Protein AF-0000000080482485 (afdb_homodimer)

Secondary structure (DSSP, 8-state):
----GGGS-S-HHHHHHHHHHHTB--HHHHHHHHHTT-PPPPEEEEEEEESS--TT-HHHHHHHHHH-TT--HHHHHHHHH-EEEEEE-SSSEEEEEEEEGGGTEEEEEEEEE-SSEEEEEE-S-HHHHTTTHHHHHHH-TTEEE----HHHHHHHHHHSTTEEEEEEEEEEEBTT-S-EEEEEEES--HHHHHHHHHHH--EEEEEEEEEEETTEEEEEEEEETTTEEEEEEE-TT-HHHHHHHHHHHHHHHHHHHHHHH---S--EEEEETTEEEEEEEEEEEEE--------SS-HHHHHIIIIITTSS-EEEEEEETTEEEEEETTTTEEEEEEEETTEEEEEE-TT--HHHHHHHHHHIIIIIBTT-EEEEEEEEEE-/----GGGS-S-HHHHHHHHHHHTB--HHHHHHHHHTT-PPPPEEEEEEEESS--TT-HHHHHHHHHH-TT--HHHHHHHHH-EEEEEE-SSSEEEEEEEEGGGTEEEEEEEEE-SSEEEEEE-S-HHHHTTTHHHHHHH-TTEEE----HHHHHHHHHHSTTEEEEEEEEEEEBTT-S-EEEEEEES--HHHHHHHHHHH--EEEEEEEEEEETTEEEEEEEEETTTEEEEEEE-TT-HHHHHHHHHHHHHHHHHHHHHHH---S--EEEEETTEEEEEEEEEEEEE--------SS-HHHHHIIIIITTSS-EEEEEEETTEEEEEETTTTEEEEEEEETTEEEEEE-TT--HHHHHHHHHHIIIIIBTT-EEEEEEEEEE-

Nearest PDB structures (foldseek):
  7aex-assembly1_A-2  TM=5.423E-01  e=4.456E-01  Escherichia coli K-12
  6y2s-assembly1_A  TM=4.660E-01  e=6.988E-01  Escherichia coli K-12
  6y2p-assembly1_A  TM=3.890E-01  e=5.581E-01  Escherichia coli K-12
  6y2q-assembly1_B  TM=2.919E-01  e=3.006E-01  Escherichia coli K-12
  6y2r-assembly1_B  TM=3.008E-01  e=3.982E-01  Escherichia coli K-12

Organism: Haloferax mediterranei (strain ATCC 33500 / DSM 1411 / JCM 8866 / NBRC 14739 / NCIMB 2177 / R-4) (NCBI:txid523841)

pLDDT: mean 90.69, std 8.67, range [56.22, 98.44]

Foldseek 3Di:
DDDDLVPDALDPLVNLLVLQVQQADDPVVQVVCVVVVNAFFWKKKFKKFFQPDDAPCLVVLLVVLCPDPPDDPVSNCLSVQWDKDWARRHRFKIKIWIAGVVVRDIFIWMWGHPDRMIMIIGRDHPVVCVSHVVVVQPRRLRIGTFFFALVLQVVLQVPDAQKWWQWFWWWWDALLDPDIDIDTDGRDTPVNQVCCCVPVVTGTQKTWMFHDDDPDGAWTKMDGRRRMIITNHGYPPCSVVSSVSVVSSNVSRVVRLCQFQAAPFAWDWADDPVGIKTWKKKKKKWDDPDPDDPGPDFLLVSCCVFPQVPVVQWDWDDPDRQWIWIAGNVNRAIWIWGDDGNMIMIIHHRRDGSRVVRVSVVCCCVTHTVNIDMDMDIDRDID/DDDDLVPDALDPLVNLLVLQVQQADDPVVQVVCVVVVNAFFWKKKFKKFFQPDDAPCLVVLLVVLCPDPPRDPVSNCLSVQWDKDWARRHRFKIKIWIDGVVVRDIFIWMWGDPDRMIMIIGRDHPVVCVSHVVVVQPRRLRIGTFFFALVLQVVLQVPDAQKWWQWFWWWWDALLDPDIDIDTDGRDTPVNQVCCCVVVVTGTQKTWMFHDDDPDTAWTKMDGRRRMIITNHGYPPCSVVSSVSVVSSNVSRVVRLCQFQAAPWAWDWADDPVGIKTWKKKKKKWADPDPDGPHPDFLQVSCCVFPQVPVVQWDWDDPDRQWIWIAGNVNRAIWIWGDDGNMIMIIHHRRDGSRVVRVSVVCCCVTHTVNIDMDMDIDRDID

Radius of gyration: 30.08 Å; Cα contacts (8 Å, |Δi|>4): 1581; chains: 2; bounding box: 62×112×62 Å

Structure (mmCIF, N/CA/C/O backbone):
data_AF-0000000080482485-model_v1
#
loop_
_entity.id
_entity.type
_entity.pdbx_description
1 polymer 'CYTH domain-containing protein'
#
loop_
_atom_site.group_PDB
_atom_site.id
_atom_site.type_symbol
_atom_site.label_atom_id
_atom_site.label_alt_id
_atom_site.label_comp_id
_atom_site.label_asym_id
_atom_site.label_entity_id
_atom_site.label_seq_id
_atom_site.pdbx_PDB_ins_code
_atom_site.Cartn_x
_atom_site.Cartn_y
_atom_site.Cartn_z
_atom_site.occupancy
_atom_site.B_iso_or_equiv
_atom_site.auth_seq_id
_atom_site.auth_comp_id
_atom_site.auth_asym_id
_atom_site.auth_atom_id
_atom_site.pdbx_PDB_model_num
ATOM 1 N N . MET A 1 1 ? -21.828 11.445 -3.625 1 77.31 1 MET A N 1
ATOM 2 C CA . MET A 1 1 ? -22.891 12.359 -3.236 1 77.31 1 MET A CA 1
ATOM 3 C C . MET A 1 1 ? -22.922 13.578 -4.16 1 77.31 1 MET A C 1
ATOM 5 O O . MET A 1 1 ? -21.875 14.133 -4.496 1 77.31 1 MET A O 1
ATOM 9 N N . LYS A 1 2 ? -24.047 13.805 -4.695 1 81.12 2 LYS A N 1
ATOM 10 C CA . LYS A 1 2 ? -24.203 15.008 -5.508 1 81.12 2 LYS A CA 1
ATOM 11 C C . LYS A 1 2 ? -25.297 15.922 -4.934 1 81.12 2 LYS A C 1
ATOM 13 O O . LYS A 1 2 ? -26.328 15.438 -4.461 1 81.12 2 LYS A O 1
ATOM 18 N N . PHE A 1 3 ? -24.906 17.156 -4.766 1 82.5 3 PHE A N 1
ATOM 19 C CA . PHE A 1 3 ? -25.891 18.109 -4.262 1 82.5 3 PHE A CA 1
ATOM 20 C C . PHE A 1 3 ? -25.828 19.422 -5.047 1 82.5 3 PHE A C 1
ATOM 22 O O . PHE A 1 3 ? -24.797 19.75 -5.641 1 82.5 3 PHE A O 1
ATOM 29 N N . GLU A 1 4 ? -26.984 20 -5.07 1 85.25 4 GLU A N 1
ATOM 30 C CA . GLU A 1 4 ? -27.109 21.328 -5.676 1 85.25 4 GLU A CA 1
ATOM 31 C C . GLU A 1 4 ? -26.906 22.438 -4.645 1 85.25 4 GLU A C 1
ATOM 33 O O . GLU A 1 4 ? -27.375 22.312 -3.506 1 85.25 4 GLU A O 1
ATOM 38 N N . PRO A 1 5 ? -26.188 23.438 -5.125 1 85 5 PRO A N 1
ATOM 39 C CA . PRO A 1 5 ? -25.953 24.547 -4.195 1 85 5 PRO A CA 1
ATOM 40 C C . PRO A 1 5 ? -27.25 25.062 -3.566 1 85 5 PRO A C 1
ATOM 42 O O . PRO A 1 5 ? -27.266 25.469 -2.398 1 85 5 PRO A O 1
ATOM 45 N N . SER A 1 6 ? -28.281 24.984 -4.324 1 83.44 6 SER A N 1
ATOM 46 C CA . SER A 1 6 ? -29.562 25.5 -3.844 1 83.44 6 SER A CA 1
ATOM 47 C C . SER A 1 6 ? -30.094 24.672 -2.684 1 83.44 6 SER A C 1
ATOM 49 O O . SER A 1 6 ? -30.922 25.141 -1.905 1 83.44 6 SER A O 1
ATOM 51 N N . GLN A 1 7 ? -29.562 23.516 -2.58 1 84.38 7 GLN A N 1
ATOM 52 C CA . GLN A 1 7 ? -30 22.594 -1.529 1 84.38 7 GLN A CA 1
ATOM 53 C C . GLN A 1 7 ? -29.188 22.797 -0.254 1 84.38 7 GLN A C 1
ATOM 55 O O . GLN A 1 7 ? -29.547 22.266 0.803 1 84.38 7 GLN A O 1
ATOM 60 N N . LEU A 1 8 ? -28.156 23.531 -0.432 1 88.56 8 LEU A N 1
ATOM 61 C CA . LEU A 1 8 ? -27.25 23.688 0.703 1 88.56 8 LEU A CA 1
ATOM 62 C C . LEU A 1 8 ? -27.609 24.938 1.516 1 88.56 8 LEU A C 1
ATOM 64 O O . LEU A 1 8 ? -27.984 25.969 0.951 1 88.56 8 LEU A O 1
ATOM 68 N N . SER A 1 9 ? -27.672 24.688 2.76 1 82.44 9 SER A N 1
ATOM 69 C CA . SER A 1 9 ? -27.906 25.812 3.648 1 82.44 9 SER A CA 1
ATOM 70 C C . SER A 1 9 ? -26.641 26.656 3.818 1 82.44 9 SER A C 1
ATOM 72 O O . SER A 1 9 ? -25.547 26.219 3.496 1 82.44 9 SER A O 1
ATOM 74 N N . GLY A 1 10 ? -26.844 27.969 4.172 1 84.94 10 GLY A N 1
ATOM 75 C CA . GLY A 1 10 ? -25.703 28.797 4.523 1 84.94 10 GLY A CA 1
ATOM 76 C C . GLY A 1 10 ? -25.266 28.625 5.969 1 84.94 10 GLY A C 1
ATOM 77 O O . GLY A 1 10 ? -24.422 29.391 6.461 1 84.94 10 GLY A O 1
ATOM 78 N N . ASN A 1 11 ? -25.812 27.594 6.562 1 91.75 11 ASN A N 1
ATOM 79 C CA . ASN A 1 11 ? -25.516 27.328 7.965 1 91.75 11 ASN A CA 1
ATOM 80 C C . ASN A 1 11 ? -24.609 26.109 8.133 1 91.75 11 ASN A C 1
ATOM 82 O O . ASN A 1 11 ? -24.922 25.031 7.625 1 91.75 11 ASN A O 1
ATOM 86 N N . THR A 1 12 ? -23.562 26.359 8.891 1 93.25 12 THR A N 1
ATOM 87 C CA . THR A 1 12 ? -22.547 25.328 9.055 1 93.25 12 THR A CA 1
ATOM 88 C C . THR A 1 12 ? -23.141 24.078 9.695 1 93.25 12 THR A C 1
ATOM 90 O O . THR A 1 12 ? -22.859 22.953 9.25 1 93.25 12 THR A O 1
ATOM 93 N N . GLU A 1 13 ? -23.969 24.234 10.68 1 92.94 13 GLU A N 1
ATOM 94 C CA . GLU A 1 13 ? -24.547 23.109 11.391 1 92.94 13 GLU A CA 1
ATOM 95 C C . GLU A 1 13 ? -25.406 22.266 10.469 1 92.94 13 GLU A C 1
ATOM 97 O O . GLU A 1 13 ? -25.391 21.031 10.539 1 92.94 13 GLU A O 1
ATOM 102 N N . GLU A 1 14 ? -26.125 22.922 9.688 1 93.75 14 GLU A N 1
ATOM 103 C CA . GLU A 1 14 ? -27 22.219 8.758 1 93.75 14 GLU A CA 1
ATOM 104 C C . GLU A 1 14 ? -26.203 21.469 7.699 1 93.75 14 GLU A C 1
ATOM 106 O O . GLU A 1 14 ? -26.578 20.375 7.285 1 93.75 14 GLU A O 1
ATOM 111 N N . ILE A 1 15 ? -25.172 22.109 7.262 1 94.12 15 ILE A N 1
ATOM 112 C CA . ILE A 1 15 ? -24.297 21.469 6.277 1 94.12 15 ILE A CA 1
ATOM 113 C C . ILE A 1 15 ? -23.688 20.203 6.867 1 94.12 15 ILE A C 1
ATOM 115 O O . ILE A 1 15 ? -23.703 19.141 6.234 1 94.12 15 ILE A O 1
ATOM 119 N N . VAL A 1 16 ? -23.125 20.328 8.047 1 95.44 16 VAL A N 1
ATOM 120 C CA . VAL A 1 16 ? -22.5 19.188 8.727 1 95.44 16 VAL A CA 1
ATOM 121 C C . VAL A 1 16 ? -23.547 18.078 8.914 1 95.44 16 VAL A C 1
ATOM 123 O O . VAL A 1 16 ? -23.25 16.906 8.688 1 95.44 16 VAL A O 1
ATOM 126 N N . SER A 1 17 ? -24.734 18.484 9.258 1 95.12 17 SER A N 1
ATOM 127 C CA . SER A 1 17 ? -25.812 17.516 9.453 1 95.12 17 SER A CA 1
ATOM 128 C C . SER A 1 17 ? -26.109 16.766 8.164 1 95.12 17 SER A C 1
ATOM 130 O O . SER A 1 17 ? -26.359 15.555 8.188 1 95.12 17 SER A O 1
ATOM 132 N N . MET A 1 18 ? -26.125 17.484 7.125 1 94.81 18 MET A N 1
ATOM 133 C CA . MET A 1 18 ? -26.391 16.875 5.828 1 94.81 18 MET A CA 1
ATOM 134 C C . MET A 1 18 ? -25.359 15.797 5.504 1 94.81 18 MET A C 1
ATOM 136 O O . MET A 1 18 ? -25.719 14.703 5.055 1 94.81 18 MET A O 1
ATOM 140 N N . PHE A 1 19 ? -24.141 16.094 5.719 1 96.06 19 PHE A N 1
ATOM 141 C CA . PHE A 1 19 ? -23.078 15.148 5.398 1 96.06 19 PHE A CA 1
ATOM 142 C C . PHE A 1 19 ? -23.094 13.953 6.348 1 96.06 19 PHE A C 1
ATOM 144 O O . PHE A 1 19 ? -22.844 12.82 5.938 1 96.06 19 PHE A O 1
ATOM 151 N N . ILE A 1 20 ? -23.359 14.195 7.605 1 96.44 20 ILE A N 1
ATOM 152 C CA . ILE A 1 20 ? -23.453 13.109 8.57 1 96.44 20 ILE A CA 1
ATOM 153 C C . ILE A 1 20 ? -24.625 12.203 8.211 1 96.44 20 ILE A C 1
ATOM 155 O O . ILE A 1 20 ? -24.516 10.977 8.281 1 96.44 20 ILE A O 1
ATOM 159 N N . GLU A 1 21 ? -25.719 12.82 7.801 1 94.12 21 GLU A N 1
ATOM 160 C CA . GLU A 1 21 ? -26.875 12.031 7.371 1 94.12 21 GLU A CA 1
ATOM 161 C C . GLU A 1 21 ? -26.531 11.156 6.168 1 94.12 21 GLU A C 1
ATOM 163 O O . GLU A 1 21 ? -27.016 10.023 6.062 1 94.12 21 GLU A O 1
ATOM 168 N N . TYR A 1 22 ? -25.766 11.695 5.375 1 94.31 22 TYR A N 1
ATOM 169 C CA . TYR A 1 22 ? -25.375 10.977 4.168 1 94.31 22 TYR A CA 1
ATOM 170 C C . TYR A 1 22 ? -24.672 9.672 4.516 1 94.31 22 TYR A C 1
ATOM 172 O O . TYR A 1 22 ? -24.875 8.656 3.842 1 94.31 22 TYR A O 1
ATOM 180 N N . VAL A 1 23 ? -23.891 9.562 5.594 1 95.25 23 VAL A N 1
ATOM 181 C CA . VAL A 1 23 ? -23.125 8.359 5.922 1 95.25 23 VAL A CA 1
ATOM 182 C C . VAL A 1 23 ? -23.812 7.594 7.043 1 95.25 23 VAL A C 1
ATOM 184 O O . VAL A 1 23 ? -23.219 6.703 7.656 1 95.25 23 VAL A O 1
ATOM 187 N N . THR A 1 24 ? -25 7.996 7.332 1 94.06 24 THR A N 1
ATOM 188 C CA . THR A 1 24 ? -25.781 7.27 8.328 1 94.06 24 THR A CA 1
ATOM 189 C C . THR A 1 24 ? -26.391 6.012 7.719 1 94.06 24 THR A C 1
ATOM 191 O O . THR A 1 24 ? -27.203 6.098 6.789 1 94.06 24 THR A O 1
ATOM 194 N N . ARG A 1 25 ? -25.953 4.887 8.258 1 91.06 25 ARG A N 1
ATOM 195 C CA . ARG A 1 25 ? -26.406 3.6 7.75 1 91.06 25 ARG A CA 1
ATOM 196 C C . ARG A 1 25 ? -26.375 2.533 8.836 1 91.06 25 ARG A C 1
ATOM 198 O O . ARG A 1 25 ? -25.578 2.627 9.773 1 91.06 25 ARG A O 1
ATOM 205 N N . THR A 1 26 ? -27.234 1.555 8.578 1 87.25 26 THR A N 1
ATOM 206 C CA . THR A 1 26 ? -27.203 0.406 9.477 1 87.25 26 THR A CA 1
ATOM 207 C C . THR A 1 26 ? -26.125 -0.586 9.055 1 87.25 26 THR A C 1
ATOM 209 O O . THR A 1 26 ? -25.625 -0.517 7.93 1 87.25 26 THR A O 1
ATOM 212 N N . ASP A 1 27 ? -25.812 -1.469 10.031 1 81.56 27 ASP A N 1
ATOM 213 C CA . ASP A 1 27 ? -24.828 -2.504 9.719 1 81.56 27 ASP A CA 1
ATOM 214 C C . ASP A 1 27 ? -25.297 -3.379 8.555 1 81.56 27 ASP A C 1
ATOM 216 O O . ASP A 1 27 ? -24.5 -3.814 7.73 1 81.56 27 ASP A O 1
ATOM 220 N N . GLU A 1 28 ? -26.547 -3.596 8.523 1 83.81 28 GLU A N 1
ATOM 221 C CA . GLU A 1 28 ? -27.125 -4.406 7.461 1 83.81 28 GLU A CA 1
ATOM 222 C C . GLU A 1 28 ? -26.984 -3.719 6.105 1 83.81 28 GLU A C 1
ATOM 224 O O . GLU A 1 28 ? -26.672 -4.363 5.105 1 83.81 28 GLU A O 1
ATOM 229 N N . GLU A 1 29 ? -27.203 -2.479 6.137 1 84.06 29 GLU A N 1
ATOM 230 C CA . GLU A 1 29 ? -27.078 -1.715 4.898 1 84.06 29 GLU A CA 1
ATOM 231 C C . GLU A 1 29 ? -25.641 -1.726 4.395 1 84.06 29 GLU A C 1
ATOM 233 O O . GLU A 1 29 ? -25.391 -1.853 3.193 1 84.06 29 GLU A O 1
ATOM 238 N N . ILE A 1 30 ? -24.781 -1.679 5.359 1 82.19 30 ILE A N 1
ATOM 239 C CA . ILE A 1 30 ? -23.375 -1.668 5.004 1 82.19 30 ILE A CA 1
ATOM 240 C C . ILE A 1 30 ? -22.984 -3 4.363 1 82.19 30 ILE A C 1
ATOM 242 O O . ILE A 1 30 ? -22.328 -3.029 3.324 1 82.19 30 ILE A O 1
ATOM 246 N N . LYS A 1 31 ? -23.391 -4.066 4.969 1 79.38 31 LYS A N 1
ATOM 247 C CA . LYS A 1 31 ? -23.094 -5.402 4.457 1 79.38 31 LYS A CA 1
ATOM 248 C C . LYS A 1 31 ? -23.688 -5.598 3.064 1 79.38 31 LYS A C 1
ATOM 250 O O . LYS A 1 31 ? -23.047 -6.168 2.182 1 79.38 31 LYS A O 1
ATOM 255 N N . HIS A 1 32 ? -24.844 -5.07 2.871 1 77.56 32 HIS A N 1
ATOM 256 C CA . HIS A 1 32 ? -25.531 -5.199 1.59 1 77.56 32 HIS A CA 1
ATOM 257 C C . HIS A 1 32 ? -24.797 -4.414 0.498 1 77.56 32 HIS A C 1
ATOM 259 O O . HIS A 1 32 ? -24.688 -4.887 -0.635 1 77.56 32 HIS A O 1
ATOM 265 N N . GLU A 1 33 ? -24.406 -3.289 0.924 1 76.75 33 GLU A N 1
ATOM 266 C CA . GLU A 1 33 ? -23.688 -2.459 -0.027 1 76.75 33 GLU A CA 1
ATOM 267 C C . GLU A 1 33 ? -22.359 -3.115 -0.437 1 76.75 33 GLU A C 1
ATOM 269 O O . GLU A 1 33 ? -21.984 -3.078 -1.608 1 76.75 33 GLU A O 1
ATOM 274 N N . GLU A 1 34 ? -21.719 -3.68 0.5 1 72.75 34 GLU A N 1
ATOM 275 C CA . GLU A 1 34 ? -20.469 -4.371 0.23 1 72.75 34 GLU A CA 1
ATOM 276 C C . GLU A 1 34 ? -20.672 -5.555 -0.711 1 72.75 34 GLU A C 1
ATOM 278 O O . GLU A 1 34 ? -19.891 -5.762 -1.639 1 72.75 34 GLU A O 1
ATOM 283 N N . GLU A 1 35 ? -21.688 -6.305 -0.472 1 66.56 35 GLU A N 1
ATOM 284 C CA . GLU A 1 35 ? -21.984 -7.484 -1.274 1 66.56 35 GLU A CA 1
ATOM 285 C C . GLU A 1 35 ? -22.328 -7.105 -2.713 1 66.56 35 GLU A C 1
ATOM 287 O O . GLU A 1 35 ? -22.016 -7.852 -3.646 1 66.56 35 GLU A O 1
ATOM 292 N N . ARG A 1 36 ? -22.938 -5.891 -2.814 1 64.75 36 ARG A N 1
ATOM 293 C CA . ARG A 1 36 ? -23.359 -5.461 -4.145 1 64.75 36 ARG A CA 1
ATOM 294 C C . ARG A 1 36 ? -22.266 -4.648 -4.828 1 64.75 36 ARG A C 1
ATOM 296 O O . ARG A 1 36 ? -22.438 -4.199 -5.965 1 64.75 36 ARG A O 1
ATOM 303 N N . GLY A 1 37 ? -21.188 -4.43 -4.133 1 68.5 37 GLY A N 1
ATOM 304 C CA . GLY A 1 37 ? -20.125 -3.633 -4.707 1 68.5 37 GLY A CA 1
ATOM 305 C C . GLY A 1 37 ? -20.484 -2.164 -4.844 1 68.5 37 GLY A C 1
ATOM 306 O O . GLY A 1 37 ? -19.984 -1.478 -5.734 1 68.5 37 GLY A O 1
ATOM 307 N N . GLN A 1 38 ? -21.484 -1.783 -4.191 1 71.88 38 GLN A N 1
ATOM 308 C CA . GLN A 1 38 ? -21.953 -0.401 -4.258 1 71.88 38 GLN A CA 1
ATOM 309 C C . GLN A 1 38 ? -21.656 0.34 -2.957 1 71.88 38 GLN A C 1
ATOM 311 O O . GLN A 1 38 ? -22.547 0.965 -2.377 1 71.88 38 GLN A O 1
ATOM 316 N N . ARG A 1 39 ? -20.469 0.386 -2.609 1 76.38 39 ARG A N 1
ATOM 317 C CA . ARG A 1 39 ? -20.109 1.045 -1.358 1 76.38 39 ARG A CA 1
ATOM 318 C C . ARG A 1 39 ? -20.234 2.561 -1.482 1 76.38 39 ARG A C 1
ATOM 320 O O . ARG A 1 39 ? -19.75 3.146 -2.455 1 76.38 39 ARG A O 1
ATOM 327 N N . LYS A 1 40 ? -21 3.184 -0.53 1 80.25 40 LYS A N 1
ATOM 328 C CA . LYS A 1 40 ? -21.062 4.641 -0.465 1 80.25 40 LYS A CA 1
ATOM 329 C C . LYS A 1 40 ? -19.703 5.242 -0.156 1 80.25 40 LYS A C 1
ATOM 331 O O . LYS A 1 40 ? -18.875 4.605 0.493 1 80.25 40 LYS A O 1
ATOM 336 N N . THR A 1 41 ? -19.578 6.445 -0.674 1 88.44 41 THR A N 1
ATOM 337 C CA . THR A 1 41 ? -18.344 7.172 -0.401 1 88.44 41 THR A CA 1
ATOM 338 C C . THR A 1 41 ? -18.328 7.688 1.035 1 88.44 41 THR A C 1
ATOM 340 O O . THR A 1 41 ? -19.375 7.871 1.647 1 88.44 41 THR A O 1
ATOM 343 N N . GLN A 1 42 ? -17.25 7.895 1.537 1 94.56 42 GLN A N 1
ATOM 344 C CA . GLN A 1 42 ? -17.047 8.445 2.875 1 94.56 42 GLN A CA 1
ATOM 345 C C . GLN A 1 42 ? -17.094 9.969 2.855 1 94.56 42 GLN A C 1
ATOM 347 O O . GLN A 1 42 ? -16.922 10.586 1.802 1 94.56 42 GLN A O 1
ATOM 352 N N . VAL A 1 43 ? -17.438 10.516 3.963 1 97.19 43 VAL A N 1
ATOM 353 C CA . VAL A 1 43 ? -17.312 11.961 4.129 1 97.19 43 VAL A CA 1
ATOM 354 C C . VAL A 1 43 ? -15.906 12.32 4.59 1 97.19 43 VAL A C 1
ATOM 356 O O . VAL A 1 43 ? -15.398 11.734 5.551 1 97.19 43 VAL A O 1
ATOM 359 N N . LYS A 1 44 ? -15.312 13.234 3.922 1 97.81 44 LYS A N 1
ATOM 360 C CA . LYS A 1 44 ? -13.945 13.648 4.203 1 97.81 44 LYS A CA 1
ATOM 361 C C . LYS A 1 44 ? -13.883 15.125 4.594 1 97.81 44 LYS A C 1
ATOM 363 O O . LYS A 1 44 ? -14.602 15.953 4.023 1 97.81 44 LYS A O 1
ATOM 368 N N . ILE A 1 45 ? -13.07 15.406 5.508 1 98.12 45 ILE A N 1
ATOM 369 C CA . ILE A 1 45 ? -12.82 16.781 5.938 1 98.12 45 ILE A CA 1
ATOM 370 C C . ILE A 1 45 ? -11.328 17.094 5.84 1 98.12 45 ILE A C 1
ATOM 372 O O . ILE A 1 45 ? -10.5 16.312 6.316 1 98.12 45 ILE A O 1
ATOM 376 N N . PHE A 1 46 ? -11.023 18.125 5.211 1 98.12 46 PHE A N 1
ATOM 377 C CA . PHE A 1 46 ? -9.656 18.609 5.102 1 98.12 46 PHE A CA 1
ATOM 378 C C . PHE A 1 46 ? -9.484 19.938 5.852 1 98.12 46 PHE A C 1
ATOM 380 O O . PHE A 1 46 ? -10.344 20.812 5.766 1 98.12 46 PHE A O 1
ATOM 387 N N . LEU A 1 47 ? -8.43 20 6.57 1 97.81 47 LEU A N 1
ATOM 388 C CA . LEU A 1 47 ? -8.164 21.219 7.332 1 97.81 47 LEU A CA 1
ATOM 389 C C . LEU A 1 47 ? -6.941 21.953 6.789 1 97.81 47 LEU A C 1
ATOM 391 O O . LEU A 1 47 ? -5.934 21.328 6.461 1 97.81 47 LEU A O 1
ATOM 395 N N . ALA A 1 48 ? -7.105 23.219 6.688 1 97.31 48 ALA A N 1
ATOM 396 C CA . ALA A 1 48 ? -6.004 24.062 6.258 1 97.31 48 ALA A CA 1
ATOM 397 C C . ALA A 1 48 ? -5.902 25.312 7.137 1 97.31 48 ALA A C 1
ATOM 399 O O . ALA A 1 48 ? -6.922 25.891 7.531 1 97.31 48 ALA A O 1
ATOM 400 N N . ASN A 1 49 ? -4.719 25.594 7.52 1 95.94 49 ASN A N 1
ATOM 401 C CA . ASN A 1 49 ? -4.461 26.891 8.148 1 95.94 49 ASN A CA 1
ATOM 402 C C . ASN A 1 49 ? -4.672 28.047 7.164 1 95.94 49 ASN A C 1
ATOM 404 O O . ASN A 1 49 ? -4.191 27.984 6.031 1 95.94 49 ASN A O 1
ATOM 408 N N . ASN A 1 50 ? -5.473 29 7.594 1 94.62 50 ASN A N 1
ATOM 409 C CA . ASN A 1 50 ? -5.887 30.094 6.73 1 94.62 50 ASN A CA 1
ATOM 410 C C . ASN A 1 50 ? -5.004 31.328 6.922 1 94.62 50 ASN A C 1
ATOM 412 O O . ASN A 1 50 ? -5.02 31.953 7.984 1 94.62 50 ASN A O 1
ATOM 416 N N . HIS A 1 51 ? -4.262 31.703 5.898 1 90 51 HIS A N 1
ATOM 417 C CA . HIS A 1 51 ? -3.369 32.844 5.914 1 90 51 HIS A CA 1
ATOM 418 C C . HIS A 1 51 ? -3.932 34 5.078 1 90 51 HIS A C 1
ATOM 420 O O . HIS A 1 51 ? -3.227 34.562 4.246 1 90 51 HIS A O 1
ATOM 426 N N . GLY A 1 52 ? -5.266 34.188 5.25 1 91.25 52 GLY A N 1
ATOM 427 C CA . GLY A 1 52 ? -5.863 35.344 4.59 1 91.25 52 GLY A CA 1
ATOM 428 C C . GLY A 1 52 ? -6.828 34.969 3.484 1 91.25 52 GLY A C 1
ATOM 429 O O . GLY A 1 52 ? -7.281 35.812 2.725 1 91.25 52 GLY A O 1
ATOM 430 N N . PHE A 1 53 ? -7.086 33.688 3.33 1 95.25 53 PHE A N 1
ATOM 431 C CA . PHE A 1 53 ? -8.078 33.281 2.35 1 95.25 53 PHE A CA 1
ATOM 432 C C . PHE A 1 53 ? -9.477 33.688 2.777 1 95.25 53 PHE A C 1
ATOM 434 O O . PHE A 1 53 ? -9.875 33.5 3.926 1 95.25 53 PHE A O 1
ATOM 441 N N . LYS A 1 54 ? -10.156 34.281 1.896 1 95.81 54 LYS A N 1
ATOM 442 C CA . LYS A 1 54 ? -11.539 34.688 2.148 1 95.81 54 LYS A CA 1
ATOM 443 C C . LYS A 1 54 ? -12.508 33.938 1.238 1 95.81 54 LYS A C 1
ATOM 445 O O . LYS A 1 54 ? -12.25 33.781 0.042 1 95.81 54 LYS A O 1
ATOM 450 N N . LEU A 1 55 ? -13.531 33.531 1.844 1 96.88 55 LEU A N 1
ATOM 451 C CA . LEU A 1 55 ? -14.555 32.906 1.014 1 96.88 55 LEU A CA 1
ATOM 452 C C . LEU A 1 55 ? -15.055 33.844 -0.056 1 96.88 55 LEU A C 1
ATOM 454 O O . LEU A 1 55 ? -15.234 35.062 0.212 1 96.88 55 LEU A O 1
ATOM 458 N N . GLY A 1 56 ? -15.25 33.375 -1.196 1 96.06 56 GLY A N 1
ATOM 459 C CA . GLY A 1 56 ? -15.68 34.188 -2.316 1 96.06 56 GLY A CA 1
ATOM 460 C C . GLY A 1 56 ? -14.531 34.688 -3.17 1 96.06 56 GLY A C 1
ATOM 461 O O . GLY A 1 56 ? -14.742 35.219 -4.254 1 96.06 56 GLY A O 1
ATOM 462 N N . SER A 1 57 ? -13.336 34.406 -2.736 1 96.38 57 SER A N 1
ATOM 463 C CA . SER A 1 57 ? -12.172 34.938 -3.434 1 96.38 57 SER A CA 1
ATOM 464 C C . SER A 1 57 ? -11.453 33.875 -4.242 1 96.38 57 SER A C 1
ATOM 466 O O . SER A 1 57 ? -10.375 34.125 -4.785 1 96.38 57 SER A O 1
ATOM 468 N N . LEU A 1 58 ? -12 32.688 -4.301 1 97 58 LEU A N 1
ATOM 469 C CA . LEU A 1 58 ? -11.289 31.562 -4.891 1 97 58 LEU A CA 1
ATOM 470 C C . LEU A 1 58 ? -10.852 31.891 -6.316 1 97 58 LEU A C 1
ATOM 472 O O . LEU A 1 58 ? -9.688 31.656 -6.676 1 97 58 LEU A O 1
ATOM 476 N N . ASN A 1 59 ? -11.703 32.438 -7.113 1 94.31 59 ASN A N 1
ATOM 477 C CA . ASN A 1 59 ? -11.375 32.75 -8.5 1 94.31 59 ASN A CA 1
ATOM 478 C C . ASN A 1 59 ? -10.234 33.75 -8.602 1 94.31 59 ASN A C 1
ATOM 480 O O . ASN A 1 59 ? -9.328 33.594 -9.422 1 94.31 59 ASN A O 1
ATOM 484 N N . THR A 1 60 ? -10.344 34.719 -7.754 1 95.38 60 THR A N 1
ATOM 485 C CA . THR A 1 60 ? -9.297 35.75 -7.73 1 95.38 60 THR A CA 1
ATOM 486 C C . THR A 1 60 ? -7.965 35.156 -7.305 1 95.38 60 THR A C 1
ATOM 488 O O . THR A 1 60 ? -6.914 35.5 -7.855 1 95.38 60 THR A O 1
ATOM 491 N N . GLU A 1 61 ? -8.023 34.281 -6.34 1 95.12 61 GLU A N 1
ATOM 492 C CA . GLU A 1 61 ? -6.816 33.625 -5.855 1 95.12 61 GLU A CA 1
ATOM 493 C C . GLU A 1 61 ? -6.18 32.781 -6.949 1 95.12 61 GLU A C 1
ATOM 495 O O . GLU A 1 61 ? -4.957 32.719 -7.078 1 95.12 61 GLU A O 1
ATOM 500 N N . ILE A 1 62 ? -7 32.094 -7.66 1 95.06 62 ILE A N 1
ATOM 501 C CA . ILE A 1 62 ? -6.508 31.234 -8.734 1 95.06 62 ILE A CA 1
ATOM 502 C C . ILE A 1 62 ? -5.887 32.094 -9.836 1 95.06 62 ILE A C 1
ATOM 504 O O . ILE A 1 62 ? -4.848 31.734 -10.398 1 95.06 62 ILE A O 1
ATOM 508 N N . GLU A 1 63 ? -6.484 33.188 -10.172 1 93.69 63 GLU A N 1
ATOM 509 C CA . GLU A 1 63 ? -5.953 34.094 -11.172 1 93.69 63 GLU A CA 1
ATOM 510 C C . GLU A 1 63 ? -4.59 34.656 -10.75 1 93.69 63 GLU A C 1
ATOM 512 O O . GLU A 1 63 ? -3.662 34.719 -11.562 1 93.69 63 GLU A O 1
ATOM 517 N N . ARG A 1 64 ? -4.551 34.969 -9.531 1 92.44 64 ARG A N 1
ATOM 518 C CA . ARG A 1 64 ? -3.287 35.469 -9 1 92.44 64 ARG A CA 1
ATOM 519 C C . ARG A 1 64 ? -2.199 34.406 -9.078 1 92.44 64 ARG A C 1
ATOM 521 O O . ARG A 1 64 ? -1.054 34.719 -9.422 1 92.44 64 ARG A O 1
ATOM 528 N N . LEU A 1 65 ? -2.607 33.25 -8.695 1 90.56 65 LEU A N 1
ATOM 529 C CA . LEU A 1 65 ? -1.666 32.156 -8.75 1 90.56 65 LEU A CA 1
ATOM 530 C C . LEU A 1 65 ? -1.181 31.906 -10.18 1 90.56 65 LEU A C 1
ATOM 532 O O . LEU A 1 65 ? 0.01 31.688 -10.406 1 90.56 65 LEU A O 1
ATOM 536 N N . ALA A 1 66 ? -2.039 32.031 -11.078 1 90.56 66 ALA A N 1
ATOM 537 C CA . ALA A 1 66 ? -1.724 31.797 -12.492 1 90.56 66 ALA A CA 1
ATOM 538 C C . ALA A 1 66 ? -0.769 32.875 -13.016 1 90.56 66 ALA A C 1
ATOM 540 O O . ALA A 1 66 ? 0.011 32.625 -13.938 1 90.56 66 ALA A O 1
ATOM 541 N N . GLU A 1 67 ? -0.798 34 -12.406 1 90.06 67 GLU A N 1
ATOM 542 C CA . GLU A 1 67 ? -0.008 35.125 -12.875 1 90.06 67 GLU A CA 1
ATOM 543 C C . GLU A 1 67 ? 1.351 35.188 -12.188 1 90.06 67 GLU A C 1
ATOM 545 O O . GLU A 1 67 ? 2.207 35.969 -12.547 1 90.06 67 GLU A O 1
ATOM 550 N N . THR A 1 68 ? 1.46 34.344 -11.25 1 85.75 68 THR A N 1
ATOM 551 C CA . THR A 1 68 ? 2.721 34.344 -10.516 1 85.75 68 THR A CA 1
ATOM 552 C C . THR A 1 68 ? 3.877 33.938 -11.422 1 85.75 68 THR A C 1
ATOM 554 O O . THR A 1 68 ? 3.766 32.969 -12.188 1 85.75 68 THR A O 1
ATOM 557 N N . GLU A 1 69 ? 5.008 34.625 -11.391 1 81.81 69 GLU A N 1
ATOM 558 C CA . GLU A 1 69 ? 6.191 34.312 -12.18 1 81.81 69 GLU A CA 1
ATOM 559 C C . GLU A 1 69 ? 6.934 33.125 -11.625 1 81.81 69 GLU A C 1
ATOM 561 O O . GLU A 1 69 ? 7.043 32.969 -10.406 1 81.81 69 GLU A O 1
ATOM 566 N N . GLY A 1 70 ? 7.371 32.281 -12.453 1 76.94 70 GLY A N 1
ATOM 567 C CA . GLY A 1 70 ? 8.195 31.156 -12.055 1 76.94 70 GLY A CA 1
ATOM 568 C C . GLY A 1 70 ? 7.391 30.016 -11.453 1 76.94 70 GLY A C 1
ATOM 569 O O . GLY A 1 70 ? 7.895 29.266 -10.602 1 76.94 70 GLY A O 1
ATOM 570 N N . LEU A 1 71 ? 6.145 29.969 -11.766 1 80.25 71 LEU A N 1
ATOM 571 C CA . LEU A 1 71 ? 5.281 28.906 -11.258 1 80.25 71 LEU A CA 1
ATOM 572 C C . LEU A 1 71 ? 5.738 27.547 -11.758 1 80.25 71 LEU A C 1
ATOM 574 O O . LEU A 1 71 ? 6.137 27.406 -12.914 1 80.25 71 LEU A O 1
ATOM 578 N N . SER A 1 72 ? 5.762 26.609 -10.891 1 79.5 72 SER A N 1
ATOM 579 C CA . SER A 1 72 ? 6.152 25.266 -11.289 1 79.5 72 SER A CA 1
ATOM 580 C C . SER A 1 72 ? 5.23 24.719 -12.375 1 79.5 72 SER A C 1
ATOM 582 O O . SER A 1 72 ? 4.082 25.156 -12.5 1 79.5 72 SER A O 1
ATOM 584 N N . ASP A 1 73 ? 5.758 23.781 -13.141 1 81.56 73 ASP A N 1
ATOM 585 C CA . ASP A 1 73 ? 4.984 23.141 -14.195 1 81.56 73 ASP A CA 1
ATOM 586 C C . ASP A 1 73 ? 3.785 22.391 -13.625 1 81.56 73 ASP A C 1
ATOM 588 O O . ASP A 1 73 ? 2.725 22.328 -14.258 1 81.56 73 ASP A O 1
ATOM 592 N N . TYR A 1 74 ? 3.947 21.922 -12.469 1 82.31 74 TYR A N 1
ATOM 593 C CA . TYR A 1 74 ? 2.877 21.141 -11.859 1 82.31 74 TYR A CA 1
ATOM 594 C C . TYR A 1 74 ? 1.689 22.016 -11.508 1 82.31 74 TYR A C 1
ATOM 596 O O . TYR A 1 74 ? 0.537 21.641 -11.727 1 82.31 74 TYR A O 1
ATOM 604 N N . ILE A 1 75 ? 2.012 23.156 -11.008 1 88.69 75 ILE A N 1
ATOM 605 C CA . ILE A 1 75 ? 0.949 24.062 -10.602 1 88.69 75 ILE A CA 1
ATOM 606 C C . ILE A 1 75 ? 0.257 24.625 -11.844 1 88.69 75 ILE A C 1
ATOM 608 O O . ILE A 1 75 ? -0.973 24.719 -11.891 1 88.69 75 ILE A O 1
ATOM 612 N N . GLN A 1 76 ? 1.019 24.938 -12.852 1 89.31 76 GLN A N 1
ATOM 613 C CA . GLN A 1 76 ? 0.454 25.453 -14.094 1 89.31 76 GLN A CA 1
ATOM 614 C C . GLN A 1 76 ? -0.479 24.438 -14.742 1 89.31 76 GLN A C 1
ATOM 616 O O . GLN A 1 76 ? -1.573 24.781 -15.188 1 89.31 76 GLN A O 1
ATOM 621 N N . ARG A 1 77 ? -0.042 23.234 -14.781 1 90.19 77 ARG A N 1
ATOM 622 C CA . ARG A 1 77 ? -0.869 22.172 -15.352 1 90.19 77 ARG A CA 1
ATOM 623 C C . ARG A 1 77 ? -2.164 22.016 -14.562 1 90.19 77 ARG A C 1
ATOM 625 O O . ARG A 1 77 ? -3.234 21.828 -15.148 1 90.19 77 ARG A O 1
ATOM 632 N N . TYR A 1 78 ? -1.993 22.062 -13.258 1 94.81 78 TYR A N 1
ATOM 633 C CA . TYR A 1 78 ? -3.17 21.922 -12.406 1 94.81 78 TYR A CA 1
ATOM 634 C C . TYR A 1 78 ? -4.191 23.016 -12.703 1 94.81 78 TYR A C 1
ATOM 636 O O . TYR A 1 78 ? -5.383 22.734 -12.852 1 94.81 78 TYR A O 1
ATOM 644 N N . ILE A 1 79 ? -3.783 24.172 -12.891 1 94.12 79 ILE A N 1
ATOM 645 C CA . ILE A 1 79 ? -4.656 25.328 -13.133 1 94.12 79 ILE A CA 1
ATOM 646 C C . ILE A 1 79 ? -5.277 25.219 -14.523 1 94.12 79 ILE A C 1
ATOM 648 O O . ILE A 1 79 ? -6.449 25.547 -14.711 1 94.12 79 ILE A O 1
ATOM 652 N N . THR A 1 80 ? -4.484 24.703 -15.453 1 93.44 80 THR A N 1
ATOM 653 C CA . THR A 1 80 ? -4.953 24.641 -16.828 1 93.44 80 THR A CA 1
ATOM 654 C C . THR A 1 80 ? -5.914 23.469 -17.016 1 93.44 80 THR A C 1
ATOM 656 O O . THR A 1 80 ? -6.832 23.531 -17.844 1 93.44 80 THR A O 1
ATOM 659 N N . GLU A 1 81 ? -5.73 22.5 -16.203 1 95.19 81 GLU A N 1
ATOM 660 C CA . GLU A 1 81 ? -6.5 21.281 -16.391 1 95.19 81 GLU A CA 1
ATOM 661 C C . GLU A 1 81 ? -7.812 21.312 -15.617 1 95.19 81 GLU A C 1
ATOM 663 O O . GLU A 1 81 ? -8.664 20.438 -15.773 1 95.19 81 GLU A O 1
ATOM 668 N N . HIS A 1 82 ? -7.961 22.359 -14.781 1 97 82 HIS A N 1
ATOM 669 C CA . HIS A 1 82 ? -9.164 22.391 -13.953 1 97 82 HIS A CA 1
ATOM 670 C C . HIS A 1 82 ? -9.859 23.75 -14.062 1 97 82 HIS A C 1
ATOM 672 O O . HIS A 1 82 ? -9.219 24.75 -14.367 1 97 82 HIS A O 1
ATOM 678 N N . ASN A 1 83 ? -11.18 23.703 -13.891 1 97.06 83 ASN A N 1
ATOM 679 C CA . ASN A 1 83 ? -11.984 24.906 -13.719 1 97.06 83 ASN A CA 1
ATOM 680 C C . ASN A 1 83 ? -12.547 25 -12.305 1 97.06 83 ASN A C 1
ATOM 682 O O . ASN A 1 83 ? -12.891 23.984 -11.695 1 97.06 83 ASN A O 1
ATOM 686 N N . PHE A 1 84 ? -12.633 26.219 -11.852 1 97.44 84 PHE A N 1
ATOM 687 C CA . PHE A 1 84 ? -13.031 26.438 -10.469 1 97.44 84 PHE A CA 1
ATOM 688 C C . PHE A 1 84 ? -14.258 27.344 -10.398 1 97.44 84 PHE A C 1
ATOM 690 O O . PHE A 1 84 ? -14.367 28.312 -11.164 1 97.44 84 PHE A O 1
ATOM 697 N N . HIS A 1 85 ? -15.164 26.984 -9.508 1 95.88 85 HIS A N 1
ATOM 698 C CA . HIS A 1 85 ? -16.359 27.781 -9.25 1 95.88 85 HIS A CA 1
ATOM 699 C C . HIS A 1 85 ? -16.672 27.844 -7.762 1 95.88 85 HIS A C 1
ATOM 701 O O . HIS A 1 85 ? -16.594 26.828 -7.066 1 95.88 85 HIS A O 1
ATOM 707 N N . GLU A 1 86 ? -16.906 29 -7.285 1 97.31 86 GLU A N 1
ATOM 708 C CA . GLU A 1 86 ? -17.281 29.219 -5.891 1 97.31 86 GLU A CA 1
ATOM 709 C C . GLU A 1 86 ? -18.594 29.984 -5.785 1 97.31 86 GLU A C 1
ATOM 711 O O . GLU A 1 86 ? -18.797 30.969 -6.5 1 97.31 86 GLU A O 1
ATOM 716 N N . GLU A 1 87 ? -19.453 29.484 -4.926 1 95.88 87 GLU A N 1
ATOM 717 C CA . GLU A 1 87 ? -20.703 30.172 -4.609 1 95.88 87 GLU A CA 1
ATOM 718 C C . GLU A 1 87 ? -20.844 30.375 -3.104 1 95.88 87 GLU A C 1
ATOM 720 O O . GLU A 1 87 ? -20.828 29.422 -2.334 1 95.88 87 GLU A O 1
ATOM 725 N N . ARG A 1 88 ? -21.031 31.641 -2.729 1 95.56 88 ARG A N 1
ATOM 726 C CA . ARG A 1 88 ? -21.234 31.938 -1.315 1 95.56 88 ARG A CA 1
ATOM 727 C C . ARG A 1 88 ? -22.625 31.516 -0.858 1 95.56 88 ARG A C 1
ATOM 729 O O . ARG A 1 88 ? -23.625 31.859 -1.492 1 95.56 88 ARG A O 1
ATOM 736 N N . LEU A 1 89 ? -22.656 30.781 0.139 1 94.62 89 LEU A N 1
ATOM 737 C CA . LEU A 1 89 ? -23.938 30.328 0.661 1 94.62 89 LEU A CA 1
ATOM 738 C C . LEU A 1 89 ? -24.312 31.062 1.943 1 94.62 89 LEU A C 1
ATOM 740 O O . LEU A 1 89 ? -25.484 31.141 2.307 1 94.62 89 LEU A O 1
ATOM 744 N N . GLY A 1 90 ? -23.344 31.516 2.686 1 91.94 90 GLY A N 1
ATOM 745 C CA . GLY A 1 90 ? -23.5 32.25 3.938 1 91.94 90 GLY A CA 1
ATOM 746 C C . GLY A 1 90 ? -22.25 33 4.344 1 91.94 90 GLY A C 1
ATOM 747 O O . GLY A 1 90 ? -21.344 33.188 3.531 1 91.94 90 GLY A O 1
ATOM 748 N N . GLU A 1 91 ? -22.281 33.438 5.5 1 92.06 91 GLU A N 1
ATOM 749 C CA . GLU A 1 91 ? -21.156 34.25 5.992 1 92.06 91 GLU A CA 1
ATOM 750 C C . GLU A 1 91 ? -19.891 33.375 6.086 1 92.06 91 GLU A C 1
ATOM 752 O O . GLU A 1 91 ? -18.797 33.844 5.738 1 92.06 91 GLU A O 1
ATOM 757 N N . ASP A 1 92 ? -20.125 32.156 6.465 1 94.81 92 ASP A N 1
ATOM 758 C CA . ASP A 1 92 ? -18.938 31.328 6.719 1 94.81 92 ASP A CA 1
ATOM 759 C C . ASP A 1 92 ? -18.953 30.062 5.863 1 94.81 92 ASP A C 1
ATOM 761 O O . ASP A 1 92 ? -18.234 29.109 6.148 1 94.81 92 ASP A O 1
ATOM 765 N N . VAL A 1 93 ? -19.781 30.047 4.828 1 96.38 93 VAL A N 1
ATOM 766 C CA . VAL A 1 93 ? -19.906 28.828 4.047 1 96.38 93 VAL A CA 1
ATOM 767 C C . VAL A 1 93 ? -19.906 29.156 2.557 1 96.38 93 VAL A C 1
ATOM 769 O O . VAL A 1 93 ? -20.609 30.078 2.121 1 96.38 93 VAL A O 1
ATOM 772 N N . SER A 1 94 ? -19.141 28.438 1.823 1 97 94 SER A N 1
ATOM 773 C CA . SER A 1 94 ? -19.172 28.531 0.367 1 97 94 SER A CA 1
ATOM 774 C C . SER A 1 94 ? -19.266 27.141 -0.269 1 97 94 SER A C 1
ATOM 776 O O . SER A 1 94 ? -18.734 26.172 0.275 1 97 94 SER A O 1
ATOM 778 N N . TYR A 1 95 ? -19.953 27.078 -1.332 1 96.69 95 TYR A N 1
ATOM 779 C CA . TYR A 1 95 ? -19.953 25.922 -2.221 1 96.69 95 TYR A CA 1
ATOM 780 C C . TYR A 1 95 ? -18.875 26.047 -3.285 1 96.69 95 TYR A C 1
ATOM 782 O O . TYR A 1 95 ? -18.719 27.109 -3.902 1 96.69 95 TYR A O 1
ATOM 790 N N . VAL A 1 96 ? -18.078 24.984 -3.473 1 97.38 96 VAL A N 1
ATOM 791 C CA . VAL A 1 96 ? -16.984 25.031 -4.441 1 97.38 96 VAL A CA 1
ATOM 792 C C . VAL A 1 96 ? -17.062 23.797 -5.352 1 97.38 96 VAL A C 1
ATOM 794 O O . VAL A 1 96 ? -17.344 22.688 -4.891 1 97.38 96 VAL A O 1
ATOM 797 N N . GLU A 1 97 ? -16.844 24.031 -6.633 1 96.75 97 GLU A N 1
ATOM 798 C CA . GLU A 1 97 ? -16.75 22.969 -7.629 1 96.75 97 GLU A CA 1
ATOM 799 C C . GLU A 1 97 ? -15.422 23.016 -8.367 1 96.75 97 GLU A C 1
ATOM 801 O O . GLU A 1 97 ? -14.922 24.094 -8.688 1 96.75 97 GLU A O 1
ATOM 806 N N . ILE A 1 98 ? -14.844 21.891 -8.5 1 97.62 98 ILE A N 1
ATOM 807 C CA . ILE A 1 98 ? -13.672 21.734 -9.367 1 97.62 98 ILE A CA 1
ATOM 808 C C . ILE A 1 98 ? -14 20.797 -10.523 1 97.62 98 ILE A C 1
ATOM 810 O O . ILE A 1 98 ? -14.25 19.609 -10.312 1 97.62 98 ILE A O 1
ATOM 814 N N . ASP A 1 99 ? -13.945 21.375 -11.68 1 96.88 99 ASP A N 1
ATOM 815 C CA . ASP A 1 99 ? -14.273 20.641 -12.898 1 96.88 99 ASP A CA 1
ATOM 816 C C . ASP A 1 99 ? -13.016 20.125 -13.602 1 96.88 99 ASP A C 1
ATOM 818 O O . ASP A 1 99 ? -12.062 20.891 -13.789 1 96.88 99 ASP A O 1
ATOM 822 N N . THR A 1 100 ? -13.016 18.875 -13.883 1 96.12 100 THR A N 1
ATOM 823 C CA . THR A 1 100 ? -11.969 18.25 -14.688 1 96.12 100 THR A CA 1
ATOM 824 C C . THR A 1 100 ? -12.5 17.891 -16.078 1 96.12 100 THR A C 1
ATOM 826 O O . THR A 1 100 ? -12.945 16.766 -16.297 1 96.12 100 THR A O 1
ATOM 829 N N . PRO A 1 101 ? -12.312 18.75 -17.031 1 94.81 101 PRO A N 1
ATOM 830 C CA . PRO A 1 101 ? -12.953 18.594 -18.344 1 94.81 101 PRO A CA 1
ATOM 831 C C . PRO A 1 101 ? -12.5 17.328 -19.062 1 94.81 101 PRO A C 1
ATOM 833 O O . PRO A 1 101 ? -13.328 16.625 -19.656 1 94.81 101 PRO A O 1
ATOM 836 N N . LYS A 1 102 ? -11.266 17.016 -19.062 1 90.69 102 LYS A N 1
ATOM 837 C CA . LYS A 1 102 ? -10.719 15.859 -19.75 1 90.69 102 LYS A CA 1
ATOM 838 C C . LYS A 1 102 ? -11.43 14.578 -19.344 1 90.69 102 LYS A C 1
ATOM 840 O O . LYS A 1 102 ? -11.477 13.609 -20.094 1 90.69 102 LYS A O 1
ATOM 845 N N . ARG A 1 103 ? -12.008 14.586 -18.141 1 89.44 103 ARG A N 1
ATOM 846 C CA . ARG A 1 103 ? -12.672 13.398 -17.625 1 89.44 103 ARG A CA 1
ATOM 847 C C . ARG A 1 103 ? -14.18 13.617 -17.516 1 89.44 103 ARG A C 1
ATOM 849 O O . ARG A 1 103 ? -14.891 12.789 -16.953 1 89.44 103 ARG A O 1
ATOM 856 N N . ALA A 1 104 ? -14.648 14.711 -17.953 1 92.12 104 ALA A N 1
ATOM 857 C CA . ALA A 1 104 ? -16.047 15.086 -17.828 1 92.12 104 ALA A CA 1
ATOM 858 C C . ALA A 1 104 ? -16.562 14.875 -16.406 1 92.12 104 ALA A C 1
ATOM 860 O O . ALA A 1 104 ? -17.609 14.242 -16.203 1 92.12 104 ALA A O 1
ATOM 861 N N . ARG A 1 105 ? -15.781 15.344 -15.469 1 95.12 105 ARG A N 1
ATOM 862 C CA . ARG A 1 105 ? -16.109 15.117 -14.062 1 95.12 105 ARG A CA 1
ATOM 863 C C . ARG A 1 105 ? -16.094 16.438 -13.281 1 95.12 105 ARG A C 1
ATOM 865 O O . ARG A 1 105 ? -15.227 17.281 -13.5 1 95.12 105 ARG A O 1
ATOM 872 N N . THR A 1 106 ? -17.062 16.562 -12.391 1 95.56 106 THR A N 1
ATOM 873 C CA . THR A 1 106 ? -17.141 17.719 -11.492 1 95.56 106 THR A CA 1
ATOM 874 C C . THR A 1 106 ? -17.172 17.25 -10.039 1 95.56 106 THR A C 1
ATOM 876 O O . THR A 1 106 ? -18.062 16.5 -9.633 1 95.56 106 THR A O 1
ATOM 879 N N . ASP A 1 107 ? -16.219 17.703 -9.32 1 97 107 ASP A N 1
ATOM 880 C CA . ASP A 1 107 ? -16.156 17.391 -7.891 1 97 107 ASP A CA 1
ATOM 881 C C . ASP A 1 107 ? -16.719 18.547 -7.059 1 97 107 ASP A C 1
ATOM 883 O O . ASP A 1 107 ? -16.5 19.719 -7.383 1 97 107 ASP A O 1
ATOM 887 N N . GLN A 1 108 ? -17.453 18.172 -5.992 1 97.5 108 GLN A N 1
ATOM 888 C CA . GLN A 1 108 ? -18.141 19.172 -5.184 1 97.5 108 GLN A CA 1
ATOM 889 C C . GLN A 1 108 ? -17.578 19.219 -3.768 1 97.5 108 GLN A C 1
ATOM 891 O O . GLN A 1 108 ? -17.281 18.188 -3.176 1 97.5 108 GLN A O 1
ATOM 896 N N . PHE A 1 109 ? -17.453 20.469 -3.26 1 97.69 109 PHE A N 1
ATOM 897 C CA . PHE A 1 109 ? -16.906 20.703 -1.931 1 97.69 109 PHE A CA 1
ATOM 898 C C . PHE A 1 109 ? -17.656 21.828 -1.217 1 97.69 109 PHE A C 1
ATOM 900 O O . PHE A 1 109 ? -18.266 22.672 -1.862 1 97.69 109 PHE A O 1
ATOM 907 N N . VAL A 1 110 ? -17.688 21.766 0.07 1 97.38 110 VAL A N 1
ATOM 908 C CA . VAL A 1 110 ? -18.156 22.875 0.889 1 97.38 110 VAL A CA 1
ATOM 909 C C . VAL A 1 110 ? -17 23.422 1.731 1 97.38 110 VAL A C 1
ATOM 911 O O . VAL A 1 110 ? -16.328 22.672 2.445 1 97.38 110 VAL A O 1
ATOM 914 N N . PHE A 1 111 ? -16.75 24.656 1.571 1 97.88 111 PHE A N 1
ATOM 915 C CA . PHE A 1 111 ? -15.742 25.359 2.35 1 97.88 111 PHE A CA 1
ATOM 916 C C . PHE A 1 111 ? -16.375 26.062 3.555 1 97.88 111 PHE A C 1
ATOM 918 O O . PHE A 1 111 ? -17.359 26.766 3.42 1 97.88 111 PHE A O 1
ATOM 925 N N . ILE A 1 112 ? -15.836 25.828 4.656 1 97.25 112 ILE A N 1
ATOM 926 C CA . ILE A 1 112 ? -16.312 26.453 5.883 1 97.25 112 ILE A CA 1
ATOM 927 C C . ILE A 1 112 ? -15.188 27.266 6.523 1 97.25 112 ILE A C 1
ATOM 929 O O . ILE A 1 112 ? -14.148 26.719 6.879 1 97.25 112 ILE A O 1
ATOM 933 N N . ASP A 1 113 ? -15.398 28.5 6.672 1 95.69 113 ASP A N 1
ATOM 934 C CA . ASP A 1 113 ? -14.445 29.391 7.309 1 95.69 113 ASP A CA 1
ATOM 935 C C . ASP A 1 113 ? -14.586 29.359 8.828 1 95.69 113 ASP A C 1
ATOM 937 O O . ASP A 1 113 ? -15.617 29.781 9.367 1 95.69 113 ASP A O 1
ATOM 941 N N . ASP A 1 114 ? -13.586 28.891 9.445 1 91.44 114 ASP A N 1
ATOM 942 C CA . ASP A 1 114 ? -13.578 28.828 10.906 1 91.44 114 ASP A CA 1
ATOM 943 C C . ASP A 1 114 ? -12.531 29.781 11.484 1 91.44 114 ASP A C 1
ATOM 945 O O . ASP A 1 114 ? -11.836 29.438 12.438 1 91.44 114 ASP A O 1
ATOM 949 N N . GLY A 1 115 ? -12.328 30.922 10.773 1 90.94 115 GLY A N 1
ATOM 950 C CA . GLY A 1 115 ? -11.352 31.906 11.211 1 90.94 115 GLY A CA 1
ATOM 951 C C . GLY A 1 115 ? -9.938 31.578 10.781 1 90.94 115 GLY A C 1
ATOM 952 O O . GLY A 1 115 ? -9.594 31.703 9.609 1 90.94 115 GLY A O 1
ATOM 953 N N . ASP A 1 116 ? -9.188 31.016 11.781 1 93.25 116 ASP A N 1
ATOM 954 C CA . ASP A 1 116 ? -7.777 30.75 11.516 1 93.25 116 ASP A CA 1
ATOM 955 C C . ASP A 1 116 ? -7.609 29.5 10.656 1 93.25 116 ASP A C 1
ATOM 957 O O . ASP A 1 116 ? -6.52 29.219 10.148 1 93.25 116 ASP A O 1
ATOM 961 N N . TYR A 1 117 ? -8.742 28.844 10.445 1 97.12 117 TYR A N 1
ATOM 962 C CA . TYR A 1 117 ? -8.672 27.609 9.656 1 97.12 117 TYR A CA 1
ATOM 963 C C . TYR A 1 117 ? -9.812 27.531 8.656 1 97.12 117 TYR A C 1
ATOM 965 O O . TYR A 1 117 ? -10.852 28.172 8.844 1 97.12 117 TYR A O 1
ATOM 973 N N . LEU A 1 118 ? -9.594 26.906 7.617 1 97.81 118 LEU A N 1
ATOM 974 C CA . LEU A 1 118 ? -10.602 26.516 6.637 1 97.81 118 LEU A CA 1
ATOM 975 C C . LEU A 1 118 ? -10.883 25.031 6.699 1 97.81 118 LEU A C 1
ATOM 977 O O . LEU A 1 118 ? -9.953 24.219 6.742 1 97.81 118 LEU A O 1
ATOM 981 N N . ARG A 1 119 ? -12.102 24.672 6.781 1 97.31 119 ARG A N 1
ATOM 982 C CA . ARG A 1 119 ? -12.531 23.281 6.691 1 97.31 119 ARG A CA 1
ATOM 983 C C . ARG A 1 119 ? -13.203 23 5.348 1 97.31 119 ARG A C 1
ATOM 985 O O . ARG A 1 119 ? -14.07 23.75 4.914 1 97.31 119 ARG A O 1
ATOM 992 N N . VAL A 1 120 ? -12.727 21.984 4.73 1 98.19 120 VAL A N 1
ATOM 993 C CA . VAL A 1 120 ? -13.336 21.562 3.475 1 98.19 120 VAL A CA 1
ATOM 994 C C . VAL A 1 120 ? -14.023 20.203 3.666 1 98.19 120 VAL A C 1
ATOM 996 O O . VAL A 1 120 ? -13.383 19.234 4.098 1 98.19 120 VAL A O 1
ATOM 999 N N . ILE A 1 121 ? -15.273 20.109 3.365 1 97.38 121 ILE A N 1
ATOM 1000 C CA . ILE A 1 121 ? -16.031 18.875 3.521 1 97.38 121 ILE A CA 1
ATOM 1001 C C . ILE A 1 121 ? -16.484 18.375 2.152 1 97.38 121 ILE A C 1
ATOM 1003 O O . ILE A 1 121 ? -16.891 19.156 1.293 1 97.38 121 ILE A O 1
ATOM 1007 N N . THR A 1 122 ? -16.375 17.094 1.929 1 97.62 122 THR A N 1
ATOM 1008 C CA . THR A 1 122 ? -16.797 16.516 0.658 1 97.62 122 THR A CA 1
ATOM 1009 C C . THR A 1 122 ? -17.125 15.031 0.816 1 97.62 122 THR A C 1
ATOM 1011 O O . THR A 1 122 ? -16.734 14.406 1.808 1 97.62 122 THR A O 1
ATOM 1014 N N . ALA A 1 123 ? -17.875 14.516 -0.055 1 96.19 123 ALA A N 1
ATOM 1015 C CA . ALA A 1 123 ? -18.125 13.086 -0.14 1 96.19 123 ALA A CA 1
ATOM 1016 C C . ALA A 1 123 ? -17.562 12.5 -1.43 1 96.19 123 ALA A C 1
ATOM 1018 O O . ALA A 1 123 ? -17.953 11.406 -1.852 1 96.19 123 ALA A O 1
ATOM 1019 N N . GLU A 1 124 ? -16.641 13.281 -2.045 1 95.56 124 GLU A N 1
ATOM 1020 C CA . GLU A 1 124 ? -16.031 12.805 -3.277 1 95.56 124 GLU A CA 1
ATOM 1021 C C . GLU A 1 124 ? -15.07 11.641 -3.004 1 95.56 124 GLU A C 1
ATOM 1023 O O . GLU A 1 124 ? -14.625 11.453 -1.869 1 95.56 124 GLU A O 1
ATOM 1028 N N . ARG A 1 125 ? -14.82 10.93 -3.996 1 93.44 125 ARG A N 1
ATOM 1029 C CA . ARG A 1 125 ? -13.883 9.82 -3.879 1 93.44 125 ARG A CA 1
ATOM 1030 C C . ARG A 1 125 ? -12.477 10.32 -3.574 1 93.44 125 ARG A C 1
ATOM 1032 O O . ARG A 1 125 ? -12.055 11.359 -4.09 1 93.44 125 ARG A O 1
ATOM 1039 N N . ARG A 1 126 ? -11.797 9.531 -2.826 1 92.06 126 ARG A N 1
ATOM 1040 C CA . ARG A 1 126 ? -10.461 9.891 -2.369 1 92.06 126 ARG A CA 1
ATOM 1041 C C . ARG A 1 126 ? -9.523 10.125 -3.551 1 92.06 126 ARG A C 1
ATOM 1043 O O . ARG A 1 126 ? -8.727 11.07 -3.543 1 92.06 126 ARG A O 1
ATOM 1050 N N . LYS A 1 127 ? -9.602 9.258 -4.52 1 89.88 127 LYS A N 1
ATOM 1051 C CA . LYS A 1 127 ? -8.719 9.359 -5.684 1 89.88 127 LYS A CA 1
ATOM 1052 C C . LYS A 1 127 ? -8.898 10.695 -6.395 1 89.88 127 LYS A C 1
ATOM 1054 O O . LYS A 1 127 ? -7.957 11.219 -6.98 1 89.88 127 LYS A O 1
ATOM 1059 N N . TRP A 1 128 ? -10.055 11.258 -6.266 1 92.31 128 TRP A N 1
ATOM 1060 C CA . TRP A 1 128 ? -10.344 12.516 -6.945 1 92.31 128 TRP A CA 1
ATOM 1061 C C . TRP A 1 128 ? -9.922 13.711 -6.09 1 92.31 128 TRP A C 1
ATOM 1063 O O . TRP A 1 128 ? -9.383 14.688 -6.602 1 92.31 128 TRP A O 1
ATOM 1073 N N . THR A 1 129 ? -10.172 13.586 -4.816 1 96.25 129 THR A N 1
ATOM 1074 C CA . THR A 1 129 ? -9.812 14.695 -3.947 1 96.25 129 THR A CA 1
ATOM 1075 C C . THR A 1 129 ? -8.312 14.961 -3.992 1 96.25 129 THR A C 1
ATOM 1077 O O . THR A 1 129 ? -7.875 16.109 -3.883 1 96.25 129 THR A O 1
ATOM 1080 N N . LYS A 1 130 ? -7.578 13.883 -4.191 1 94.31 130 LYS A N 1
ATOM 1081 C CA . LYS A 1 130 ? -6.125 14.008 -4.258 1 94.31 130 LYS A CA 1
ATOM 1082 C C . LYS A 1 130 ? -5.699 14.859 -5.449 1 94.31 130 LYS A C 1
ATOM 1084 O O . LYS A 1 130 ? -4.688 15.562 -5.387 1 94.31 130 LYS A O 1
ATOM 1089 N N . LYS A 1 131 ? -6.5 14.859 -6.453 1 92.88 131 LYS A N 1
ATOM 1090 C CA . LYS A 1 131 ? -6.141 15.531 -7.699 1 92.88 131 LYS A CA 1
ATOM 1091 C C . LYS A 1 131 ? -6.812 16.906 -7.801 1 92.88 131 LYS A C 1
ATOM 1093 O O . LYS A 1 131 ? -6.496 17.688 -8.695 1 92.88 131 LYS A O 1
ATOM 1098 N N . THR A 1 132 ? -7.73 17.141 -6.91 1 96.75 132 THR A N 1
ATOM 1099 C CA . THR A 1 132 ? -8.492 18.375 -7.031 1 96.75 132 THR A CA 1
ATOM 1100 C C . THR A 1 132 ? -8.281 19.266 -5.812 1 96.75 132 THR A C 1
ATOM 1102 O O . THR A 1 132 ? -7.316 20.031 -5.758 1 96.75 132 THR A O 1
ATOM 1105 N N . VAL A 1 133 ? -9.008 18.984 -4.773 1 97.44 133 VAL A N 1
ATOM 1106 C CA . VAL A 1 133 ? -9.07 19.953 -3.674 1 97.44 133 VAL A CA 1
ATOM 1107 C C . VAL A 1 133 ? -7.777 19.875 -2.861 1 97.44 133 VAL A C 1
ATOM 1109 O O . VAL A 1 133 ? -7.309 20.891 -2.348 1 97.44 133 VAL A O 1
ATOM 1112 N N . GLU A 1 134 ? -7.215 18.703 -2.711 1 95.81 134 GLU A N 1
ATOM 1113 C CA . GLU A 1 134 ? -5.98 18.594 -1.938 1 95.81 134 GLU A CA 1
ATOM 1114 C C . GLU A 1 134 ? -4.844 19.359 -2.609 1 95.81 134 GLU A C 1
ATOM 1116 O O . GLU A 1 134 ? -4.031 20 -1.935 1 95.81 134 GLU A O 1
ATOM 1121 N N . LYS A 1 135 ? -4.758 19.297 -3.893 1 93.94 135 LYS A N 1
ATOM 1122 C CA . LYS A 1 135 ? -3.781 20.094 -4.625 1 93.94 135 LYS A CA 1
ATOM 1123 C C . LYS A 1 135 ? -4.094 21.594 -4.516 1 93.94 135 LYS A C 1
ATOM 1125 O O . LYS A 1 135 ? -3.188 22.406 -4.383 1 93.94 135 LYS A O 1
ATOM 1130 N N . LEU A 1 136 ? -5.371 21.906 -4.609 1 96.06 136 LEU A N 1
ATOM 1131 C CA . LEU A 1 136 ? -5.77 23.297 -4.449 1 96.06 136 LEU A CA 1
ATOM 1132 C C . LEU A 1 136 ? -5.254 23.859 -3.129 1 96.06 136 LEU A C 1
ATOM 1134 O O . LEU A 1 136 ? -4.648 24.938 -3.102 1 96.06 136 LEU A O 1
ATOM 1138 N N . LEU A 1 137 ? -5.477 23.094 -2.084 1 94.81 137 LEU A N 1
ATOM 1139 C CA . LEU A 1 137 ? -5.082 23.531 -0.75 1 94.81 137 LEU A CA 1
ATOM 1140 C C . LEU A 1 137 ? -3.562 23.625 -0.637 1 94.81 137 LEU A C 1
ATOM 1142 O O . LEU A 1 137 ? -3.039 24.453 0.11 1 94.81 137 LEU A O 1
ATOM 1146 N N . GLN A 1 138 ? -2.92 22.781 -1.358 1 88 138 GLN A N 1
ATOM 1147 C CA . GLN A 1 138 ? -1.46 22.766 -1.344 1 88 138 GLN A CA 1
ATOM 1148 C C . GLN A 1 138 ? -0.882 23.938 -2.135 1 88 138 GLN A C 1
ATOM 1150 O O . GLN A 1 138 ? 0.167 24.469 -1.777 1 88 138 GLN A O 1
ATOM 1155 N N . TYR A 1 139 ? -1.54 24.344 -3.164 1 89.94 139 TYR A N 1
ATOM 1156 C CA . TYR A 1 139 ? -0.944 25.266 -4.125 1 89.94 139 TYR A CA 1
ATOM 1157 C C . TYR A 1 139 ? -1.306 26.703 -3.789 1 89.94 139 TYR A C 1
ATOM 1159 O O . TYR A 1 139 ? -0.568 27.641 -4.133 1 89.94 139 TYR A O 1
ATOM 1167 N N . LEU A 1 140 ? -2.475 26.953 -3.16 1 92.69 140 LEU A N 1
ATOM 1168 C CA . LEU A 1 140 ? -2.857 28.312 -2.816 1 92.69 140 LEU A CA 1
ATOM 1169 C C . LEU A 1 140 ? -1.983 28.859 -1.691 1 92.69 140 LEU A C 1
ATOM 1171 O O . LEU A 1 140 ? -1.952 28.297 -0.596 1 92.69 140 LEU A O 1
ATOM 1175 N N . PRO A 1 141 ? -1.37 29.969 -1.92 1 87.56 141 PRO A N 1
ATOM 1176 C CA . PRO A 1 141 ? -0.476 30.516 -0.901 1 87.56 141 PRO A CA 1
ATOM 1177 C C . PRO A 1 141 ? -1.216 30.938 0.365 1 87.56 141 PRO A C 1
ATOM 1179 O O . PRO A 1 141 ? -0.627 30.969 1.448 1 87.56 141 PRO A O 1
ATOM 1182 N N . SER A 1 142 ? -2.475 31.266 0.224 1 92.88 142 SER A N 1
ATOM 1183 C CA . SER A 1 142 ? -3.254 31.766 1.35 1 92.88 142 SER A CA 1
ATOM 1184 C C . SER A 1 142 ? -3.738 30.625 2.242 1 92.88 142 SER A C 1
ATOM 1186 O O . SER A 1 142 ? -4.367 30.859 3.275 1 92.88 142 SER A O 1
ATOM 1188 N N . LEU A 1 143 ? -3.41 29.391 1.805 1 93.69 143 LEU A N 1
ATOM 1189 C CA . LEU A 1 143 ? -3.824 28.219 2.564 1 93.69 143 LEU A CA 1
ATOM 1190 C C . LEU A 1 143 ? -2.648 27.266 2.789 1 93.69 143 LEU A C 1
ATOM 1192 O O . LEU A 1 143 ? -1.743 27.188 1.957 1 93.69 143 LEU A O 1
ATOM 1196 N N . GLU A 1 144 ? -2.725 26.609 3.936 1 92.75 144 GLU A N 1
ATOM 1197 C CA . GLU A 1 144 ? -1.721 25.594 4.234 1 92.75 144 GLU A CA 1
ATOM 1198 C C . GLU A 1 144 ? -2.35 24.375 4.895 1 92.75 144 GLU A C 1
ATOM 1200 O O . GLU A 1 144 ? -2.955 24.484 5.965 1 92.75 144 GLU A O 1
ATOM 1205 N N . ARG A 1 145 ? -2.092 23.25 4.293 1 93.94 145 ARG A N 1
ATOM 1206 C CA . ARG A 1 145 ? -2.652 22.031 4.867 1 93.94 145 ARG A CA 1
ATOM 1207 C C . ARG A 1 145 ? -2.055 21.75 6.242 1 93.94 145 ARG A C 1
ATOM 1209 O O . ARG A 1 145 ? -0.849 21.906 6.445 1 93.94 145 ARG A O 1
ATOM 1216 N N . VAL A 1 146 ? -2.898 21.406 7.145 1 96.56 146 VAL A N 1
ATOM 1217 C CA . VAL A 1 146 ? -2.467 21.047 8.492 1 96.56 146 VAL A CA 1
ATOM 1218 C C . VAL A 1 146 ? -1.657 19.75 8.438 1 96.56 146 VAL A C 1
ATOM 1220 O O . VAL A 1 146 ? -1.899 18.891 7.59 1 96.56 146 VAL A O 1
ATOM 1223 N N . PHE A 1 147 ? -0.685 19.656 9.273 1 97.38 147 PHE A N 1
ATOM 1224 C CA . PHE A 1 147 ? 0.102 18.438 9.438 1 97.38 147 PHE A CA 1
ATOM 1225 C C . PHE A 1 147 ? 0.327 18.125 10.914 1 97.38 147 PHE A C 1
ATOM 1227 O O . PHE A 1 147 ? 0.853 18.969 11.656 1 97.38 147 PHE A O 1
ATOM 1234 N N . LEU A 1 148 ? -0.048 16.984 11.305 1 97.81 148 LEU A N 1
ATOM 1235 C CA . LEU A 1 148 ? 0.11 16.594 12.703 1 97.81 148 LEU A CA 1
ATOM 1236 C C . LEU A 1 148 ? 1.111 15.453 12.836 1 97.81 148 LEU A C 1
ATOM 1238 O O . LEU A 1 148 ? 1.358 14.727 11.875 1 97.81 148 LEU A O 1
ATOM 1242 N N . THR A 1 149 ? 1.733 15.32 13.969 1 97 149 THR A N 1
ATOM 1243 C CA . THR A 1 149 ? 2.654 14.227 14.25 1 97 149 THR A CA 1
ATOM 1244 C C . THR A 1 149 ? 1.887 12.953 14.602 1 97 149 THR A C 1
ATOM 1246 O O . THR A 1 149 ? 0.691 13 14.891 1 97 149 THR A O 1
ATOM 1249 N N . PRO A 1 150 ? 2.578 11.812 14.531 1 96.12 150 PRO A N 1
ATOM 1250 C CA . PRO A 1 150 ? 1.9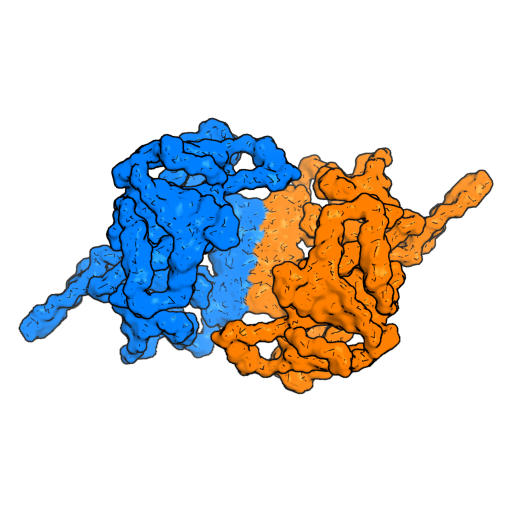23 10.57 14.945 1 96.12 150 PRO A CA 1
ATOM 1251 C C . PRO A 1 150 ? 1.381 10.641 16.375 1 96.12 150 PRO A C 1
ATOM 1253 O O . PRO A 1 150 ? 0.273 10.172 16.641 1 96.12 150 PRO A O 1
ATOM 1256 N N . SER A 1 151 ? 2.135 11.242 17.25 1 95.56 151 SER A N 1
ATOM 1257 C CA . SER A 1 151 ? 1.694 11.367 18.625 1 95.56 151 SER A CA 1
ATOM 1258 C C . SER A 1 151 ? 0.434 12.219 18.734 1 95.56 151 SER A C 1
ATOM 1260 O O . SER A 1 151 ? -0.43 11.953 19.578 1 95.56 151 SER A O 1
ATOM 1262 N N . ASP A 1 152 ? 0.362 13.266 17.953 1 97.56 152 ASP A N 1
ATOM 1263 C CA . ASP A 1 152 ? -0.842 14.094 17.922 1 97.56 152 ASP A CA 1
ATOM 1264 C C . ASP A 1 152 ? -2.074 13.258 17.594 1 97.56 152 ASP A C 1
ATOM 1266 O O . ASP A 1 152 ? -3.123 13.398 18.219 1 97.56 152 ASP A O 1
ATOM 1270 N N . LEU A 1 153 ? -1.936 12.414 16.547 1 97.56 153 LEU A N 1
ATOM 1271 C CA . LEU A 1 153 ? -3.059 11.586 16.109 1 97.56 153 LEU A CA 1
ATOM 1272 C C . LEU A 1 153 ? -3.545 10.688 17.234 1 97.56 153 LEU A C 1
ATOM 1274 O O . LEU A 1 153 ? -4.75 10.57 17.469 1 97.56 153 LEU A O 1
ATOM 1278 N N . GLU A 1 154 ? -2.623 10.062 17.906 1 96.88 154 GLU A N 1
ATOM 1279 C CA . GLU A 1 154 ? -2.969 9.164 19 1 96.88 154 GLU A CA 1
ATOM 1280 C C . GLU A 1 154 ? -3.674 9.914 20.125 1 96.88 154 GLU A C 1
ATOM 1282 O O . GLU A 1 154 ? -4.664 9.43 20.672 1 96.88 154 GLU A O 1
ATOM 1287 N N . GLU A 1 155 ? -3.188 11.07 20.422 1 96.75 155 GLU A N 1
ATOM 1288 C CA . GLU A 1 155 ? -3.785 11.875 21.484 1 96.75 155 GLU A CA 1
ATOM 1289 C C . GLU A 1 155 ? -5.195 12.32 21.125 1 96.75 155 GLU A C 1
ATOM 1291 O O . GLU A 1 155 ? -6.105 12.273 21.953 1 96.75 155 GLU A O 1
ATOM 1296 N N . ILE A 1 156 ? -5.352 12.75 19.875 1 96.94 156 ILE A N 1
ATOM 1297 C CA . ILE A 1 156 ? -6.656 13.211 19.422 1 96.94 156 ILE A CA 1
ATOM 1298 C C . ILE A 1 156 ? -7.68 12.086 19.547 1 96.94 156 ILE A C 1
ATOM 1300 O O . ILE A 1 156 ? -8.789 12.297 20.047 1 96.94 156 ILE A O 1
ATOM 1304 N N . VAL A 1 157 ? -7.332 10.875 19.094 1 95.81 157 VAL A N 1
ATOM 1305 C CA . VAL A 1 157 ? -8.242 9.742 19.125 1 95.81 157 VAL A CA 1
ATOM 1306 C C . VAL A 1 157 ? -8.508 9.328 20.578 1 95.81 157 VAL A C 1
ATOM 1308 O O . VAL A 1 157 ? -9.648 9.031 20.938 1 95.81 157 VAL A O 1
ATOM 1311 N N . GLU A 1 158 ? -7.488 9.344 21.406 1 93.5 158 GLU A N 1
ATOM 1312 C CA . GLU A 1 158 ? -7.609 8.945 22.797 1 93.5 158 GLU A CA 1
ATOM 1313 C C . GLU A 1 158 ? -8.531 9.891 23.562 1 93.5 158 GLU A C 1
ATOM 1315 O O . GLU A 1 158 ? -9.203 9.484 24.516 1 93.5 158 GLU A O 1
ATOM 1320 N N . GLU A 1 159 ? -8.555 11.109 23.203 1 92.56 159 GLU A N 1
ATOM 1321 C CA . GLU A 1 159 ? -9.336 12.133 23.906 1 92.56 159 GLU A CA 1
ATOM 1322 C C . GLU A 1 159 ? -10.812 12.031 23.562 1 92.56 159 GLU A C 1
ATOM 1324 O O . GLU A 1 159 ? -11.664 12.57 24.281 1 92.56 159 GLU A O 1
ATOM 1329 N N . LEU A 1 160 ? -11.094 11.367 22.422 1 91.44 160 LEU A N 1
ATOM 1330 C CA . LEU A 1 160 ? -12.492 11.211 22.047 1 91.44 160 LEU A CA 1
ATOM 1331 C C . LEU A 1 160 ? -13.188 10.195 22.938 1 91.44 160 LEU A C 1
ATOM 1333 O O . LEU A 1 160 ? -12.594 9.18 23.312 1 91.44 160 LEU A O 1
ATOM 1337 N N . TYR A 1 161 ? -14.352 10.453 23.281 1 81.88 161 TYR A N 1
ATOM 1338 C CA . TYR A 1 161 ? -15.102 9.586 24.188 1 81.88 161 TYR A CA 1
ATOM 1339 C C . TYR A 1 161 ? -15.406 8.242 23.516 1 81.88 161 TYR A C 1
ATOM 1341 O O . TYR A 1 161 ? -15.883 8.203 22.391 1 81.88 161 TYR A O 1
ATOM 1349 N N . GLY A 1 162 ? -15.109 7.199 24.234 1 87.12 162 GLY A N 1
ATOM 1350 C CA . GLY A 1 162 ? -15.539 5.863 23.859 1 87.12 162 GLY A CA 1
ATOM 1351 C C . GLY A 1 162 ? -14.891 5.371 22.578 1 87.12 162 GLY A C 1
ATOM 1352 O O . GLY A 1 162 ? -15.547 4.73 21.75 1 87.12 162 GLY A O 1
ATOM 1353 N N . THR A 1 163 ? -13.727 5.785 22.391 1 91.25 163 THR A N 1
ATOM 1354 C CA . THR A 1 163 ? -13.094 5.426 21.125 1 91.25 163 THR A CA 1
ATOM 1355 C C . THR A 1 163 ? -12.125 4.266 21.328 1 91.25 163 THR A C 1
ATOM 1357 O O . THR A 1 163 ? -11.547 4.105 22.406 1 91.25 163 THR A O 1
ATOM 1360 N N . SER A 1 164 ? -12.016 3.439 20.344 1 92.31 164 SER A N 1
ATOM 1361 C CA . SER A 1 164 ? -11.008 2.393 20.234 1 92.31 164 SER A CA 1
ATOM 1362 C C . SER A 1 164 ? -10.453 2.299 18.812 1 92.31 164 SER A C 1
ATOM 1364 O O . SER A 1 164 ? -11.195 2.455 17.844 1 92.31 164 SER A O 1
ATOM 1366 N N . VAL A 1 165 ? -9.242 2.055 18.812 1 95 165 VAL A N 1
ATOM 1367 C CA . VAL A 1 165 ? -8.609 1.881 17.516 1 95 165 VAL A CA 1
ATOM 1368 C C . VAL A 1 165 ? -9.172 0.636 16.828 1 95 165 VAL A C 1
ATOM 1370 O O . VAL A 1 165 ? -9.328 -0.409 17.469 1 95 165 VAL A O 1
ATOM 1373 N N . SER A 1 166 ? -9.477 0.77 15.57 1 95.12 166 SER A N 1
ATOM 1374 C CA . SER A 1 166 ? -10.016 -0.349 14.805 1 95.12 166 SER A CA 1
ATOM 1375 C C . SER A 1 166 ? -9.195 -0.602 13.547 1 95.12 166 SER A C 1
ATOM 1377 O O . SER A 1 166 ? -9.578 -1.407 12.695 1 95.12 166 SER A O 1
ATOM 1379 N N . GLY A 1 167 ? -8.102 0.048 13.344 1 97.44 167 GLY A N 1
ATOM 1380 C CA . GLY A 1 167 ? -7.172 -0.08 12.234 1 97.44 167 GLY A CA 1
ATOM 1381 C C . GLY A 1 167 ? -6.16 1.047 12.18 1 97.44 167 GLY A C 1
ATOM 1382 O O . GLY A 1 167 ? -6.293 2.049 12.883 1 97.44 167 GLY A O 1
ATOM 1383 N N . PHE A 1 168 ? -5.145 0.88 11.375 1 98.44 168 PHE A N 1
ATOM 1384 C CA . PHE A 1 168 ? -4.137 1.93 11.266 1 98.44 168 PHE A CA 1
ATOM 1385 C C . PHE A 1 168 ? -3.197 1.656 10.102 1 98.44 168 PHE A C 1
ATOM 1387 O O . PHE A 1 168 ? -3.143 0.535 9.586 1 98.44 168 PHE A O 1
ATOM 1394 N N . THR A 1 169 ? -2.574 2.615 9.688 1 98.44 169 THR A N 1
ATOM 1395 C CA . THR A 1 169 ? -1.362 2.57 8.875 1 98.44 169 THR A CA 1
ATOM 1396 C C . THR A 1 169 ? -0.179 3.162 9.641 1 98.44 169 THR A C 1
ATOM 1398 O O . THR A 1 169 ? -0.265 4.273 10.164 1 98.44 169 THR A O 1
ATOM 1401 N N . ALA A 1 170 ? 0.823 2.43 9.773 1 98.12 170 ALA A N 1
ATOM 1402 C CA . ALA A 1 170 ? 2.039 2.871 10.453 1 98.12 170 ALA A CA 1
ATOM 1403 C C . ALA A 1 170 ? 3.254 2.75 9.539 1 98.12 170 ALA A C 1
ATOM 1405 O O . ALA A 1 170 ? 3.354 1.805 8.75 1 98.12 170 ALA A O 1
ATOM 1406 N N . LYS A 1 171 ? 4.098 3.666 9.641 1 97.75 171 LYS A N 1
ATOM 1407 C CA . LYS A 1 171 ? 5.277 3.68 8.773 1 97.75 171 LYS A CA 1
ATOM 1408 C C . LYS A 1 171 ? 6.551 3.859 9.594 1 97.75 171 LYS A C 1
ATOM 1410 O O . LYS A 1 171 ? 6.527 4.465 10.664 1 97.75 171 LYS A O 1
ATOM 1415 N N . TYR A 1 172 ? 7.621 3.301 9.055 1 96.25 172 TYR A N 1
ATOM 1416 C CA . TYR A 1 172 ? 8.961 3.486 9.602 1 96.25 172 TYR A CA 1
ATOM 1417 C C . TYR A 1 172 ? 9.961 3.812 8.5 1 96.25 172 TYR A C 1
ATOM 1419 O O . TYR A 1 172 ? 10.031 3.111 7.488 1 96.25 172 TYR A O 1
ATOM 1427 N N . HIS A 1 173 ? 10.719 4.793 8.734 1 94.06 173 HIS A N 1
ATOM 1428 C CA . HIS A 1 173 ? 11.93 5.098 7.988 1 94.06 173 HIS A CA 1
ATOM 1429 C C . HIS A 1 173 ? 12.867 5.984 8.797 1 94.06 173 HIS A C 1
ATOM 1431 O O . HIS A 1 173 ? 12.414 6.758 9.648 1 94.06 173 HIS A O 1
ATOM 1437 N N . SER A 1 174 ? 14.062 5.879 8.594 1 91.38 174 SER A N 1
ATOM 1438 C CA . SER A 1 174 ? 15.094 6.664 9.273 1 91.38 174 SER A CA 1
ATOM 1439 C C . SER A 1 174 ? 16.297 6.902 8.367 1 91.38 174 SER A C 1
ATOM 1441 O O . SER A 1 174 ? 16.641 6.047 7.551 1 91.38 174 SER A O 1
ATOM 1443 N N . TYR A 1 175 ? 16.875 8.078 8.562 1 89.62 175 TYR A N 1
ATOM 1444 C CA . TYR A 1 175 ? 18.078 8.375 7.801 1 89.62 175 TYR A CA 1
ATOM 1445 C C . TYR A 1 175 ? 19.234 7.457 8.203 1 89.62 175 TYR A C 1
ATOM 1447 O O . TYR A 1 175 ? 20.234 7.355 7.492 1 89.62 175 TYR A O 1
ATOM 1455 N N . LYS A 1 176 ? 19.078 6.766 9.273 1 87.38 176 LYS A N 1
ATOM 1456 C CA . LYS A 1 176 ? 20.141 5.93 9.828 1 87.38 176 LYS A CA 1
ATOM 1457 C C . LYS A 1 176 ? 20.188 4.57 9.141 1 87.38 176 LYS A C 1
ATOM 1459 O O . LYS A 1 176 ? 21.172 3.836 9.281 1 87.38 176 LYS A O 1
ATOM 1464 N N . THR A 1 177 ? 19.172 4.25 8.445 1 86.62 177 THR A N 1
ATOM 1465 C CA . THR A 1 177 ? 19.094 2.93 7.828 1 86.62 177 THR A CA 1
ATOM 1466 C C . THR A 1 177 ? 18.359 3.008 6.488 1 86.62 177 THR A C 1
ATOM 1468 O O . THR A 1 177 ? 17.703 4.008 6.188 1 86.62 177 THR A O 1
ATOM 1471 N N . ASP A 1 178 ? 18.562 2.004 5.723 1 84.44 178 ASP A N 1
ATOM 1472 C CA . ASP A 1 178 ? 17.844 1.91 4.453 1 84.44 178 ASP A CA 1
ATOM 1473 C C . ASP A 1 178 ? 16.531 1.148 4.617 1 84.44 178 ASP A C 1
ATOM 1475 O O . ASP A 1 178 ? 15.766 1.005 3.662 1 84.44 178 ASP A O 1
ATOM 1479 N N . LYS A 1 179 ? 16.281 0.823 5.812 1 91.31 179 LYS A N 1
ATOM 1480 C CA . LYS A 1 179 ? 15.055 0.08 6.098 1 91.31 179 LYS A CA 1
ATOM 1481 C C . LYS A 1 179 ? 13.836 0.998 6.07 1 91.31 179 LYS A C 1
ATOM 1483 O O . LYS A 1 179 ? 13.875 2.102 6.617 1 91.31 179 LYS A O 1
ATOM 1488 N N . ARG A 1 180 ? 12.805 0.591 5.367 1 95.75 180 ARG A N 1
ATOM 1489 C CA . ARG A 1 180 ? 11.492 1.238 5.355 1 95.75 180 ARG A CA 1
ATOM 1490 C C . ARG A 1 180 ? 10.375 0.219 5.562 1 95.75 180 ARG A C 1
ATOM 1492 O O . ARG A 1 180 ? 10.445 -0.894 5.035 1 95.75 180 ARG A O 1
ATOM 1499 N N . ALA A 1 181 ? 9.438 0.589 6.344 1 97.25 181 ALA A N 1
ATOM 1500 C CA . ALA A 1 181 ? 8.32 -0.314 6.605 1 97.25 181 ALA A CA 1
ATOM 1501 C C . ALA A 1 181 ? 6.988 0.411 6.473 1 97.25 181 ALA A C 1
ATOM 1503 O O . ALA A 1 181 ? 6.867 1.579 6.848 1 97.25 181 ALA A O 1
ATOM 1504 N N . SER A 1 182 ? 6.062 -0.167 5.914 1 98.12 182 SER A N 1
ATOM 1505 C CA . SER A 1 182 ? 4.66 0.235 5.887 1 98.12 182 SER A CA 1
ATOM 1506 C C . SER A 1 182 ? 3.756 -0.883 6.387 1 98.12 182 SER A C 1
ATOM 1508 O O . SER A 1 182 ? 3.73 -1.974 5.812 1 98.12 182 SER A O 1
ATOM 1510 N N . ILE A 1 183 ? 3.074 -0.615 7.387 1 98.25 183 ILE A N 1
ATOM 1511 C CA . ILE A 1 183 ? 2.252 -1.618 8.055 1 98.25 183 ILE A CA 1
ATOM 1512 C C . ILE A 1 183 ? 0.803 -1.142 8.117 1 98.25 183 ILE A C 1
ATOM 1514 O O . ILE A 1 183 ? 0.506 -0.112 8.727 1 98.25 183 ILE A O 1
ATOM 1518 N N . ARG A 1 184 ? -0.07 -1.863 7.559 1 98.25 184 ARG A N 1
ATOM 1519 C CA . ARG A 1 184 ? -1.488 -1.521 7.523 1 98.25 184 ARG A CA 1
ATOM 1520 C C . ARG A 1 184 ? -2.33 -2.607 8.188 1 98.25 184 ARG A C 1
ATOM 1522 O O . ARG A 1 184 ? -2.225 -3.783 7.828 1 98.25 184 ARG A O 1
ATOM 1529 N N . PHE A 1 185 ? -3.066 -2.264 9.109 1 97.5 185 PHE A N 1
ATOM 1530 C CA . PHE A 1 185 ? -4.012 -3.15 9.773 1 97.5 185 PHE A CA 1
ATOM 1531 C C . PHE A 1 185 ? -5.441 -2.662 9.57 1 97.5 185 PHE A C 1
ATOM 1533 O O . PHE A 1 185 ? -5.75 -1.5 9.844 1 97.5 185 PHE A O 1
ATOM 1540 N N . HIS A 1 186 ? -6.246 -3.49 9.094 1 94.81 186 HIS A N 1
ATOM 1541 C CA . HIS A 1 186 ? -7.691 -3.334 9.195 1 94.81 186 HIS A CA 1
ATOM 1542 C C . HIS A 1 186 ? -8.266 -4.207 10.305 1 94.81 186 HIS A C 1
ATOM 1544 O O . HIS A 1 186 ? -7.887 -5.375 10.445 1 94.81 186 HIS A O 1
ATOM 1550 N N . GLY A 1 187 ? -9.055 -3.668 11.102 1 92.94 187 GLY A N 1
ATOM 1551 C CA . GLY A 1 187 ? -9.531 -4.406 12.258 1 92.94 187 GLY A CA 1
ATOM 1552 C C . GLY A 1 187 ? -8.5 -4.523 13.367 1 92.94 187 GLY A C 1
ATOM 1553 O O . GLY A 1 187 ? -8.609 -5.395 14.227 1 92.94 187 GLY A O 1
ATOM 1554 N N . GLY A 1 188 ? -7.48 -3.748 13.289 1 92.81 188 GLY A N 1
ATOM 1555 C CA . GLY A 1 188 ? -6.445 -3.744 14.305 1 92.81 188 GLY A CA 1
ATOM 1556 C C . GLY A 1 188 ? -6.879 -3.066 15.594 1 92.81 188 GLY A C 1
ATOM 1557 O O . GLY A 1 188 ? -7.793 -2.24 15.586 1 92.81 188 GLY A O 1
ATOM 1558 N N . THR A 1 189 ? -6.188 -3.398 16.688 1 94.31 189 THR A N 1
ATOM 1559 C CA . THR A 1 189 ? -6.5 -2.877 18.016 1 94.31 189 THR A CA 1
ATOM 1560 C C . THR A 1 189 ? -5.391 -1.954 18.516 1 94.31 189 THR A C 1
ATOM 1562 O O . THR A 1 189 ? -4.363 -1.803 17.844 1 94.31 189 THR A O 1
ATOM 1565 N N . ASP A 1 190 ? -5.684 -1.333 19.656 1 95.12 190 ASP A N 1
ATOM 1566 C CA . ASP A 1 190 ? -4.668 -0.532 20.328 1 95.12 190 ASP A CA 1
ATOM 1567 C C . ASP A 1 190 ? -3.426 -1.367 20.641 1 95.12 190 ASP A C 1
ATOM 1569 O O . ASP A 1 190 ? -2.299 -0.878 20.531 1 95.12 190 ASP A O 1
ATOM 1573 N N . GLU A 1 191 ? -3.664 -2.561 20.984 1 95.31 191 GLU A N 1
ATOM 1574 C CA . GLU A 1 191 ? -2.559 -3.459 21.297 1 95.31 191 GLU A CA 1
ATOM 1575 C C . GLU A 1 191 ? -1.699 -3.732 20.062 1 95.31 191 GLU A C 1
ATOM 1577 O O . GLU A 1 191 ? -0.471 -3.787 20.156 1 95.31 191 GLU A O 1
ATOM 1582 N N . ASP A 1 192 ? -2.35 -3.965 18.938 1 95.69 192 ASP A N 1
ATOM 1583 C CA . ASP A 1 192 ? -1.611 -4.176 1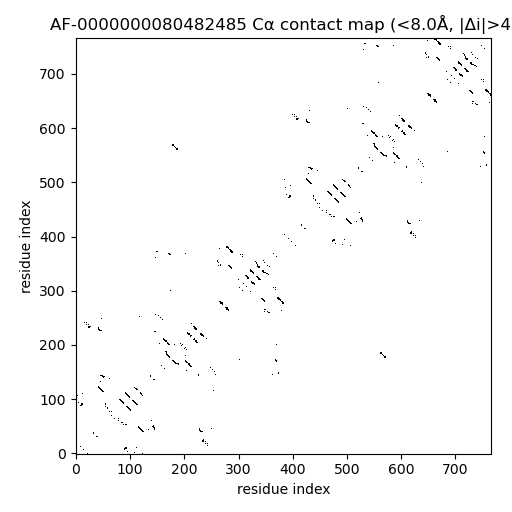7.703 1 95.69 192 ASP A CA 1
ATOM 1584 C C . ASP A 1 192 ? -0.727 -2.971 17.375 1 95.69 192 ASP A C 1
ATOM 1586 O O . ASP A 1 192 ? 0.421 -3.133 16.953 1 95.69 192 ASP A O 1
ATOM 1590 N N . LEU A 1 193 ? -1.336 -1.807 17.5 1 97.19 193 LEU A N 1
ATOM 1591 C CA . LEU A 1 193 ? -0.583 -0.584 17.234 1 97.19 193 LEU A CA 1
ATOM 1592 C C . LEU A 1 193 ? 0.63 -0.489 18.156 1 97.19 193 LEU A C 1
ATOM 1594 O O . LEU A 1 193 ? 1.732 -0.166 17.703 1 97.19 193 LEU A O 1
ATOM 1598 N N . GLN A 1 194 ? 0.44 -0.784 19.438 1 96.75 194 GLN A N 1
ATOM 1599 C CA . GLN A 1 194 ? 1.538 -0.761 20.391 1 96.75 194 GLN A CA 1
ATOM 1600 C C . GLN A 1 194 ? 2.633 -1.748 20 1 96.75 194 GLN A C 1
ATOM 1602 O O . GLN A 1 194 ? 3.822 -1.444 20.125 1 96.75 194 GLN A O 1
ATOM 1607 N N . LYS A 1 195 ? 2.24 -2.922 19.547 1 96.25 195 LYS A N 1
ATOM 1608 C CA . LYS A 1 195 ? 3.211 -3.92 19.109 1 96.25 195 LYS A CA 1
ATOM 1609 C C . LYS A 1 195 ? 4.031 -3.408 17.922 1 96.25 195 LYS A C 1
ATOM 1611 O O . LYS A 1 195 ? 5.25 -3.584 17.891 1 96.25 195 LYS A O 1
ATOM 1616 N N . VAL A 1 196 ? 3.334 -2.793 16.984 1 96.44 196 VAL A N 1
ATOM 1617 C CA . VAL A 1 196 ? 3.998 -2.268 15.797 1 96.44 196 VAL A CA 1
ATOM 1618 C C . VAL A 1 196 ? 5.004 -1.191 16.203 1 96.44 196 VAL A C 1
ATOM 1620 O O . VAL A 1 196 ? 6.113 -1.139 15.672 1 96.44 196 VAL A O 1
ATOM 1623 N N . GLU A 1 197 ? 4.617 -0.351 17.125 1 95.75 197 GLU A N 1
ATOM 1624 C CA . GLU A 1 197 ? 5.496 0.717 17.594 1 95.75 197 GLU A CA 1
ATOM 1625 C C . GLU A 1 197 ? 6.688 0.154 18.359 1 95.75 197 GLU A C 1
ATOM 1627 O O . GLU A 1 197 ? 7.824 0.597 18.172 1 95.75 197 GLU A O 1
ATOM 1632 N N . ASN A 1 198 ? 6.469 -0.899 19.172 1 93.88 198 ASN A N 1
ATOM 1633 C CA . ASN A 1 198 ? 7.504 -1.446 20.047 1 93.88 198 ASN A CA 1
ATOM 1634 C C . ASN A 1 198 ? 8.477 -2.332 19.266 1 93.88 198 ASN A C 1
ATOM 1636 O O . ASN A 1 198 ? 9.68 -2.311 19.516 1 93.88 198 ASN A O 1
ATOM 1640 N N . VAL A 1 199 ? 7.938 -3.055 18.312 1 94.12 199 VAL A N 1
ATOM 1641 C CA . VAL A 1 199 ? 8.75 -4.074 17.641 1 94.12 199 VAL A CA 1
ATOM 1642 C C . VAL A 1 199 ? 9.43 -3.471 16.422 1 94.12 199 VAL A C 1
ATOM 1644 O O . VAL A 1 199 ? 10.578 -3.811 16.109 1 94.12 199 VAL A O 1
ATOM 1647 N N . PHE A 1 200 ? 8.773 -2.527 15.719 1 93.94 200 PHE A N 1
ATOM 1648 C CA . PHE A 1 200 ? 9.312 -2.072 14.445 1 93.94 200 PHE A CA 1
ATOM 1649 C C . PHE A 1 200 ? 9.57 -0.57 14.469 1 93.94 200 PHE A C 1
ATOM 1651 O O . PHE A 1 200 ? 10.008 0.006 13.469 1 93.94 200 PHE A O 1
ATOM 1658 N N . ASP A 1 201 ? 9.211 0.102 15.562 1 92.44 201 ASP A N 1
ATOM 1659 C CA . ASP A 1 201 ? 9.352 1.549 15.703 1 92.44 201 ASP A CA 1
ATOM 1660 C C . ASP A 1 201 ? 8.523 2.285 14.648 1 92.44 201 ASP A C 1
ATOM 1662 O O . ASP A 1 201 ? 8.883 3.391 14.242 1 92.44 201 ASP A O 1
ATOM 1666 N N . ALA A 1 202 ? 7.527 1.598 14.086 1 96.06 202 ALA A N 1
ATOM 1667 C CA . ALA A 1 202 ? 6.645 2.229 13.109 1 96.06 202 ALA A CA 1
ATOM 1668 C C . ALA A 1 202 ? 5.598 3.1 13.797 1 96.06 202 ALA A C 1
ATOM 1670 O O . ALA A 1 202 ? 5.004 2.691 14.805 1 96.06 202 ALA A O 1
ATOM 1671 N N . LYS A 1 203 ? 5.406 4.301 13.312 1 96.69 203 LYS A N 1
ATOM 1672 C CA . LYS A 1 203 ? 4.48 5.258 13.906 1 96.69 203 LYS A CA 1
ATOM 1673 C C . LYS A 1 203 ? 3.248 5.457 13.031 1 96.69 203 LYS A C 1
ATOM 1675 O O . LYS A 1 203 ? 3.346 5.453 11.805 1 96.69 203 LYS A O 1
ATOM 1680 N N . PRO A 1 204 ? 2.129 5.672 13.672 1 97.81 204 PRO A N 1
ATOM 1681 C CA . PRO A 1 204 ? 0.895 5.77 12.891 1 97.81 204 PRO A CA 1
ATOM 1682 C C . PRO A 1 204 ? 0.829 7.043 12.047 1 97.81 204 PRO A C 1
ATOM 1684 O O . PRO A 1 204 ? 1.049 8.141 12.57 1 97.81 204 PRO A O 1
ATOM 1687 N N . THR A 1 205 ? 0.595 6.852 10.797 1 97.94 205 THR A N 1
ATOM 1688 C CA . THR A 1 205 ? 0.335 7.977 9.914 1 97.94 205 THR A CA 1
ATOM 1689 C C . THR A 1 205 ? -1.164 8.156 9.688 1 97.94 205 THR A C 1
ATOM 1691 O O . THR A 1 205 ? -1.606 9.211 9.227 1 97.94 205 THR A O 1
ATOM 1694 N N . ARG A 1 206 ? -1.883 7.121 9.945 1 98.25 206 ARG A N 1
ATOM 1695 C CA . ARG A 1 206 ? -3.34 7.109 9.875 1 98.25 2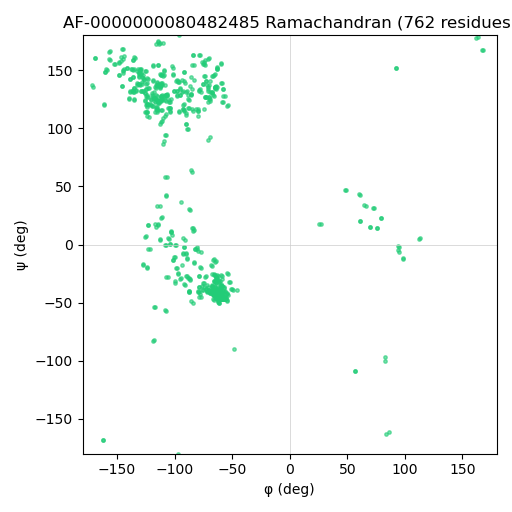06 ARG A CA 1
ATOM 1696 C C . ARG A 1 206 ? -3.936 6.191 10.938 1 98.25 206 ARG A C 1
ATOM 1698 O O . ARG A 1 206 ? -3.424 5.094 11.172 1 98.25 206 ARG A O 1
ATOM 1705 N N . LEU A 1 207 ? -4.977 6.613 11.617 1 98.19 207 LEU A N 1
ATOM 1706 C CA . LEU A 1 207 ? -5.672 5.816 12.617 1 98.19 207 LEU A CA 1
ATOM 1707 C C . LEU A 1 207 ? -7.152 5.684 12.281 1 98.19 207 LEU A C 1
ATOM 1709 O O . LEU A 1 207 ? -7.805 6.672 11.938 1 98.19 207 LEU A O 1
ATOM 1713 N N . GLU A 1 208 ? -7.609 4.492 12.242 1 97.31 208 GLU A N 1
ATOM 1714 C CA . GLU A 1 208 ? -9.039 4.199 12.188 1 97.31 208 GLU A CA 1
ATOM 1715 C C . GLU A 1 208 ? -9.594 3.9 13.578 1 97.31 208 GLU A C 1
ATOM 1717 O O . GLU A 1 208 ? -8.938 3.229 14.383 1 97.31 208 GLU A O 1
ATOM 1722 N N . PHE A 1 209 ? -10.797 4.398 13.875 1 95.69 209 PHE A N 1
ATOM 1723 C CA . PHE A 1 209 ? -11.344 4.152 15.203 1 95.69 209 PHE A CA 1
ATOM 1724 C C . PHE A 1 209 ? -12.859 4.059 15.156 1 95.69 209 PHE A C 1
ATOM 1726 O O . PHE A 1 209 ? -13.484 4.5 14.188 1 95.69 209 PHE A O 1
ATOM 1733 N N . LYS A 1 210 ? -13.344 3.389 16.141 1 93.56 210 LYS A N 1
ATOM 1734 C CA . LYS A 1 210 ? -14.781 3.279 16.391 1 93.56 210 LYS A CA 1
ATOM 1735 C C . LYS A 1 210 ? -15.172 3.986 17.688 1 93.56 210 LYS A C 1
ATOM 1737 O O . LYS A 1 210 ? -14.422 3.953 18.656 1 93.56 210 LYS A O 1
ATOM 1742 N N . GLN A 1 211 ? -16.266 4.652 17.516 1 91.19 211 GLN A N 1
ATOM 1743 C CA . GLN A 1 211 ? -16.812 5.289 18.719 1 91.19 211 GLN A CA 1
ATOM 1744 C C . GLN A 1 211 ? -18.125 4.629 19.141 1 91.19 211 GLN A C 1
ATOM 1746 O O . GLN A 1 211 ? -19.031 4.445 18.312 1 91.19 211 GLN A O 1
ATOM 1751 N N . ARG A 1 212 ? -18.188 4.246 20.344 1 82.69 212 ARG A N 1
ATOM 1752 C CA . ARG A 1 212 ? -19.375 3.566 20.859 1 82.69 212 ARG A CA 1
ATOM 1753 C C . ARG A 1 212 ? -20.359 4.562 21.453 1 82.69 212 ARG A C 1
ATOM 1755 O O . ARG A 1 212 ? -19.953 5.57 22.047 1 82.69 212 ARG A O 1
ATOM 1762 N N . ASN A 1 213 ? -21.516 4.445 20.781 1 67.94 213 ASN A N 1
ATOM 1763 C CA . ASN A 1 213 ? -22.656 5.105 21.391 1 67.94 213 ASN A CA 1
ATOM 1764 C C . ASN A 1 213 ? -23.672 4.09 21.938 1 67.94 213 ASN A C 1
ATOM 1766 O O . ASN A 1 213 ? -24.422 3.482 21.172 1 67.94 213 ASN A O 1
ATOM 1770 N N . SER A 1 214 ? -23.578 3.592 23.109 1 65.94 214 SER A N 1
ATOM 1771 C CA . SER A 1 214 ? -24.281 2.447 23.688 1 65.94 214 SER A CA 1
ATOM 1772 C C . SER A 1 214 ? -23.547 1.144 23.375 1 65.94 214 SER A C 1
ATOM 1774 O O . SER A 1 214 ? -22.453 1.158 22.797 1 65.94 214 SER A O 1
ATOM 1776 N N . PRO A 1 215 ? -24 -0.102 23.422 1 61.5 215 PRO A N 1
ATOM 1777 C CA . PRO A 1 215 ? -23.266 -1.363 23.328 1 61.5 215 PRO A CA 1
ATOM 1778 C C . PRO A 1 215 ? -22.609 -1.559 21.969 1 61.5 215 PRO A C 1
ATOM 1780 O O . PRO A 1 215 ? -21.609 -2.277 21.859 1 61.5 215 PRO A O 1
ATOM 1783 N N . ASP A 1 216 ? -23.062 -0.695 20.891 1 69.12 216 ASP A N 1
ATOM 1784 C CA . ASP A 1 216 ? -22.547 -0.96 19.562 1 69.12 216 ASP A CA 1
ATOM 1785 C C . ASP A 1 216 ? -21.766 0.237 19.031 1 69.12 216 ASP A C 1
ATOM 1787 O O . ASP A 1 216 ? -21.938 1.36 19.5 1 69.12 216 ASP A O 1
ATOM 1791 N N . ALA A 1 217 ? -20.859 -0.058 18.156 1 74.88 217 ALA A N 1
ATOM 1792 C CA . ALA A 1 217 ? -20.125 1.019 17.484 1 74.88 217 ALA A CA 1
ATOM 1793 C C . ALA A 1 217 ? -21.078 1.949 16.75 1 74.88 217 ALA A C 1
ATOM 1795 O O . ALA A 1 217 ? -21.859 1.506 15.891 1 74.88 217 ALA A O 1
ATOM 1796 N N . ALA A 1 218 ? -21.031 3.275 17.094 1 85.88 218 ALA A N 1
ATOM 1797 C CA . ALA A 1 218 ? -21.953 4.266 16.547 1 85.88 218 ALA A CA 1
ATOM 1798 C C . ALA A 1 218 ? -21.312 5.051 15.406 1 85.88 218 ALA A C 1
ATOM 1800 O O . ALA A 1 218 ? -22 5.469 14.469 1 85.88 218 ALA A O 1
ATOM 1801 N N . ILE A 1 219 ? -20.031 5.23 15.5 1 93.31 219 ILE A N 1
ATOM 1802 C CA . ILE A 1 219 ? -19.344 6.051 14.516 1 93.31 219 ILE A CA 1
ATOM 1803 C C . ILE A 1 219 ? -18.047 5.355 14.094 1 93.31 219 ILE A C 1
ATOM 1805 O O . ILE A 1 219 ? -17.312 4.836 14.938 1 93.31 219 ILE A O 1
ATOM 1809 N N . ARG A 1 220 ? -17.797 5.234 12.891 1 94.19 220 ARG A N 1
ATOM 1810 C CA . ARG A 1 220 ? -16.531 4.766 12.328 1 94.19 220 ARG A CA 1
ATOM 1811 C C . ARG A 1 220 ? -15.82 5.879 11.562 1 94.19 220 ARG A C 1
ATOM 1813 O O . ARG A 1 220 ? -16.375 6.457 10.633 1 94.19 220 ARG A O 1
ATOM 1820 N N . SER A 1 221 ? -14.602 6.199 11.977 1 96.12 221 SER A N 1
ATOM 1821 C CA . SER A 1 221 ? -13.867 7.336 11.43 1 96.12 221 SER A CA 1
ATOM 1822 C C . SER A 1 221 ? -12.375 7.051 11.352 1 96.12 221 SER A C 1
ATOM 1824 O O . SER A 1 221 ? -11.914 6.012 11.836 1 96.12 221 SER A O 1
ATOM 1826 N N . SER A 1 222 ? -11.695 7.891 10.672 1 97.62 222 SER A N 1
ATOM 1827 C CA . SER A 1 222 ? -10.242 7.805 10.617 1 97.62 222 SER A CA 1
ATOM 1828 C C . SER A 1 222 ? -9.602 9.188 10.562 1 97.62 222 SER A C 1
ATOM 1830 O O . SER A 1 222 ? -10.258 10.164 10.18 1 97.62 222 SER A O 1
ATOM 1832 N N . VAL A 1 223 ? -8.414 9.281 11.094 1 98.12 223 VAL A N 1
ATOM 1833 C CA . VAL A 1 223 ? -7.637 10.516 11.07 1 98.12 223 VAL A CA 1
ATOM 1834 C C . VAL A 1 223 ? -6.27 10.258 10.438 1 98.12 223 VAL A C 1
ATOM 1836 O O . VAL A 1 223 ? -5.715 9.164 10.57 1 98.12 223 VAL A O 1
ATOM 1839 N N . ALA A 1 224 ? -5.719 11.25 9.789 1 98 224 ALA A N 1
ATOM 1840 C CA . ALA A 1 224 ? -4.414 11.148 9.133 1 98 224 ALA A CA 1
ATOM 1841 C C . ALA A 1 224 ? -3.561 12.383 9.414 1 98 224 ALA A C 1
ATOM 1843 O O . ALA A 1 224 ? -4.09 13.453 9.734 1 98 224 ALA A O 1
ATOM 1844 N N . GLN A 1 225 ? -2.25 12.227 9.258 1 97.31 225 GLN A N 1
ATOM 1845 C CA . GLN A 1 225 ? -1.284 13.266 9.602 1 97.31 225 GLN A CA 1
ATOM 1846 C C . GLN A 1 225 ? -1.473 14.5 8.727 1 97.31 225 GLN A C 1
ATOM 1848 O O . GLN A 1 225 ? -1.185 15.617 9.164 1 97.31 225 GLN A O 1
ATOM 1853 N N . GLU A 1 226 ? -1.98 14.297 7.496 1 94.69 226 GLU A N 1
ATOM 1854 C CA . GLU A 1 226 ? -2.014 15.375 6.516 1 94.69 226 GLU A CA 1
ATOM 1855 C C . GLU A 1 226 ? -3.283 16.203 6.656 1 94.69 226 GLU A C 1
ATOM 1857 O O . GLU A 1 226 ? -3.832 16.688 5.66 1 94.69 226 GLU A O 1
ATOM 1862 N N . GLY A 1 227 ? -3.787 16.297 7.832 1 94.56 227 GLY A N 1
ATOM 1863 C CA . GLY A 1 227 ? -4.867 17.203 8.148 1 94.56 227 GLY A CA 1
ATOM 1864 C C . GLY A 1 227 ? -6.207 16.781 7.578 1 94.56 227 GLY A C 1
ATOM 1865 O O . GLY A 1 227 ? -6.992 17.609 7.125 1 94.56 227 GLY A O 1
ATOM 1866 N N . HIS A 1 228 ? -6.426 15.562 7.465 1 95.44 228 HIS A N 1
ATOM 1867 C CA . HIS A 1 228 ? -7.742 15.148 6.996 1 95.44 228 HIS A CA 1
ATOM 1868 C C . HIS A 1 228 ? -8.281 13.984 7.82 1 95.44 228 HIS A C 1
ATOM 1870 O O . HIS A 1 228 ? -7.504 13.188 8.359 1 95.44 228 HIS A O 1
ATOM 1876 N N . PHE A 1 229 ? -9.492 13.953 8.047 1 97.12 229 PHE A N 1
ATOM 1877 C CA . PHE A 1 229 ? -10.156 12.82 8.68 1 97.12 229 PHE A CA 1
ATOM 1878 C C . PHE A 1 229 ? -11.445 12.469 7.945 1 97.12 229 PHE A C 1
ATOM 1880 O O . PHE A 1 229 ? -11.922 13.242 7.113 1 97.12 229 PHE A O 1
ATOM 1887 N N . THR A 1 230 ? -11.945 11.281 8.141 1 97.69 230 THR A N 1
ATOM 1888 C CA . THR A 1 230 ? -13.055 10.75 7.363 1 97.69 230 THR A CA 1
ATOM 1889 C C . THR A 1 230 ? -14.109 10.133 8.281 1 97.69 230 THR A C 1
ATOM 1891 O O . THR A 1 230 ? -13.805 9.719 9.406 1 97.69 230 THR A O 1
ATOM 1894 N N . PHE A 1 231 ? -15.312 10.195 7.844 1 96.75 231 PHE A N 1
ATOM 1895 C CA . PHE A 1 231 ? -16.422 9.445 8.422 1 96.75 231 PHE A CA 1
ATOM 1896 C C . PHE A 1 231 ? -16.906 8.367 7.457 1 96.75 231 PHE A C 1
ATOM 1898 O O . PHE A 1 231 ? -17.438 8.672 6.395 1 96.75 231 PHE A O 1
ATOM 1905 N N . SER A 1 232 ? -16.734 7.145 7.91 1 94.44 232 SER A N 1
ATOM 1906 C CA . SER A 1 232 ? -17.156 6.027 7.07 1 94.44 232 SER A CA 1
ATOM 1907 C C . SER A 1 232 ? -18.625 5.688 7.305 1 94.44 232 SER A C 1
ATOM 1909 O O . SER A 1 232 ? -19.359 5.406 6.359 1 94.44 232 SER A O 1
ATOM 1911 N N . SER A 1 233 ? -19 5.734 8.586 1 93.88 233 SER A N 1
ATOM 1912 C CA . SER A 1 233 ? -20.391 5.418 8.867 1 93.88 233 SER A CA 1
ATOM 1913 C C . SER A 1 233 ? -20.812 5.953 10.234 1 93.88 233 SER A C 1
ATOM 1915 O O . SER A 1 233 ? -19.984 6.098 11.133 1 93.88 233 SER A O 1
ATOM 1917 N N . VAL A 1 234 ? -22.047 6.27 10.242 1 94.56 234 VAL A N 1
ATOM 1918 C CA . VAL A 1 234 ? -22.734 6.641 11.469 1 94.56 234 VAL A CA 1
ATOM 1919 C C . VAL A 1 234 ? -24 5.801 11.625 1 94.56 234 VAL A C 1
ATOM 1921 O O . VAL A 1 234 ? -24.781 5.672 10.68 1 94.56 234 VAL A O 1
ATOM 1924 N N . ARG A 1 235 ? -24.203 5.262 12.734 1 92.94 235 ARG A N 1
ATOM 1925 C CA . ARG A 1 235 ? -25.406 4.469 12.969 1 92.94 235 ARG A CA 1
ATOM 1926 C C . ARG A 1 235 ? -26.625 5.363 13.125 1 92.94 235 ARG A C 1
ATOM 1928 O O . ARG A 1 235 ? -26.547 6.426 13.742 1 92.94 235 ARG A O 1
ATOM 1935 N N . PRO A 1 236 ? -27.734 4.793 12.594 1 92.62 236 PRO A N 1
ATOM 1936 C CA . PRO A 1 236 ? -28.953 5.578 12.797 1 92.62 236 PRO A CA 1
ATOM 1937 C C . PRO A 1 236 ? -29.25 5.852 14.273 1 92.62 236 PRO A C 1
ATOM 1939 O O . PRO A 1 236 ? -29.141 4.953 15.102 1 92.62 236 PRO A O 1
ATOM 1942 N N . GLY A 1 237 ? -29.562 7.082 14.508 1 90.56 237 GLY A N 1
ATOM 1943 C CA . GLY A 1 237 ? -29.812 7.477 15.883 1 90.56 237 GLY A CA 1
ATOM 1944 C C . GLY A 1 237 ? -28.625 8.133 16.547 1 90.56 237 GLY A C 1
ATOM 1945 O O . GLY A 1 237 ? -28.734 8.727 17.625 1 90.56 237 GLY A O 1
ATOM 1946 N N . SER A 1 238 ? -27.469 8.055 15.898 1 92.69 238 SER A N 1
ATOM 1947 C CA . SER A 1 238 ? -26.25 8.609 16.469 1 92.69 238 SER A CA 1
ATOM 1948 C C . SER A 1 238 ? -25.766 9.82 15.688 1 92.69 238 SER A C 1
ATOM 1950 O O . SER A 1 238 ? -24.578 10.133 15.68 1 92.69 238 SER A O 1
ATOM 1952 N N . GLU A 1 239 ? -26.672 10.453 14.969 1 94 239 GLU A N 1
ATOM 1953 C CA . GLU A 1 239 ? -26.297 11.586 14.125 1 94 239 GLU A CA 1
ATOM 1954 C C . GLU A 1 239 ? -25.766 12.742 14.961 1 94 239 GLU A C 1
ATOM 1956 O O . GLU A 1 239 ? -24.812 13.414 14.562 1 94 239 GLU A O 1
ATOM 1961 N N . GLU A 1 240 ? -26.375 12.945 16.094 1 92.75 240 GLU A N 1
ATOM 1962 C CA . GLU A 1 240 ? -25.906 14.023 16.969 1 92.75 240 GLU A CA 1
ATOM 1963 C C . GLU A 1 240 ? -24.469 13.773 17.422 1 92.75 240 GLU A C 1
ATOM 1965 O O . GLU A 1 240 ? -23.656 14.695 17.453 1 92.75 240 GLU A O 1
ATOM 1970 N N . ARG A 1 241 ? -24.219 12.586 17.781 1 92.31 241 ARG A N 1
ATOM 1971 C CA . ARG A 1 241 ? -22.859 12.242 18.188 1 92.31 241 ARG A CA 1
ATOM 1972 C C . ARG A 1 241 ? -21.875 12.406 17.031 1 92.31 241 ARG A C 1
ATOM 1974 O O . ARG A 1 241 ? -20.734 12.805 17.234 1 92.31 241 ARG A O 1
ATOM 1981 N N . GLY A 1 242 ? -22.359 11.969 15.859 1 94.69 242 GLY A N 1
ATOM 1982 C CA . GLY A 1 242 ? -21.547 12.18 14.672 1 94.69 242 GLY A CA 1
ATOM 1983 C C . GLY A 1 242 ? -21.141 13.625 14.477 1 94.69 242 GLY A C 1
ATOM 1984 O O . GLY A 1 242 ? -19.969 13.922 14.211 1 94.69 242 GLY A O 1
ATOM 1985 N N . ARG A 1 243 ? -22.062 14.531 14.672 1 95.69 243 ARG A N 1
ATOM 1986 C CA . ARG A 1 243 ? -21.797 15.961 14.531 1 95.69 243 ARG A CA 1
ATOM 1987 C C . ARG A 1 243 ? -20.812 16.438 15.602 1 95.69 243 ARG A C 1
ATOM 1989 O O . ARG A 1 243 ? -19.906 17.219 15.305 1 95.69 243 ARG A O 1
ATOM 1996 N N . GLN A 1 244 ? -21.016 15.953 16.734 1 94.12 244 GLN A N 1
ATOM 1997 C CA . GLN A 1 244 ? -20.125 16.312 17.844 1 94.12 244 GLN A CA 1
ATOM 1998 C C . GLN A 1 244 ? -18.703 15.836 17.578 1 94.12 244 GLN A C 1
ATOM 2000 O O . GLN A 1 244 ? -17.734 16.562 17.812 1 94.12 244 GLN A O 1
ATOM 2005 N N . THR A 1 245 ? -18.625 14.602 17.125 1 95.31 245 THR A N 1
ATOM 2006 C CA . THR A 1 245 ? -17.312 14.039 16.828 1 95.31 245 THR A CA 1
ATOM 2007 C C . THR A 1 245 ? -16.609 14.852 15.758 1 95.31 245 THR A C 1
ATOM 2009 O O . THR A 1 245 ? -15.398 15.102 15.852 1 95.31 245 THR A O 1
ATOM 2012 N N . LEU A 1 246 ? -17.344 15.227 14.742 1 96.44 246 LEU A N 1
ATOM 2013 C CA . LEU A 1 246 ? -16.766 16.031 13.68 1 96.44 246 LEU A CA 1
ATOM 2014 C C . LEU A 1 246 ? -16.188 17.328 14.242 1 96.44 246 LEU A C 1
ATOM 2016 O O . LEU A 1 246 ? -15.062 17.719 13.898 1 96.44 246 LEU A O 1
ATOM 2020 N N . GLU A 1 247 ? -16.891 17.938 15.07 1 95.5 247 GLU A N 1
ATOM 2021 C CA . GLU A 1 247 ? -16.438 19.188 15.68 1 95.5 247 GLU A CA 1
ATOM 2022 C C . GLU A 1 247 ? -15.234 18.938 16.578 1 95.5 247 GLU A C 1
ATOM 2024 O O . GLU A 1 247 ? -14.281 19.734 16.578 1 95.5 247 GLU A O 1
ATOM 2029 N N . GLU A 1 248 ? -15.281 17.906 17.344 1 96.06 248 GLU A N 1
ATOM 2030 C CA . GLU A 1 248 ? -14.188 17.578 18.25 1 96.06 248 GLU A CA 1
ATOM 2031 C C . GLU A 1 248 ? -12.906 17.281 17.484 1 96.06 248 GLU A C 1
ATOM 2033 O O . GLU A 1 248 ? -11.82 17.703 17.875 1 96.06 248 GLU A O 1
ATOM 2038 N N . LEU A 1 249 ? -13.031 16.531 16.438 1 97.19 249 LEU A N 1
ATOM 2039 C CA . LEU A 1 249 ? -11.867 16.234 15.609 1 97.19 249 LEU A CA 1
ATOM 2040 C C . LEU A 1 249 ? -11.305 17.5 14.992 1 97.19 249 LEU A C 1
ATOM 2042 O O . LEU A 1 249 ? -10.086 17.719 14.992 1 97.19 249 LEU A O 1
ATOM 2046 N N . SER A 1 250 ? -12.18 18.344 14.445 1 96.69 250 SER A N 1
ATOM 2047 C CA . SER A 1 250 ? -11.742 19.594 13.852 1 96.69 250 SER A CA 1
ATOM 2048 C C . SER A 1 250 ? -10.969 20.438 14.859 1 96.69 250 SER A C 1
ATOM 2050 O O . SER A 1 250 ? -9.867 20.922 14.57 1 96.69 250 SER A O 1
ATOM 2052 N N . LYS A 1 251 ? -11.531 20.531 15.992 1 95.88 251 LYS A N 1
ATOM 2053 C CA . LYS A 1 251 ? -10.898 21.328 17.031 1 95.88 251 LYS A CA 1
ATOM 2054 C C . LYS A 1 251 ? -9.586 20.688 17.5 1 95.88 251 LYS A C 1
ATOM 2056 O O . LYS A 1 251 ? -8.625 21.391 17.812 1 95.88 251 LYS A O 1
ATOM 2061 N N . GLY A 1 252 ? -9.594 19.375 17.609 1 97.12 252 GLY A N 1
ATOM 2062 C CA . GLY A 1 252 ? -8.367 18.672 17.969 1 97.12 252 GLY A CA 1
ATOM 2063 C C . GLY A 1 252 ? -7.23 18.953 17 1 97.12 252 GLY A C 1
ATOM 2064 O O . GLY A 1 252 ? -6.105 19.234 17.406 1 97.12 252 GLY A O 1
ATOM 2065 N N . PHE A 1 253 ? -7.527 18.906 15.727 1 97.75 253 PHE A N 1
ATOM 2066 C CA . PHE A 1 253 ? -6.531 19.172 14.703 1 97.75 253 PHE A CA 1
ATOM 2067 C C . PHE A 1 253 ? -6.031 20.609 14.797 1 97.75 253 PHE A C 1
ATOM 2069 O O . PHE A 1 253 ? -4.824 20.859 14.742 1 97.75 253 PHE A O 1
ATOM 2076 N N . GLU A 1 254 ? -6.98 21.516 14.945 1 96.94 254 GLU A N 1
ATOM 2077 C CA . GLU A 1 254 ? -6.625 22.938 15.031 1 96.94 254 GLU A CA 1
ATOM 2078 C C . GLU A 1 254 ? -5.762 23.203 16.266 1 96.94 254 GLU A C 1
ATOM 2080 O O . GLU A 1 254 ? -4.742 23.891 16.172 1 96.94 254 GLU A O 1
ATOM 2085 N N . SER A 1 255 ? -6.164 22.656 17.328 1 97 255 SER A N 1
ATOM 2086 C CA . SER A 1 255 ? -5.461 22.891 18.578 1 97 255 SER A CA 1
ATOM 2087 C C . SER A 1 255 ? -4.039 22.344 18.531 1 97 255 SER A C 1
ATOM 2089 O O . SER A 1 255 ? -3.094 23.031 18.938 1 97 255 SER A O 1
ATOM 2091 N N . HIS A 1 256 ? -3.871 21.156 18.062 1 97.5 256 HIS A N 1
ATOM 2092 C CA . HIS A 1 256 ? -2.541 20.562 17.984 1 97.5 256 HIS A CA 1
ATOM 2093 C C . HIS A 1 256 ? -1.671 21.281 16.953 1 97.5 256 HIS A C 1
ATOM 2095 O O . HIS A 1 256 ? -0.461 21.422 17.156 1 97.5 256 HIS A O 1
ATOM 2101 N N . ASP A 1 257 ? -2.285 21.719 15.883 1 97.06 257 ASP A N 1
ATOM 2102 C CA . ASP A 1 257 ? -1.546 22.516 14.906 1 97.06 257 ASP A CA 1
ATOM 2103 C C . ASP A 1 257 ? -1.001 23.781 15.531 1 97.06 257 ASP A C 1
ATOM 2105 O O . ASP A 1 257 ? 0.164 24.141 15.336 1 97.06 257 ASP A O 1
ATOM 2109 N N . GLN A 1 258 ? -1.839 24.453 16.266 1 95.06 258 GLN A N 1
ATOM 2110 C CA . GLN A 1 258 ? -1.43 25.688 16.938 1 95.06 258 GLN A CA 1
ATOM 2111 C C . GLN A 1 258 ? -0.338 25.406 17.969 1 95.06 258 GLN A C 1
ATOM 2113 O O . GLN A 1 258 ? 0.655 26.141 18.047 1 95.06 258 GLN A O 1
ATOM 2118 N N . GLN A 1 259 ? -0.581 24.391 18.672 1 95.31 259 GLN A N 1
ATOM 2119 C CA . GLN A 1 259 ? 0.372 24.031 19.719 1 95.31 259 GLN A CA 1
ATOM 2120 C C . GLN A 1 259 ? 1.741 23.719 19.125 1 95.31 259 GLN A C 1
ATOM 2122 O O . GLN A 1 259 ? 2.771 24.047 19.719 1 95.31 259 GLN A O 1
ATOM 2127 N N . ASN A 1 260 ? 1.742 23.078 18.031 1 96.56 260 ASN A N 1
ATOM 2128 C CA . ASN A 1 260 ? 2.988 22.625 17.438 1 96.56 260 ASN A CA 1
ATOM 2129 C C . ASN A 1 260 ? 3.715 23.75 16.703 1 96.56 260 ASN A C 1
ATOM 2131 O O . ASN A 1 260 ? 4.938 23.859 16.797 1 96.56 260 ASN A O 1
ATOM 2135 N N . TYR A 1 261 ? 2.941 24.609 15.969 1 96.19 261 TYR A N 1
ATOM 2136 C CA . TYR A 1 261 ? 3.666 25.344 14.945 1 96.19 261 TYR A CA 1
ATOM 2137 C C . TYR A 1 261 ? 3.479 26.859 15.125 1 96.19 261 TYR A C 1
ATOM 2139 O O . TYR A 1 261 ? 4.219 27.656 14.547 1 96.19 261 TYR A O 1
ATOM 2147 N N . LYS A 1 262 ? 2.438 27.25 15.852 1 92.81 262 LYS A N 1
ATOM 2148 C CA . LYS A 1 262 ? 2.213 28.688 16.016 1 92.81 262 LYS A CA 1
ATOM 2149 C C . LYS A 1 262 ? 3.43 29.359 16.641 1 92.81 262 LYS A C 1
ATOM 2151 O O . LYS A 1 262 ? 3.996 28.859 17.609 1 92.81 262 LYS A O 1
ATOM 2156 N N . ILE A 1 263 ? 3.871 30.406 15.969 1 92.44 263 ILE A N 1
ATOM 2157 C CA . ILE A 1 263 ? 4.973 31.203 16.516 1 92.44 263 ILE A CA 1
ATOM 2158 C C . ILE A 1 263 ? 4.422 32.312 17.422 1 92.44 263 ILE A C 1
ATOM 2160 O O . ILE A 1 263 ? 4.039 33.375 16.938 1 92.44 263 ILE A O 1
ATOM 2164 N N . GLU A 1 264 ? 4.449 32.094 18.656 1 88.69 264 GLU A N 1
ATOM 2165 C CA . GLU A 1 264 ? 3.844 33 19.609 1 88.69 264 GLU A CA 1
ATOM 2166 C C . GLU A 1 264 ? 4.738 34.219 19.859 1 88.69 264 GLU A C 1
ATOM 2168 O O . GLU A 1 264 ? 4.246 35.344 19.984 1 88.69 264 GLU A O 1
ATOM 2173 N N . HIS A 1 265 ? 5.996 33.938 19.953 1 88.12 265 HIS A N 1
ATOM 2174 C CA . HIS A 1 265 ? 6.957 35 20.203 1 88.12 265 HIS A CA 1
ATOM 2175 C C . HIS A 1 265 ? 8.039 35.031 19.125 1 88.12 265 HIS A C 1
ATOM 2177 O O . HIS A 1 265 ? 8.852 34.125 19.031 1 88.12 265 HIS A O 1
ATOM 2183 N N . LYS A 1 266 ? 8.008 36 18.375 1 84.5 266 LYS A N 1
ATOM 2184 C CA . LYS A 1 266 ? 9.039 36.219 17.375 1 84.5 266 LYS A CA 1
ATOM 2185 C C . LYS A 1 266 ? 10.234 36.969 17.984 1 84.5 266 LYS A C 1
ATOM 2187 O O . LYS A 1 266 ? 10.078 37.781 18.875 1 84.5 266 LYS A O 1
ATOM 2192 N N . PRO A 1 267 ? 11.383 36.531 17.453 1 84.38 267 PRO A N 1
ATOM 2193 C CA . PRO A 1 267 ? 12.531 37.281 17.938 1 84.38 267 PRO A CA 1
ATOM 2194 C C . PRO A 1 267 ? 12.578 38.719 17.375 1 84.38 267 PRO A C 1
ATOM 2196 O O . PRO A 1 267 ? 12.477 38.906 16.172 1 84.38 267 PRO A O 1
ATOM 2199 N N . ILE A 1 268 ? 12.594 39.625 18.344 1 79.38 268 ILE A N 1
ATOM 2200 C CA . ILE A 1 268 ? 12.688 41.031 17.938 1 79.38 268 ILE A CA 1
ATOM 2201 C C . ILE A 1 268 ? 14.023 41.625 18.406 1 79.38 268 ILE A C 1
ATOM 2203 O O . ILE A 1 268 ? 14.359 41.562 19.578 1 79.38 268 ILE A O 1
ATOM 2207 N N . ARG A 1 269 ? 14.773 41.969 17.359 1 75.62 269 ARG A N 1
ATOM 2208 C CA . ARG A 1 269 ? 16.062 42.562 17.656 1 75.62 269 ARG A CA 1
ATOM 2209 C C . ARG A 1 269 ? 15.93 44.094 17.828 1 75.62 269 ARG A C 1
ATOM 2211 O O . ARG A 1 269 ? 15.367 44.75 16.969 1 75.62 269 ARG A O 1
ATOM 2218 N N . GLU A 1 270 ? 16.219 44.562 18.938 1 71.19 270 GLU A N 1
ATOM 2219 C CA . GLU A 1 270 ? 16.281 46 19.203 1 71.19 270 GLU A CA 1
ATOM 2220 C C . GLU A 1 270 ? 17.719 46.469 19.375 1 71.19 270 GLU A C 1
ATOM 2222 O O . GLU A 1 270 ? 18.438 45.969 20.234 1 71.19 270 GLU A O 1
ATOM 2227 N N . SER A 1 271 ? 18.156 47.25 18.422 1 73.88 271 SER A N 1
ATOM 2228 C CA . SER A 1 271 ? 19.516 47.781 18.469 1 73.88 271 SER A CA 1
ATOM 2229 C C . SER A 1 271 ? 19.578 49.094 19.234 1 73.88 271 SER A C 1
ATOM 2231 O O . SER A 1 271 ? 18.672 49.906 19.125 1 73.88 271 SER A O 1
ATOM 2233 N N . PHE A 1 272 ? 20.5 49.156 20.188 1 73.12 272 PHE A N 1
ATOM 2234 C CA . PHE A 1 272 ? 20.812 50.375 20.906 1 73.12 272 PHE A CA 1
ATOM 2235 C C . PHE A 1 272 ? 22.234 50.844 20.594 1 73.12 272 PHE A C 1
ATOM 2237 O O . PHE A 1 272 ? 22.969 50.156 19.875 1 73.12 272 PHE A O 1
ATOM 2244 N N . LYS A 1 273 ? 22.641 52.156 21.109 1 77.5 273 LYS A N 1
ATOM 2245 C CA . LYS A 1 273 ? 23.938 52.75 20.859 1 77.5 273 LYS A CA 1
ATOM 2246 C C . LYS A 1 273 ? 25.078 51.781 21.188 1 77.5 273 LYS A C 1
ATOM 2248 O O . LYS A 1 273 ? 26.047 51.688 20.438 1 77.5 273 LYS A O 1
ATOM 2253 N N . ASP A 1 274 ? 25 51.031 22.172 1 75.38 274 ASP A N 1
ATOM 2254 C CA . ASP A 1 274 ? 26.125 50.219 22.641 1 75.38 274 ASP A CA 1
ATOM 2255 C C . ASP A 1 274 ? 25.797 48.719 22.516 1 75.38 274 ASP A C 1
ATOM 2257 O O . ASP A 1 274 ? 26.406 47.875 23.172 1 75.38 274 ASP A O 1
ATOM 2261 N N . GLY A 1 275 ? 24.734 48.312 21.75 1 73.06 275 GLY A N 1
ATOM 2262 C CA . GLY A 1 275 ? 24.469 46.906 21.688 1 73.06 275 GLY A CA 1
ATOM 2263 C C . GLY A 1 275 ? 23.078 46.562 21.172 1 73.06 275 GLY A C 1
ATOM 2264 O O . GLY A 1 275 ? 22.438 47.406 20.516 1 73.06 275 GLY A O 1
ATOM 2265 N N . PHE A 1 276 ? 22.656 45.312 21.016 1 73.38 276 PHE A N 1
ATOM 2266 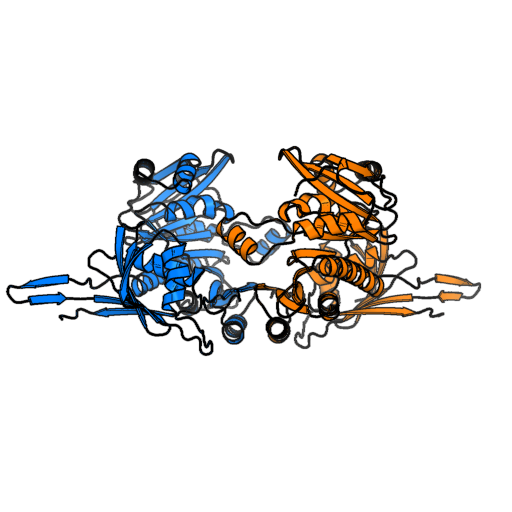C CA . PHE A 1 276 ? 21.312 44.906 20.609 1 73.38 276 PHE A CA 1
ATOM 2267 C C . PHE A 1 276 ? 20.719 43.875 21.578 1 73.38 276 PHE A C 1
ATOM 2269 O O . PHE A 1 276 ? 21.453 43.25 22.328 1 73.38 276 PHE A O 1
ATOM 2276 N N . THR A 1 277 ? 19.422 43.969 21.797 1 73.12 277 THR A N 1
ATOM 2277 C CA . THR A 1 277 ? 18.703 42.969 22.562 1 73.12 277 THR A CA 1
ATOM 2278 C C . THR A 1 277 ? 17.75 42.188 21.641 1 73.12 277 THR A C 1
ATOM 2280 O O . THR A 1 277 ? 17.297 42.688 20.625 1 73.12 277 THR A O 1
ATOM 2283 N N . ILE A 1 278 ? 17.703 40.906 21.828 1 75.5 278 ILE A N 1
ATOM 2284 C CA . ILE A 1 278 ? 16.703 40.062 21.156 1 75.5 278 ILE A CA 1
ATOM 2285 C C . ILE A 1 278 ? 15.641 39.656 22.156 1 75.5 278 ILE A C 1
ATOM 2287 O O . ILE A 1 278 ? 15.953 39.094 23.203 1 75.5 278 ILE A O 1
ATOM 2291 N N . GLU A 1 279 ? 14.414 40.125 21.828 1 76.38 279 GLU A N 1
ATOM 2292 C CA . GLU A 1 279 ? 13.281 39.75 22.688 1 76.38 279 GLU A CA 1
ATOM 2293 C C . GLU A 1 279 ? 12.414 38.688 22.016 1 76.38 279 GLU A C 1
ATOM 2295 O O . GLU A 1 279 ? 12.039 38.812 20.859 1 76.38 279 GLU A O 1
ATOM 2300 N N . GLY A 1 280 ? 12.305 37.594 22.75 1 79.38 280 GLY A N 1
ATOM 2301 C CA . GLY A 1 280 ? 11.367 36.562 22.312 1 79.38 280 GLY A CA 1
ATOM 2302 C C . GLY A 1 280 ? 12 35.5 21.438 1 79.38 280 GLY A C 1
ATOM 2303 O O . GLY A 1 280 ? 13.078 35.719 20.875 1 79.38 280 GLY A O 1
ATOM 2304 N N . GLY A 1 281 ? 11.453 34.344 21.484 1 89.31 281 GLY A N 1
ATOM 2305 C CA . GLY A 1 281 ? 11.945 33.281 20.625 1 89.31 281 GLY A CA 1
ATOM 2306 C C . GLY A 1 281 ? 11.062 32.031 20.656 1 89.31 281 GLY A C 1
ATOM 2307 O O . GLY A 1 281 ? 10.453 31.719 21.672 1 89.31 281 GLY A O 1
ATOM 2308 N N . THR A 1 282 ? 10.852 31.5 19.469 1 92.69 282 THR A N 1
ATOM 2309 C CA . THR A 1 282 ? 10.164 30.219 19.328 1 92.69 282 THR A CA 1
ATOM 2310 C C . THR A 1 282 ? 11.07 29.172 18.688 1 92.69 282 THR A C 1
ATOM 2312 O O . THR A 1 282 ? 11.711 29.453 17.672 1 92.69 282 THR A O 1
ATOM 2315 N N . THR A 1 283 ? 11.172 28.062 19.391 1 95.31 283 THR A N 1
ATOM 2316 C CA . THR A 1 283 ? 11.992 26.969 18.891 1 95.31 283 THR A CA 1
ATOM 2317 C C . THR A 1 283 ? 11.18 25.672 18.828 1 95.31 283 THR A C 1
ATOM 2319 O O . THR A 1 283 ? 10.414 25.375 19.75 1 95.31 283 THR A O 1
ATOM 2322 N N . LEU A 1 284 ? 11.258 25.016 17.656 1 97.38 284 LEU A N 1
ATOM 2323 C CA . LEU A 1 284 ? 10.766 23.656 17.547 1 97.38 284 LEU A CA 1
ATOM 2324 C C . LEU A 1 284 ? 11.914 22.656 17.672 1 97.38 284 LEU A C 1
ATOM 2326 O O . LEU A 1 284 ? 12.984 22.859 17.109 1 97.38 284 LEU A O 1
ATOM 2330 N N . ARG A 1 285 ? 11.68 21.688 18.484 1 97 285 ARG A N 1
ATOM 2331 C CA . ARG A 1 285 ? 12.688 20.656 18.672 1 97 285 ARG A CA 1
ATOM 2332 C C . ARG A 1 285 ? 12.18 19.297 18.188 1 97 285 ARG A C 1
ATOM 2334 O O . ARG A 1 285 ? 11.133 18.828 18.625 1 97 285 ARG A O 1
ATOM 2341 N N . LEU A 1 286 ? 12.844 18.75 17.219 1 97.06 286 LEU A N 1
ATOM 2342 C CA . LEU A 1 286 ? 12.656 17.359 16.797 1 97.06 286 LEU A CA 1
ATOM 2343 C C . LEU A 1 286 ? 13.625 16.438 17.531 1 97.06 286 LEU A C 1
ATOM 2345 O O . LEU A 1 286 ? 14.828 16.484 17.281 1 97.06 286 LEU A O 1
ATOM 2349 N N . ILE A 1 287 ? 13.078 15.578 18.328 1 94.69 287 ILE A N 1
ATOM 2350 C CA . ILE A 1 287 ? 13.867 14.781 19.25 1 94.69 287 ILE A CA 1
ATOM 2351 C C . ILE A 1 287 ? 13.922 13.328 18.766 1 94.69 287 ILE A C 1
ATOM 2353 O O . ILE A 1 287 ? 12.891 12.719 18.5 1 94.69 287 ILE A O 1
ATOM 2357 N N . ASP A 1 288 ? 15.078 12.812 18.578 1 88.56 288 ASP A N 1
ATOM 2358 C CA . ASP A 1 288 ? 15.273 11.406 18.234 1 88.56 288 ASP A CA 1
ATOM 2359 C C . ASP A 1 288 ? 15.43 10.547 19.5 1 88.56 288 ASP A C 1
ATOM 2361 O O . ASP A 1 288 ? 16.469 10.602 20.156 1 88.56 288 ASP A O 1
ATOM 2365 N N . ASP A 1 289 ? 14.5 9.742 19.766 1 75.75 289 ASP A N 1
ATOM 2366 C CA . ASP A 1 289 ? 14.555 8.898 20.953 1 75.75 289 ASP A CA 1
ATOM 2367 C C . ASP A 1 289 ? 14.953 7.473 20.594 1 75.75 289 ASP A C 1
ATOM 2369 O O . ASP A 1 289 ? 14.82 6.555 21.406 1 75.75 289 ASP A O 1
ATOM 2373 N N . SER A 1 290 ? 15.312 7.418 19.359 1 70.62 290 SER A N 1
ATOM 2374 C CA . SER A 1 290 ? 15.648 6.055 18.953 1 70.62 290 SER A CA 1
ATOM 2375 C C . SER A 1 290 ? 17 5.637 19.516 1 70.62 290 SER A C 1
ATOM 2377 O O . SER A 1 290 ? 17.891 6.473 19.688 1 70.62 290 SER A O 1
ATOM 2379 N N . GLU A 1 291 ? 17.109 4.668 20.359 1 58.81 291 GLU A N 1
ATOM 2380 C CA . GLU A 1 291 ? 18.359 4.219 21 1 58.81 291 GLU A CA 1
ATOM 2381 C C . GLU A 1 291 ? 19.469 4.047 19.969 1 58.81 291 GLU A C 1
ATOM 2383 O O . GLU A 1 291 ? 20.562 4.594 20.125 1 58.81 291 GLU A O 1
ATOM 2388 N N . GLU A 1 292 ? 19.656 2.812 19.312 1 56.38 292 GLU A N 1
ATOM 2389 C CA . GLU A 1 292 ? 20.906 2.088 19.062 1 56.38 292 GLU A CA 1
ATOM 2390 C C . GLU A 1 292 ? 21.469 2.406 17.688 1 56.38 292 GLU A C 1
ATOM 2392 O O . GLU A 1 292 ? 22.5 1.869 17.281 1 56.38 292 GLU A O 1
ATOM 2397 N N . TYR A 1 293 ? 21.422 3.516 17.125 1 58.94 293 TYR A N 1
ATOM 2398 C CA . TYR A 1 293 ? 22.203 3.342 15.906 1 58.94 293 TYR A CA 1
ATOM 2399 C C . TYR A 1 293 ? 23.516 4.109 15.977 1 58.94 293 TYR A C 1
ATOM 2401 O O . TYR A 1 293 ? 23.562 5.207 16.531 1 58.94 293 TYR A O 1
ATOM 2409 N N . THR A 1 294 ? 24.641 3.43 16.109 1 56.84 294 THR A N 1
ATOM 2410 C CA . THR A 1 294 ? 25.938 4.07 15.945 1 56.84 294 THR A CA 1
ATOM 2411 C C . THR A 1 294 ? 26.188 4.43 14.484 1 56.84 294 THR A C 1
ATOM 2413 O O . THR A 1 294 ? 26.281 3.547 13.633 1 56.84 294 THR A O 1
ATOM 2416 N N . LEU A 1 295 ? 25.781 5.684 14.023 1 64 295 LEU A N 1
ATOM 2417 C CA . LEU A 1 295 ? 26.109 6.039 12.641 1 64 295 LEU A CA 1
ATOM 2418 C C . LEU A 1 295 ? 27.5 6.66 12.555 1 64 295 LEU A C 1
ATOM 2420 O O . LEU A 1 295 ? 27.922 7.355 13.469 1 64 295 LEU A O 1
ATOM 2424 N N . ASP A 1 296 ? 28.188 6.238 11.586 1 63.97 296 ASP A N 1
ATOM 2425 C CA . ASP A 1 296 ? 29.469 6.848 11.281 1 63.97 296 ASP A CA 1
ATOM 2426 C C . ASP A 1 296 ? 29.312 8.312 10.867 1 63.97 296 ASP A C 1
ATOM 2428 O O . ASP A 1 296 ? 30.172 9.141 11.148 1 63.97 296 ASP A O 1
ATOM 2432 N N . GLN A 1 297 ? 28.25 8.539 10.25 1 69.75 297 GLN A N 1
ATOM 2433 C CA . GLN A 1 297 ? 28 9.883 9.734 1 69.75 297 GLN A CA 1
ATOM 2434 C C . GLN A 1 297 ? 27.109 10.68 10.68 1 69.75 297 GLN A C 1
ATOM 2436 O O . GLN A 1 297 ? 26.203 10.125 11.305 1 69.75 297 GLN A O 1
ATOM 2441 N N . ASP A 1 298 ? 27.5 11.984 10.758 1 85.69 298 ASP A N 1
ATOM 2442 C CA . ASP A 1 298 ? 26.812 12.938 11.625 1 85.69 298 ASP A CA 1
ATOM 2443 C C . ASP A 1 298 ? 25.406 13.25 11.094 1 85.69 298 ASP A C 1
ATOM 2445 O O . ASP A 1 298 ? 25.203 13.312 9.883 1 85.69 298 ASP A O 1
ATOM 2449 N N . THR A 1 299 ? 24.453 13.375 11.977 1 90.88 299 THR A N 1
ATOM 2450 C CA . THR A 1 299 ? 23.078 13.75 11.656 1 90.88 299 THR A CA 1
ATOM 2451 C C . THR A 1 299 ? 23.047 14.977 10.758 1 90.88 299 THR A C 1
ATOM 2453 O O . THR A 1 299 ? 22.234 15.047 9.828 1 90.88 299 THR A O 1
ATOM 2456 N N . ALA A 1 300 ? 23.906 15.883 11.016 1 93.5 300 ALA A N 1
ATOM 2457 C CA . ALA A 1 300 ? 23.969 17.125 10.234 1 93.5 300 ALA A CA 1
ATOM 2458 C C . ALA A 1 300 ? 24.297 16.828 8.773 1 93.5 300 ALA A C 1
ATOM 2460 O O . ALA A 1 300 ? 23.719 17.438 7.867 1 93.5 300 ALA A O 1
ATOM 2461 N N . ASP A 1 301 ? 25.188 15.914 8.586 1 92.5 301 ASP A N 1
ATOM 2462 C CA . ASP A 1 301 ? 25.562 15.547 7.227 1 92.5 301 ASP A CA 1
ATOM 2463 C C . ASP A 1 301 ? 24.375 14.93 6.477 1 92.5 301 ASP A C 1
ATOM 2465 O O . ASP A 1 301 ? 24.141 15.25 5.309 1 92.5 301 ASP A O 1
ATOM 2469 N N . PHE A 1 302 ? 23.688 14.109 7.145 1 92.12 302 PHE A N 1
ATOM 2470 C CA . PHE A 1 302 ? 22.531 13.469 6.523 1 92.12 302 PHE A CA 1
ATOM 2471 C C . PHE A 1 302 ? 21.453 14.492 6.211 1 92.12 302 PHE A C 1
ATOM 2473 O O . PHE A 1 302 ? 20.797 14.414 5.168 1 92.12 302 PHE A O 1
ATOM 2480 N N . LEU A 1 303 ? 21.25 15.383 7.16 1 94.06 303 LEU A N 1
ATOM 2481 C CA . LEU A 1 303 ? 20.25 16.422 6.965 1 94.06 303 LEU A CA 1
ATOM 2482 C C . LEU A 1 303 ? 20.547 17.25 5.73 1 94.06 303 LEU A C 1
ATOM 2484 O O . LEU A 1 303 ? 19.641 17.562 4.945 1 94.06 303 LEU A O 1
ATOM 2488 N N . GLU A 1 304 ? 21.766 17.641 5.555 1 92.06 304 GLU A N 1
ATOM 2489 C CA . GLU A 1 304 ? 22.188 18.391 4.379 1 92.06 304 GLU A CA 1
ATOM 2490 C C . GLU A 1 304 ? 21.922 17.609 3.096 1 92.06 304 GLU A C 1
ATOM 2492 O O . GLU A 1 304 ? 21.312 18.141 2.164 1 92.06 304 GLU A O 1
ATOM 2497 N N . GLU A 1 305 ? 22.297 16.422 3.146 1 87.75 305 GLU A N 1
ATOM 2498 C CA . GLU A 1 305 ? 22.25 15.602 1.943 1 87.75 305 GLU A CA 1
ATOM 2499 C C . GLU A 1 305 ? 20.812 15.25 1.567 1 87.75 305 GLU A C 1
ATOM 2501 O O . GLU A 1 305 ? 20.438 15.305 0.393 1 87.75 305 GLU A O 1
ATOM 2506 N N . ARG A 1 306 ? 20.062 14.961 2.59 1 89.12 306 ARG A N 1
ATOM 2507 C CA . ARG A 1 306 ? 18.766 14.344 2.303 1 89.12 306 ARG A CA 1
ATOM 2508 C C . ARG A 1 306 ? 17.641 15.375 2.297 1 89.12 306 ARG A C 1
ATOM 2510 O O . ARG A 1 306 ? 16.578 15.148 1.716 1 89.12 306 ARG A O 1
ATOM 2517 N N . VAL A 1 307 ? 17.812 16.453 2.98 1 92 307 VAL A N 1
ATOM 2518 C CA . VAL A 1 307 ? 16.719 17.406 3.104 1 92 307 VAL A CA 1
ATOM 2519 C C . VAL A 1 307 ? 17.125 18.734 2.467 1 92 307 VAL A C 1
ATOM 2521 O O . VAL A 1 307 ? 16.531 19.172 1.482 1 92 307 VAL A O 1
ATOM 2524 N N . LEU A 1 308 ? 18.203 19.297 2.842 1 91.44 308 LEU A N 1
ATOM 2525 C CA . LEU A 1 308 ? 18.531 20.656 2.443 1 91.44 308 LEU A CA 1
ATOM 2526 C C . LEU A 1 308 ? 19 20.703 0.992 1 91.44 308 LEU A C 1
ATOM 2528 O O . LEU A 1 308 ? 18.594 21.594 0.232 1 91.44 308 LEU A O 1
ATOM 2532 N N . ASP A 1 309 ? 19.781 19.719 0.542 1 83.69 309 ASP A N 1
ATOM 2533 C CA . ASP A 1 309 ? 20.297 19.688 -0.822 1 83.69 309 ASP A CA 1
ATOM 2534 C C . ASP A 1 309 ? 19.312 19.016 -1.773 1 83.69 309 ASP A C 1
ATOM 2536 O O . ASP A 1 309 ? 19.266 19.344 -2.961 1 83.69 309 ASP A O 1
ATOM 2540 N N . HIS A 1 310 ? 18.594 18.172 -1.278 1 72.75 310 HIS A N 1
ATOM 2541 C CA . HIS A 1 310 ? 17.797 17.297 -2.133 1 72.75 310 HIS A CA 1
ATOM 2542 C C . HIS A 1 310 ? 16.547 18.031 -2.627 1 72.75 310 HIS A C 1
ATOM 2544 O O . HIS A 1 310 ? 16.172 17.906 -3.799 1 72.75 310 HIS A O 1
ATOM 2550 N N . LYS A 1 311 ? 15.82 18.734 -1.875 1 68.31 311 LYS A N 1
ATOM 2551 C CA . LYS A 1 311 ? 14.531 19.328 -2.215 1 68.31 311 LYS A CA 1
ATOM 2552 C C . LYS A 1 311 ? 14.719 20.656 -2.938 1 68.31 311 LYS A C 1
ATOM 2554 O O . LYS A 1 311 ? 13.75 21.234 -3.439 1 68.31 311 LYS A O 1
ATOM 2559 N N . ARG A 1 312 ? 15.844 21 -3.424 1 73.75 312 ARG A N 1
ATOM 2560 C CA . ARG A 1 312 ? 16.141 22.266 -4.086 1 73.75 312 ARG A CA 1
ATOM 2561 C C . ARG A 1 312 ? 15.195 23.375 -3.621 1 73.75 312 ARG A C 1
ATOM 2563 O O . ARG A 1 312 ? 14.922 24.312 -4.359 1 73.75 312 ARG A O 1
ATOM 2570 N N . ARG A 1 313 ? 14.531 23.234 -2.549 1 85.5 313 ARG A N 1
ATOM 2571 C CA . ARG A 1 313 ? 13.617 24.203 -1.948 1 85.5 313 ARG A CA 1
ATOM 2572 C C . ARG A 1 313 ? 14.344 25.141 -0.988 1 85.5 313 ARG A C 1
ATOM 2574 O O . ARG A 1 313 ? 13.961 26.297 -0.83 1 85.5 313 ARG A O 1
ATOM 2581 N N . TYR A 1 314 ? 15.367 24.641 -0.471 1 92.38 314 TYR A N 1
ATOM 2582 C CA . TYR A 1 314 ? 16.031 25.375 0.597 1 92.38 314 TYR A CA 1
ATOM 2583 C C . TYR A 1 314 ? 17.375 25.906 0.138 1 92.38 314 TYR A C 1
ATOM 2585 O O . TYR A 1 314 ? 18.156 25.172 -0.474 1 92.38 314 TYR A O 1
ATOM 2593 N N . GLU A 1 315 ? 17.531 27.188 0.287 1 92.88 315 GLU A N 1
ATOM 2594 C CA . GLU A 1 315 ? 18.875 27.766 0.275 1 92.88 315 GLU A CA 1
ATOM 2595 C C . GLU A 1 315 ? 19.422 27.922 1.69 1 92.88 315 GLU A C 1
ATOM 2597 O O . GLU A 1 315 ? 18.688 28.266 2.615 1 92.88 315 GLU A O 1
ATOM 2602 N N . TYR A 1 316 ? 20.672 27.5 1.796 1 94.44 316 TYR A N 1
ATOM 2603 C CA . TYR A 1 316 ? 21.141 27.562 3.172 1 94.44 316 TYR A CA 1
ATOM 2604 C C . TYR A 1 316 ? 22.625 27.922 3.219 1 94.44 316 TYR A C 1
ATOM 2606 O O . TYR A 1 316 ? 23.344 27.734 2.238 1 94.44 316 TYR A O 1
ATOM 2614 N N . SER A 1 317 ? 23 28.625 4.258 1 94.75 317 SER A N 1
ATOM 2615 C CA . SER A 1 317 ? 24.391 28.906 4.602 1 94.75 317 SER A CA 1
ATOM 2616 C C . SER A 1 317 ? 24.812 28.188 5.879 1 94.75 317 SER A C 1
ATOM 2618 O O . SER A 1 317 ? 23.984 27.938 6.758 1 94.75 317 SER A O 1
ATOM 2620 N N . VAL A 1 318 ? 26.109 27.766 5.93 1 93.94 318 VAL A N 1
ATOM 2621 C CA . VAL A 1 318 ? 26.641 27.047 7.074 1 93.94 318 VAL A CA 1
ATOM 2622 C C . VAL A 1 318 ? 27.516 27.969 7.918 1 93.94 318 VAL A C 1
ATOM 2624 O O . VAL A 1 318 ? 28.516 28.5 7.434 1 93.94 318 VAL A O 1
ATOM 2627 N N . TRP A 1 319 ? 27.156 28.219 9.141 1 91.44 319 TRP A N 1
ATOM 2628 C CA . TRP A 1 319 ? 27.969 28.984 10.07 1 91.44 319 TRP A CA 1
ATOM 2629 C C . TRP A 1 319 ? 29 28.094 10.75 1 91.44 319 TRP A C 1
ATOM 2631 O O . TRP A 1 319 ? 30.156 28.484 10.922 1 91.44 319 TRP A O 1
ATOM 2641 N N . GLU A 1 320 ? 28.547 27.094 11.227 1 92.62 320 GLU A N 1
ATOM 2642 C CA . GLU A 1 320 ? 29.297 25.984 11.797 1 92.62 320 GLU A CA 1
ATOM 2643 C C . GLU A 1 320 ? 28.609 24.656 11.523 1 92.62 320 GLU A C 1
ATOM 2645 O O . GLU A 1 320 ? 27.422 24.609 11.219 1 92.62 320 GLU A O 1
ATOM 2650 N N . HIS A 1 321 ? 29.406 23.625 11.625 1 92.75 321 HIS A N 1
ATOM 2651 C CA . HIS A 1 321 ? 28.828 22.312 11.367 1 92.75 321 HIS A CA 1
ATOM 2652 C C . HIS A 1 321 ? 27.594 22.078 12.25 1 92.75 321 HIS A C 1
ATOM 2654 O O . HIS A 1 321 ? 27.672 22.203 13.469 1 92.75 321 HIS A O 1
ATOM 2660 N N . GLY A 1 322 ? 26.5 21.875 11.641 1 94.56 322 GLY A N 1
ATOM 2661 C CA . GLY A 1 322 ? 25.281 21.594 12.367 1 94.56 322 GLY A CA 1
ATOM 2662 C C . GLY A 1 322 ? 24.453 22.844 12.617 1 94.56 322 GLY A C 1
ATOM 2663 O O . GLY A 1 322 ? 23.359 22.766 13.203 1 94.56 322 GLY A O 1
ATOM 2664 N N . ASN A 1 323 ? 24.953 24.016 12.195 1 96.06 323 ASN A N 1
ATOM 2665 C CA . ASN A 1 323 ? 24.234 25.281 12.305 1 96.06 323 ASN A CA 1
ATOM 2666 C C . ASN A 1 323 ? 23.984 25.906 10.93 1 96.06 323 ASN A C 1
ATOM 2668 O O . ASN A 1 323 ? 24.922 26.25 10.219 1 96.06 323 ASN A O 1
ATOM 2672 N N . TYR A 1 324 ? 22.719 26.062 10.656 1 96.69 324 TYR A N 1
ATOM 2673 C CA . TYR A 1 324 ? 22.344 26.5 9.312 1 96.69 324 TYR A CA 1
ATOM 2674 C C . TYR A 1 324 ? 21.406 27.688 9.367 1 96.69 324 TYR A C 1
ATOM 2676 O O . TYR A 1 324 ? 20.516 27.75 10.219 1 96.69 324 TYR A O 1
ATOM 2684 N N . LEU A 1 325 ? 21.703 28.672 8.594 1 96.44 325 LEU A N 1
ATOM 2685 C CA . LEU A 1 325 ? 20.688 29.656 8.234 1 96.44 325 LEU A CA 1
ATOM 2686 C C . LEU A 1 325 ? 20 29.266 6.93 1 96.44 325 LEU A C 1
ATOM 2688 O O . LEU A 1 325 ? 20.641 29.156 5.887 1 96.44 325 LEU A O 1
ATOM 2692 N N . VAL A 1 326 ? 18.703 29 7.047 1 95.88 326 VAL A N 1
ATOM 2693 C CA . VAL A 1 326 ? 17.969 28.438 5.93 1 95.88 326 VAL A CA 1
ATOM 2694 C C . VAL A 1 326 ? 16.969 29.453 5.398 1 95.88 326 VAL A C 1
ATOM 2696 O O . VAL A 1 326 ? 16.328 30.188 6.172 1 95.88 326 VAL A O 1
ATOM 2699 N N . PHE A 1 327 ? 16.859 29.531 4.121 1 94.69 327 PHE A N 1
ATOM 2700 C CA . PHE A 1 327 ? 15.844 30.328 3.438 1 94.69 327 PHE A CA 1
ATOM 2701 C C . PHE A 1 327 ? 14.922 29.422 2.621 1 94.69 327 PHE A C 1
ATOM 2703 O O . PHE A 1 327 ? 15.359 28.781 1.669 1 94.69 327 PHE A O 1
ATOM 2710 N N . ASP A 1 328 ? 13.688 29.375 3.021 1 91.44 328 ASP A N 1
ATOM 2711 C CA . ASP A 1 328 ? 12.688 28.609 2.277 1 91.44 328 ASP A CA 1
ATOM 2712 C C . ASP A 1 328 ? 12.195 29.391 1.058 1 91.44 328 ASP A C 1
ATOM 2714 O O . ASP A 1 328 ? 11.453 30.375 1.192 1 91.44 328 ASP A O 1
ATOM 2718 N N . LYS A 1 329 ? 12.477 28.891 -0.094 1 86.25 329 LYS A N 1
ATOM 2719 C CA . LYS A 1 329 ? 12.172 29.594 -1.333 1 86.25 329 LYS A CA 1
ATOM 2720 C C . LYS A 1 329 ? 10.672 29.578 -1.623 1 86.25 329 LYS A C 1
ATOM 2722 O O . LYS A 1 329 ? 10.141 30.5 -2.254 1 86.25 329 LYS A O 1
ATOM 2727 N N . ASP A 1 330 ? 9.992 28.625 -1.174 1 81.44 330 ASP A N 1
ATOM 2728 C CA . ASP A 1 330 ? 8.555 28.516 -1.44 1 81.44 330 ASP A CA 1
ATOM 2729 C C . ASP A 1 330 ? 7.77 29.547 -0.634 1 81.44 330 ASP A C 1
ATOM 2731 O O . ASP A 1 330 ? 6.793 30.109 -1.13 1 81.44 330 ASP A O 1
ATOM 2735 N N . THR A 1 331 ? 8.195 29.781 0.604 1 84.12 331 THR A N 1
ATOM 2736 C CA . THR A 1 331 ? 7.477 30.703 1.479 1 84.12 331 THR A CA 1
ATOM 2737 C C . THR A 1 331 ? 8.188 32.062 1.55 1 84.12 331 THR A C 1
ATOM 2739 O O . THR A 1 331 ? 7.621 33.031 2.037 1 84.12 331 THR A O 1
ATOM 2742 N N . SER A 1 332 ? 9.398 32.094 1.081 1 88.12 332 SER A N 1
ATOM 2743 C CA . SER A 1 332 ? 10.25 33.281 1.146 1 88.12 332 SER A CA 1
ATOM 2744 C C . SER A 1 332 ? 10.508 33.688 2.59 1 88.12 332 SER A C 1
ATOM 2746 O O . SER A 1 332 ? 10.391 34.875 2.932 1 88.12 332 SER A O 1
ATOM 2748 N N . GLU A 1 333 ? 10.766 32.688 3.408 1 92.56 333 GLU A N 1
ATOM 2749 C CA . GLU A 1 333 ? 10.977 32.938 4.832 1 92.56 333 GLU A CA 1
ATOM 2750 C C . GLU A 1 333 ? 12.281 32.312 5.316 1 92.56 333 GLU A C 1
ATOM 2752 O O . GLU A 1 333 ? 12.656 31.234 4.863 1 92.56 333 GLU A O 1
ATOM 2757 N N . PRO A 1 334 ? 12.891 32.969 6.238 1 94.25 334 PRO A N 1
ATOM 2758 C CA . PRO A 1 334 ? 14.109 32.406 6.82 1 94.25 334 PRO A CA 1
ATOM 2759 C C . PRO A 1 334 ? 13.867 31.75 8.18 1 94.25 334 PRO A C 1
ATOM 2761 O O . PRO A 1 334 ? 12.922 32.125 8.883 1 94.25 334 PRO A O 1
ATOM 2764 N N . PHE A 1 335 ? 14.664 30.797 8.5 1 95.56 335 PHE A N 1
ATOM 2765 C CA . PHE A 1 335 ? 14.758 30.25 9.844 1 95.56 335 PHE A CA 1
ATOM 2766 C C . PHE A 1 335 ? 16.125 29.594 10.062 1 95.56 335 PHE A C 1
ATOM 2768 O O . PHE A 1 335 ? 16.922 29.484 9.125 1 95.56 335 PHE A O 1
ATOM 2775 N N . GLU A 1 336 ? 16.391 29.328 11.289 1 95.81 336 GLU A N 1
ATOM 2776 C CA . GLU A 1 336 ? 17.672 28.734 11.641 1 95.81 336 GLU A CA 1
ATOM 2777 C C . GLU A 1 336 ? 17.5 27.297 12.109 1 95.81 336 GLU A C 1
ATOM 2779 O O . GLU A 1 336 ? 16.531 26.969 12.781 1 95.81 336 GLU A O 1
ATOM 2784 N N . ILE A 1 337 ? 18.422 26.438 11.664 1 97.38 337 ILE A N 1
ATOM 2785 C CA . ILE A 1 337 ? 18.438 25.031 12.086 1 97.38 337 ILE A CA 1
ATOM 2786 C C . ILE A 1 337 ? 19.719 24.75 12.859 1 97.38 337 ILE A C 1
ATOM 2788 O O . ILE A 1 337 ? 20.812 25.109 12.414 1 97.38 337 ILE A O 1
ATOM 2792 N N . THR A 1 338 ? 19.625 24.188 14.023 1 96.94 338 THR A N 1
ATOM 2793 C CA . THR A 1 338 ? 20.766 23.656 14.758 1 96.94 338 THR A CA 1
ATOM 2794 C C . THR A 1 338 ? 20.594 22.156 15.016 1 96.94 338 THR A C 1
ATOM 2796 O O . THR A 1 338 ? 19.531 21.719 15.43 1 96.94 338 THR A O 1
ATOM 2799 N N . VAL A 1 339 ? 21.641 21.422 14.695 1 95.88 339 VAL A N 1
ATOM 2800 C CA . VAL A 1 339 ? 21.641 20 14.969 1 95.88 339 VAL A CA 1
ATOM 2801 C C . VAL A 1 339 ? 22.516 19.703 16.188 1 95.88 339 VAL A C 1
ATOM 2803 O O . VAL A 1 339 ? 23.703 20.031 16.203 1 95.88 339 VAL A O 1
ATOM 2806 N N . GLU A 1 340 ? 21.938 19.25 17.234 1 92.06 340 GLU A N 1
ATOM 2807 C CA . GLU A 1 340 ? 22.625 18.828 18.453 1 92.06 340 GLU A CA 1
ATOM 2808 C C . GLU A 1 340 ? 22.516 17.312 18.641 1 92.06 340 GLU A C 1
ATOM 2810 O O . GLU A 1 340 ? 21.469 16.812 19.078 1 92.06 340 GLU A O 1
ATOM 2815 N N . ALA A 1 341 ? 23.672 16.594 18.375 1 88.12 341 ALA A N 1
ATOM 2816 C CA . ALA A 1 341 ? 23.641 15.141 18.344 1 88.12 341 ALA A CA 1
ATOM 2817 C C . ALA A 1 341 ? 22.625 14.625 17.328 1 88.12 341 ALA A C 1
ATOM 2819 O O . ALA A 1 341 ? 22.75 14.914 16.125 1 88.12 341 ALA A O 1
ATOM 2820 N N . GLU A 1 342 ? 21.531 14.07 17.734 1 90.88 342 GLU A N 1
ATOM 2821 C CA . GLU A 1 342 ? 20.547 13.531 16.797 1 90.88 342 GLU A CA 1
ATOM 2822 C C . GLU A 1 342 ? 19.297 14.406 16.75 1 90.88 342 GLU A C 1
ATOM 2824 O O . GLU A 1 342 ? 18.422 14.188 15.93 1 90.88 342 GLU A O 1
ATOM 2829 N N . ASP A 1 343 ? 19.344 15.484 17.578 1 93.75 343 ASP A N 1
ATOM 2830 C CA . ASP A 1 343 ? 18.188 16.359 17.625 1 93.75 343 ASP A CA 1
ATOM 2831 C C . ASP A 1 343 ? 18.312 17.5 16.625 1 93.75 343 ASP A C 1
ATOM 2833 O O . ASP A 1 343 ? 19.422 17.969 16.344 1 93.75 343 ASP A O 1
ATOM 2837 N N . ILE A 1 344 ? 17.188 17.938 16.109 1 96.88 344 ILE A N 1
ATOM 2838 C CA . ILE A 1 344 ? 17.125 19.062 15.188 1 96.88 344 ILE A CA 1
ATOM 2839 C C . ILE A 1 344 ? 16.312 20.188 15.805 1 96.88 344 ILE A C 1
ATOM 2841 O O . ILE A 1 344 ? 15.164 19.984 16.234 1 96.88 344 ILE A O 1
ATOM 2845 N N . HIS A 1 345 ? 16.875 21.312 15.906 1 96.88 345 HIS A N 1
ATOM 2846 C CA . HIS A 1 345 ? 16.219 22.5 16.438 1 96.88 345 HIS A CA 1
ATOM 2847 C C . HIS A 1 345 ? 15.945 23.516 15.344 1 96.88 345 HIS A C 1
ATOM 2849 O O . HIS A 1 345 ? 16.844 23.859 14.562 1 96.88 345 HIS A O 1
ATOM 2855 N N . LEU A 1 346 ? 14.711 23.953 15.273 1 97.5 346 LEU A N 1
ATOM 2856 C CA . LEU A 1 346 ? 14.32 25.047 14.391 1 97.5 346 LEU A CA 1
ATOM 2857 C C . LEU A 1 346 ? 14.094 26.328 15.18 1 97.5 346 LEU A C 1
ATOM 2859 O O . LEU A 1 346 ? 13.297 26.359 16.109 1 97.5 346 LEU A O 1
ATOM 2863 N N . HIS A 1 347 ? 14.773 27.344 14.805 1 94.81 347 HIS A N 1
ATOM 2864 C CA . HIS A 1 347 ? 14.641 28.641 15.461 1 94.81 347 HIS A CA 1
ATOM 2865 C C . HIS A 1 347 ? 13.977 29.656 14.539 1 94.81 347 HIS A C 1
ATOM 2867 O O . HIS A 1 347 ? 14.492 29.953 13.453 1 94.81 347 HIS A O 1
ATOM 2873 N N . ALA A 1 348 ? 12.906 30.203 15.055 1 95.31 348 ALA A N 1
ATOM 2874 C CA . ALA A 1 348 ? 12.172 31.188 14.266 1 95.31 348 ALA A CA 1
ATOM 2875 C C . ALA A 1 348 ? 12.953 32.5 14.18 1 95.31 348 ALA A C 1
ATOM 2877 O O . ALA A 1 348 ? 13.586 32.906 15.148 1 95.31 348 ALA A O 1
ATOM 2878 N N . LYS A 1 349 ? 12.961 33.031 13.008 1 93.56 349 LYS A N 1
ATOM 2879 C CA . LYS A 1 349 ? 13.398 34.438 12.805 1 93.56 349 LYS A CA 1
ATOM 2880 C C . LYS A 1 349 ? 12.203 35.375 12.742 1 93.56 349 LYS A C 1
ATOM 2882 O O . LYS A 1 349 ? 11.055 34.938 12.883 1 93.56 349 LYS A O 1
ATOM 2887 N N . GLU A 1 350 ? 12.414 36.625 12.57 1 90.06 350 GLU A N 1
ATOM 2888 C CA . GLU A 1 350 ? 11.367 37.625 12.609 1 90.06 350 GLU A CA 1
ATOM 2889 C C . GLU A 1 350 ? 10.297 37.344 11.555 1 90.06 350 GLU A C 1
ATOM 2891 O O . GLU A 1 350 ? 9.102 37.531 11.812 1 90.06 350 GLU A O 1
ATOM 2896 N N . ALA A 1 351 ? 10.68 36.875 10.477 1 90.88 351 ALA A N 1
ATOM 2897 C CA . ALA A 1 351 ? 9.75 36.719 9.359 1 90.88 351 ALA A CA 1
ATOM 2898 C C . ALA A 1 351 ? 9.242 35.281 9.266 1 90.88 351 ALA A C 1
ATOM 2900 O O . ALA A 1 351 ? 8.414 34.969 8.406 1 90.88 351 ALA A O 1
ATOM 2901 N N . THR A 1 352 ? 9.695 34.406 10.164 1 92.81 352 THR A N 1
ATOM 2902 C CA . THR A 1 352 ? 9.297 33.031 10.133 1 92.81 352 THR A CA 1
ATOM 2903 C C . THR A 1 352 ? 7.84 32.844 10.539 1 92.81 352 THR A C 1
ATOM 2905 O O . THR A 1 352 ? 7.383 33.5 11.5 1 92.81 352 THR A O 1
ATOM 2908 N N . THR A 1 353 ? 7.09 32.094 9.797 1 91 353 THR A N 1
ATOM 2909 C CA . THR A 1 353 ? 5.711 31.766 10.148 1 91 353 THR A CA 1
ATOM 2910 C C . THR A 1 353 ? 5.559 30.281 10.438 1 91 353 THR A C 1
ATOM 2912 O O . THR A 1 353 ? 6.504 29.516 10.25 1 91 353 THR A O 1
ATOM 2915 N N . SER A 1 354 ? 4.367 29.953 10.852 1 91.81 354 SER A N 1
ATOM 2916 C CA . SER A 1 354 ? 4.047 28.562 11.133 1 91.81 354 SER A CA 1
ATOM 2917 C C . SER A 1 354 ? 4.152 27.703 9.883 1 91.81 354 SER A C 1
ATOM 2919 O O . SER A 1 354 ? 4.484 26.516 9.961 1 91.81 354 SER A O 1
ATOM 2921 N N . THR A 1 355 ? 3.977 28.281 8.734 1 90.81 355 THR A N 1
ATOM 2922 C CA . THR A 1 355 ? 3.992 27.562 7.465 1 90.81 355 THR A CA 1
ATOM 2923 C C . THR A 1 355 ? 5.359 26.922 7.219 1 90.81 355 THR A C 1
ATOM 2925 O O . THR A 1 355 ? 5.453 25.734 6.926 1 90.81 355 THR A O 1
ATOM 2928 N N . SER A 1 356 ? 6.375 27.734 7.383 1 91.44 356 SER A N 1
ATOM 2929 C CA . SER A 1 356 ? 7.723 27.234 7.145 1 91.44 356 SER A CA 1
ATOM 2930 C C . SER A 1 356 ? 8.094 26.141 8.141 1 91.44 356 SER A C 1
ATOM 2932 O O . SER A 1 356 ? 8.703 25.141 7.766 1 91.44 356 SER A O 1
ATOM 2934 N N . PHE A 1 357 ? 7.738 26.375 9.406 1 94.56 357 PHE A N 1
ATOM 2935 C CA . PHE A 1 357 ? 8.008 25.375 10.445 1 94.56 357 PHE A CA 1
ATOM 2936 C C . PHE A 1 357 ? 7.27 24.078 10.156 1 94.56 357 PHE A C 1
ATOM 2938 O O . PHE A 1 357 ? 7.859 23 10.203 1 94.56 357 PHE A O 1
ATOM 2945 N N . ARG A 1 358 ? 6.043 24.188 9.82 1 94.81 358 ARG A N 1
ATOM 2946 C CA . ARG A 1 358 ? 5.215 23.031 9.531 1 94.81 358 ARG A CA 1
ATOM 2947 C C . ARG A 1 358 ? 5.75 22.25 8.328 1 94.81 358 ARG A C 1
ATOM 2949 O O . ARG A 1 358 ? 5.855 21.031 8.367 1 94.81 358 ARG A O 1
ATOM 2956 N N . ASP A 1 359 ? 6.078 22.938 7.312 1 92.44 359 ASP A N 1
ATOM 2957 C CA . ASP A 1 359 ? 6.566 22.312 6.094 1 92.44 359 ASP A CA 1
ATOM 2958 C C . ASP A 1 359 ? 7.863 21.547 6.352 1 92.44 359 ASP A C 1
ATOM 2960 O O . ASP A 1 359 ? 8.039 20.422 5.867 1 92.44 359 ASP A O 1
ATOM 2964 N N . PHE A 1 360 ? 8.727 22.203 7.055 1 95 360 PHE A N 1
ATOM 2965 C CA . PHE A 1 360 ? 10 21.547 7.332 1 95 360 PHE A CA 1
ATOM 2966 C C . PHE A 1 360 ? 9.797 20.312 8.188 1 95 360 PHE A C 1
ATOM 2968 O O . PHE A 1 360 ? 10.391 19.25 7.918 1 95 360 PHE A O 1
ATOM 2975 N N . CYS A 1 361 ? 8.969 20.422 9.172 1 95.5 361 CYS A N 1
ATOM 2976 C CA . CYS A 1 361 ? 8.68 19.281 10.039 1 95.5 361 CYS A CA 1
ATOM 2977 C C . CYS A 1 361 ? 8.047 18.141 9.242 1 95.5 361 CYS A C 1
ATOM 2979 O O . CYS A 1 361 ? 8.438 16.984 9.398 1 95.5 361 CYS A O 1
ATOM 2981 N N . SER A 1 362 ? 7.086 18.484 8.469 1 94.94 362 SER A N 1
ATOM 2982 C CA . SER A 1 362 ? 6.449 17.484 7.633 1 94.94 362 SER A CA 1
ATOM 2983 C C . SER A 1 362 ? 7.469 16.75 6.762 1 94.94 362 SER A C 1
ATOM 2985 O O . SER A 1 362 ? 7.426 15.531 6.641 1 94.94 362 SER A O 1
ATOM 2987 N N . LEU A 1 363 ? 8.391 17.5 6.215 1 93.94 363 LEU A N 1
ATOM 2988 C CA . LEU A 1 363 ? 9.43 16.906 5.379 1 93.94 363 LEU A CA 1
ATOM 2989 C C . LEU A 1 363 ? 10.312 15.969 6.184 1 93.94 363 LEU A C 1
ATOM 2991 O O . LEU A 1 363 ? 10.688 14.898 5.703 1 93.94 363 LEU A O 1
ATOM 2995 N N . VAL A 1 364 ? 10.664 16.391 7.355 1 95 364 VAL A N 1
ATOM 2996 C CA . VAL A 1 364 ? 11.508 15.57 8.219 1 95 364 VAL A CA 1
ATOM 2997 C C . VAL A 1 364 ? 10.797 14.258 8.547 1 95 364 VAL A C 1
ATOM 2999 O O . VAL A 1 364 ? 11.383 13.18 8.414 1 95 364 VAL A O 1
ATOM 3002 N N . PHE A 1 365 ? 9.547 14.312 8.875 1 94.81 365 PHE A N 1
ATOM 3003 C CA . PHE A 1 365 ? 8.773 13.125 9.227 1 94.81 365 PHE A CA 1
ATOM 3004 C C . PHE A 1 365 ? 8.594 12.211 8.016 1 94.81 365 PHE A C 1
ATOM 3006 O O . PHE A 1 365 ? 8.617 10.992 8.141 1 94.81 365 PHE A O 1
ATOM 3013 N N . GLU A 1 366 ? 8.453 12.781 6.867 1 92.5 366 GLU A N 1
ATOM 3014 C CA . GLU A 1 366 ? 8.094 12.008 5.684 1 92.5 366 GLU A CA 1
ATOM 3015 C C . GLU A 1 366 ? 9.336 11.43 5 1 92.5 366 GLU A C 1
ATOM 3017 O O . GLU A 1 366 ? 9.281 10.352 4.41 1 92.5 366 GLU A O 1
ATOM 3022 N N . GLU A 1 367 ? 10.461 12.156 5.133 1 91.31 367 GLU A N 1
ATOM 3023 C CA . GLU A 1 367 ? 11.555 11.789 4.234 1 91.31 367 GLU A CA 1
ATOM 3024 C C . GLU A 1 367 ? 12.844 11.539 5.004 1 91.31 367 GLU A C 1
ATOM 3026 O O . GLU A 1 367 ? 13.789 10.961 4.473 1 91.31 367 GLU A O 1
ATOM 3031 N N . PHE A 1 368 ? 12.922 12.008 6.234 1 93.81 368 PHE A N 1
ATOM 3032 C CA . PHE A 1 368 ? 14.172 11.938 6.977 1 93.81 368 PHE A CA 1
ATOM 3033 C C . PHE A 1 368 ? 14.086 10.883 8.078 1 93.81 368 PHE A C 1
ATOM 3035 O O . PHE A 1 368 ? 14.844 9.906 8.062 1 93.81 368 PHE A O 1
ATOM 3042 N N . ASP A 1 369 ? 13.156 11.016 8.922 1 94 369 ASP A N 1
ATOM 3043 C CA . ASP A 1 369 ? 12.984 10.086 10.031 1 94 369 ASP A CA 1
ATOM 3044 C C . ASP A 1 369 ? 11.578 10.172 10.609 1 94 369 ASP A C 1
ATOM 3046 O O . ASP A 1 369 ? 11.18 11.211 11.148 1 94 369 ASP A O 1
ATOM 3050 N N . SER A 1 370 ? 10.898 9.07 10.578 1 94.69 370 SER A N 1
ATOM 3051 C CA . SER A 1 370 ? 9.5 9.055 10.992 1 94.69 370 SER A CA 1
ATOM 3052 C C . SER A 1 370 ? 9.375 8.945 12.508 1 94.69 370 SER A C 1
ATOM 3054 O O . SER A 1 370 ? 8.266 9.023 13.047 1 94.69 370 SER A O 1
ATOM 3056 N N . THR A 1 371 ? 10.453 8.812 13.211 1 92.75 371 THR A N 1
ATOM 3057 C CA . THR A 1 371 ? 10.375 8.406 14.617 1 92.75 371 THR A CA 1
ATOM 3058 C C . THR A 1 371 ? 10.609 9.602 15.539 1 92.75 371 THR A C 1
ATOM 3060 O O . THR A 1 371 ? 10.578 9.461 16.766 1 92.75 371 THR A O 1
ATOM 3063 N N . TYR A 1 372 ? 10.828 10.766 14.938 1 94.44 372 TYR A N 1
ATOM 3064 C CA . TYR A 1 372 ? 11.047 11.953 15.766 1 94.44 372 TYR A CA 1
ATOM 3065 C C . TYR A 1 372 ? 9.812 12.273 16.594 1 94.44 372 TYR A C 1
ATOM 3067 O O . TYR A 1 372 ? 8.695 11.922 16.219 1 94.44 372 TYR A O 1
ATOM 3075 N N . THR A 1 373 ? 10.078 12.891 17.688 1 94.69 373 THR A N 1
ATOM 3076 C CA . THR A 1 373 ? 9.039 13.578 18.453 1 94.69 373 THR A CA 1
ATOM 3077 C C . THR A 1 373 ? 9.211 15.094 18.359 1 94.69 373 THR A C 1
ATOM 3079 O O . THR A 1 373 ? 10.336 15.586 18.219 1 94.69 373 THR A O 1
ATOM 3082 N N . LEU A 1 374 ? 8.086 15.797 18.438 1 97.38 374 LEU A N 1
ATOM 3083 C CA . LEU A 1 374 ? 8.117 17.25 18.281 1 97.38 374 LEU A CA 1
ATOM 3084 C C . LEU A 1 374 ? 7.781 17.953 19.594 1 97.38 374 LEU A C 1
ATOM 3086 O O . LEU A 1 374 ? 6.824 17.578 20.266 1 97.38 374 LEU A O 1
ATOM 3090 N N . GLU A 1 375 ? 8.656 18.859 19.969 1 95.88 375 GLU A N 1
ATOM 3091 C CA . GLU A 1 375 ? 8.422 19.75 21.109 1 95.88 375 GLU A CA 1
ATOM 3092 C C . GLU A 1 375 ? 8.594 21.203 20.719 1 95.88 375 GLU A C 1
ATOM 3094 O O . GLU A 1 375 ? 9.477 21.547 19.922 1 95.88 375 GLU A O 1
ATOM 3099 N N . LYS A 1 376 ? 7.77 22.031 21.266 1 95.56 376 LYS A N 1
ATOM 3100 C CA . LYS A 1 376 ? 7.871 23.453 21.016 1 95.56 376 LYS A CA 1
ATOM 3101 C C . LYS A 1 376 ? 8.188 24.219 22.297 1 95.56 376 LYS A C 1
ATOM 3103 O O . LYS A 1 376 ? 7.656 23.891 23.359 1 95.56 376 LYS A O 1
ATOM 3108 N N . ASN A 1 377 ? 9.078 25.109 22.188 1 91.12 377 ASN A N 1
ATOM 3109 C CA . ASN A 1 377 ? 9.398 26.062 23.25 1 91.12 377 ASN A CA 1
ATOM 3110 C C . ASN A 1 377 ? 9.312 27.5 22.75 1 91.12 377 ASN A C 1
ATOM 3112 O O . ASN A 1 377 ? 10.008 27.891 21.812 1 91.12 377 ASN A O 1
ATOM 3116 N N . SER A 1 378 ? 8.367 28.203 23.281 1 89.12 378 SER A N 1
ATOM 3117 C CA . SER A 1 378 ? 8.195 29.609 22.938 1 89.12 378 SER A CA 1
ATOM 3118 C C . SER A 1 378 ? 8.227 30.484 24.172 1 89.12 378 SER A C 1
ATOM 3120 O O . SER A 1 378 ? 7.438 30.297 25.109 1 89.12 378 SER A O 1
ATOM 3122 N N . ARG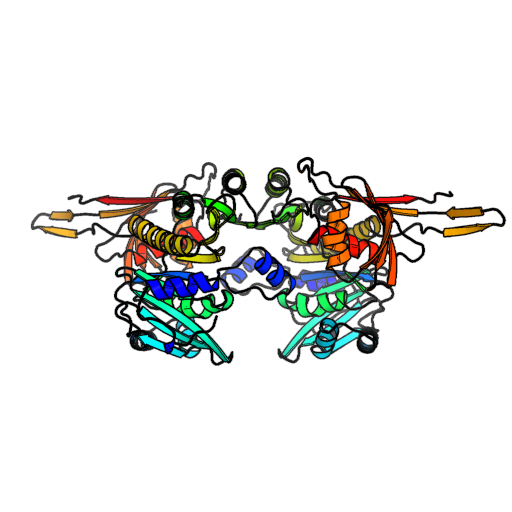 A 1 379 ? 9.281 31.391 24.328 1 83.88 379 ARG A N 1
ATOM 3123 C CA . ARG A 1 379 ? 9.445 32.25 25.5 1 83.88 379 ARG A CA 1
ATOM 3124 C C . ARG A 1 379 ? 9.703 33.688 25.094 1 83.88 379 ARG A C 1
ATOM 3126 O O . ARG A 1 379 ? 10.242 33.938 24.016 1 83.88 379 ARG A O 1
ATOM 3133 N N . LYS A 1 380 ? 9.18 34.625 26.031 1 78.75 380 LYS A N 1
ATOM 3134 C CA . LYS A 1 380 ? 9.5 36.062 25.891 1 78.75 380 LYS A CA 1
ATOM 3135 C C . LYS A 1 380 ? 10.828 36.375 26.578 1 78.75 380 LYS A C 1
ATOM 3137 O O . LYS A 1 380 ? 10.875 36.594 27.781 1 78.75 380 LYS A O 1
ATOM 3142 N N . LEU A 1 381 ? 11.906 35.75 26 1 64.06 381 LEU A N 1
ATOM 3143 C CA . LEU A 1 381 ? 13.188 35.969 26.672 1 64.06 381 LEU A CA 1
ATOM 3144 C C . LEU A 1 381 ? 13.875 37.219 26.141 1 64.06 381 LEU A C 1
ATOM 3146 O O . LEU A 1 381 ? 13.766 37.531 24.953 1 64.06 381 LEU A O 1
ATOM 3150 N N . LYS A 1 382 ? 14.234 38.188 27.094 1 64.5 382 LYS A N 1
ATOM 3151 C CA . LYS A 1 382 ? 15.078 39.312 26.719 1 64.5 382 LYS A CA 1
ATOM 3152 C C . LYS A 1 382 ? 16.547 39 26.906 1 64.5 382 LYS A C 1
ATOM 3154 O O . LYS A 1 382 ? 16.953 38.531 27.984 1 64.5 382 LYS A O 1
ATOM 3159 N N . VAL A 1 383 ? 17.281 38.719 25.781 1 59.88 383 VAL A N 1
ATOM 3160 C CA . VAL A 1 383 ? 18.734 38.594 25.875 1 59.88 383 VAL A CA 1
ATOM 3161 C C . VAL A 1 383 ? 19.422 39.844 25.375 1 59.88 383 VAL A C 1
ATOM 3163 O O . VAL A 1 383 ? 19.016 40.438 24.375 1 59.88 383 VAL A O 1
ATOM 3166 N N . MET B 1 1 ? 12.492 -2.088 -22.031 1 77.25 1 MET B N 1
ATOM 3167 C CA . MET B 1 1 ? 13.344 -2.766 -23 1 77.25 1 MET B CA 1
ATOM 3168 C C . MET B 1 1 ? 12.562 -3.078 -24.281 1 77.25 1 MET B C 1
ATOM 3170 O O . MET B 1 1 ? 11.414 -3.529 -24.219 1 77.25 1 MET B O 1
ATOM 3174 N N . LYS B 1 2 ? 13.078 -2.645 -25.328 1 80.81 2 LYS B N 1
ATOM 3175 C CA . LYS B 1 2 ? 12.469 -2.984 -26.609 1 80.81 2 LYS B CA 1
ATOM 3176 C C . LYS B 1 2 ? 13.43 -3.775 -27.5 1 80.81 2 LYS B C 1
ATOM 3178 O O . LYS B 1 2 ? 14.625 -3.479 -27.531 1 80.81 2 LYS B O 1
ATOM 3183 N N . PHE B 1 3 ? 12.922 -4.895 -27.969 1 82.81 3 PHE B N 1
ATOM 3184 C CA . PHE B 1 3 ? 13.758 -5.688 -28.859 1 82.81 3 PHE B CA 1
ATOM 3185 C C . PHE B 1 3 ? 12.961 -6.184 -30.062 1 82.81 3 PHE B C 1
ATOM 3187 O O . PHE B 1 3 ? 11.734 -6.293 -29.984 1 82.81 3 PHE B O 1
ATOM 3194 N N . GLU B 1 4 ? 13.719 -6.328 -31.109 1 85.25 4 GLU B N 1
ATOM 3195 C CA . GLU B 1 4 ? 13.148 -6.898 -32.312 1 85.25 4 GLU B CA 1
ATOM 3196 C C . GLU B 1 4 ? 13.328 -8.414 -32.344 1 85.25 4 GLU B C 1
ATOM 3198 O O . GLU B 1 4 ? 14.367 -8.93 -31.938 1 85.25 4 GLU B O 1
ATOM 3203 N N . PRO B 1 5 ? 12.242 -9.031 -32.844 1 84.94 5 PRO B N 1
ATOM 3204 C CA . PRO B 1 5 ? 12.336 -10.492 -32.906 1 84.94 5 PRO B CA 1
ATOM 3205 C C . PRO B 1 5 ? 13.594 -10.969 -33.625 1 84.94 5 PRO B C 1
ATOM 3207 O O . PRO B 1 5 ? 14.164 -11.992 -33.25 1 84.94 5 PRO B O 1
ATOM 3210 N N . SER B 1 6 ? 14 -10.195 -34.562 1 83.75 6 SER B N 1
ATOM 3211 C CA . SER B 1 6 ? 15.164 -10.594 -35.375 1 83.75 6 SER B CA 1
ATOM 3212 C C . SER B 1 6 ? 16.438 -10.578 -34.531 1 83.75 6 SER B C 1
ATOM 3214 O O . SER B 1 6 ? 17.422 -11.227 -34.875 1 83.75 6 SER B O 1
ATOM 3216 N N . GLN B 1 7 ? 16.344 -9.906 -33.438 1 84.88 7 GLN B N 1
ATOM 3217 C CA . GLN B 1 7 ? 17.484 -9.789 -32.562 1 84.88 7 GLN B CA 1
ATOM 3218 C C . GLN B 1 7 ? 17.516 -10.922 -31.547 1 84.88 7 GLN B C 1
ATOM 3220 O O . GLN B 1 7 ? 18.516 -11.117 -30.844 1 84.88 7 GLN B O 1
ATOM 3225 N N . LEU B 1 8 ? 16.438 -11.602 -31.516 1 88.75 8 LEU B N 1
ATOM 3226 C CA . LEU B 1 8 ? 16.328 -12.641 -30.5 1 88.75 8 LEU B CA 1
ATOM 3227 C C . LEU B 1 8 ? 16.781 -13.984 -31.047 1 88.75 8 LEU B C 1
ATOM 3229 O O . LEU B 1 8 ? 16.531 -14.305 -32.219 1 88.75 8 LEU B O 1
ATOM 3233 N N . SER B 1 9 ? 17.594 -14.57 -30.266 1 82.69 9 SER B N 1
ATOM 3234 C CA . SER B 1 9 ? 18.016 -15.914 -30.641 1 82.69 9 SER B CA 1
ATOM 3235 C C . SER B 1 9 ? 16.938 -16.938 -30.359 1 82.69 9 SER B C 1
ATOM 3237 O O . SER B 1 9 ? 15.992 -16.672 -29.625 1 82.69 9 SER B O 1
ATOM 3239 N N . GLY B 1 10 ? 17 -18.109 -31.094 1 85.06 10 GLY B N 1
ATOM 3240 C CA . GLY B 1 10 ? 16.094 -19.203 -30.781 1 85.06 10 GLY B CA 1
ATOM 3241 C C . GLY B 1 10 ? 16.609 -20.094 -29.672 1 85.06 10 GLY B C 1
ATOM 3242 O O . GLY B 1 10 ? 16.062 -21.156 -29.406 1 85.06 10 GLY B O 1
ATOM 3243 N N . ASN B 1 11 ? 17.609 -19.562 -29.016 1 91.81 11 ASN B N 1
ATOM 3244 C CA . ASN B 1 11 ? 18.25 -20.328 -27.938 1 91.81 11 ASN B CA 1
ATOM 3245 C C . ASN B 1 11 ? 17.906 -19.734 -26.562 1 91.81 11 ASN B C 1
ATOM 3247 O O . ASN B 1 11 ? 18.125 -18.547 -26.328 1 91.81 11 ASN B O 1
ATOM 3251 N N . THR B 1 12 ? 17.453 -20.641 -25.719 1 93.38 12 THR B N 1
ATOM 3252 C CA . THR B 1 12 ? 16.984 -20.219 -24.406 1 93.38 12 THR B CA 1
ATOM 3253 C C . THR B 1 12 ? 18.109 -19.547 -23.625 1 93.38 12 THR B C 1
ATOM 3255 O O . THR B 1 12 ? 17.906 -18.516 -23 1 93.38 12 THR B O 1
ATOM 3258 N N . GLU B 1 13 ? 19.297 -20.094 -23.672 1 93.06 13 GLU B N 1
ATOM 3259 C CA . GLU B 1 13 ? 20.422 -19.562 -22.922 1 93.06 13 GLU B CA 1
ATOM 3260 C C . GLU B 1 13 ? 20.781 -18.156 -23.375 1 93.06 13 GLU B C 1
ATOM 3262 O O . GLU B 1 13 ? 21.094 -17.297 -22.547 1 93.06 13 GLU B O 1
ATOM 3267 N N . GLU B 1 14 ? 20.734 -17.984 -24.625 1 93.75 14 GLU B N 1
ATOM 3268 C CA . GLU B 1 14 ? 21.062 -16.672 -25.172 1 93.75 14 GLU B CA 1
ATOM 3269 C C . GLU B 1 14 ? 20 -15.641 -24.797 1 93.75 14 GLU B C 1
ATOM 3271 O O . GLU B 1 14 ? 20.328 -14.477 -24.547 1 93.75 14 GLU B O 1
ATOM 3276 N N . ILE B 1 15 ? 18.797 -16.078 -24.844 1 94.19 15 ILE B N 1
ATOM 3277 C CA . ILE B 1 15 ? 17.688 -15.188 -24.469 1 94.19 15 ILE B CA 1
ATOM 3278 C C . ILE B 1 15 ? 17.844 -14.758 -23.016 1 94.19 15 ILE B C 1
ATOM 3280 O O . ILE B 1 15 ? 17.75 -13.57 -22.703 1 94.19 15 ILE B O 1
ATOM 3284 N N . VAL B 1 16 ? 18.047 -15.734 -22.141 1 95.5 16 VAL B N 1
ATOM 3285 C CA . VAL B 1 16 ? 18.219 -15.461 -20.719 1 95.5 16 VAL B CA 1
ATOM 3286 C C . VAL B 1 16 ? 19.406 -14.516 -20.516 1 95.5 16 VAL B C 1
ATOM 3288 O O . VAL B 1 16 ? 19.312 -13.562 -19.734 1 95.5 16 VAL B O 1
ATOM 3291 N N . SER B 1 17 ? 20.438 -14.742 -21.281 1 95.12 17 SER B N 1
ATOM 3292 C CA . SER B 1 17 ? 21.625 -13.898 -21.172 1 95.12 17 SER B CA 1
ATOM 3293 C C . SER B 1 17 ? 21.312 -12.453 -21.562 1 95.12 17 SER B C 1
ATOM 3295 O O . SER B 1 17 ? 21.797 -11.516 -20.922 1 95.12 17 SER B O 1
ATOM 3297 N N . MET B 1 18 ? 20.562 -12.336 -22.562 1 94.94 18 MET B N 1
ATOM 3298 C CA . MET B 1 18 ? 20.188 -11 -23.016 1 94.94 18 MET B CA 1
ATOM 3299 C C . MET B 1 18 ? 19.438 -10.242 -21.938 1 94.94 18 MET B C 1
ATOM 3301 O O . MET B 1 18 ? 19.719 -9.062 -21.688 1 94.94 18 MET B O 1
ATOM 3305 N N . PHE B 1 19 ? 18.516 -10.883 -21.297 1 96.06 19 PHE B N 1
ATOM 3306 C CA . PHE B 1 19 ? 17.719 -10.227 -20.266 1 96.06 19 PHE B CA 1
ATOM 3307 C C . PHE B 1 19 ? 18.562 -9.938 -19.031 1 96.06 19 PHE B C 1
ATOM 3309 O O . PHE B 1 19 ? 18.391 -8.898 -18.391 1 96.06 19 PHE B O 1
ATOM 3316 N N . ILE B 1 20 ? 19.438 -10.859 -18.672 1 96.44 20 ILE B N 1
ATOM 3317 C CA . ILE B 1 20 ? 20.312 -10.641 -17.531 1 96.44 20 ILE B CA 1
ATOM 3318 C C . ILE B 1 20 ? 21.25 -9.461 -17.812 1 96.44 20 ILE B C 1
ATOM 3320 O O . ILE B 1 20 ? 21.484 -8.625 -16.938 1 96.44 20 ILE B O 1
ATOM 3324 N N . GLU B 1 21 ? 21.734 -9.398 -19.047 1 94.06 21 GLU B N 1
ATOM 3325 C CA . GLU B 1 21 ? 22.578 -8.273 -19.438 1 94.06 21 GLU B CA 1
ATOM 3326 C C . GLU B 1 21 ? 21.828 -6.949 -19.312 1 94.06 21 GLU B C 1
ATOM 3328 O O . GLU B 1 21 ? 22.406 -5.93 -18.938 1 94.06 21 GLU B O 1
ATOM 3333 N N . TYR B 1 22 ? 20.641 -7.031 -19.641 1 94.19 22 TYR B N 1
ATOM 3334 C CA . TYR B 1 22 ? 19.812 -5.828 -19.594 1 94.19 22 TYR B CA 1
ATOM 3335 C C . TYR B 1 22 ? 19.781 -5.246 -18.188 1 94.19 22 TYR B C 1
ATOM 3337 O O . TYR B 1 22 ? 19.781 -4.023 -18.016 1 94.19 22 TYR B O 1
ATOM 3345 N N . VAL B 1 23 ? 19.797 -6.043 -17.109 1 95.19 23 VAL B N 1
ATOM 3346 C CA . VAL B 1 23 ? 19.656 -5.543 -15.742 1 95.19 23 VAL B CA 1
ATOM 3347 C C . VAL B 1 23 ? 21.016 -5.52 -15.062 1 95.19 23 VAL B C 1
ATOM 3349 O O . VAL B 1 23 ? 21.109 -5.391 -13.836 1 95.19 23 VAL B O 1
ATOM 3352 N N . THR B 1 24 ? 22.031 -5.691 -15.836 1 93.88 24 THR B N 1
ATOM 3353 C CA . THR B 1 24 ? 23.375 -5.594 -15.289 1 93.88 24 THR B CA 1
ATOM 3354 C C . THR B 1 24 ? 23.812 -4.137 -15.172 1 93.88 24 THR B C 1
ATOM 3356 O O . THR B 1 24 ? 23.891 -3.42 -16.172 1 93.88 24 THR B O 1
ATOM 3359 N N . ARG B 1 25 ? 24.031 -3.76 -13.93 1 91 25 ARG B N 1
ATOM 3360 C CA . ARG B 1 25 ? 24.406 -2.377 -13.648 1 91 25 ARG B CA 1
ATOM 3361 C C . ARG B 1 25 ? 25.234 -2.285 -12.375 1 91 25 ARG B C 1
ATOM 3363 O O . ARG B 1 25 ? 25.125 -3.137 -11.492 1 91 25 ARG B O 1
ATOM 3370 N N . THR B 1 26 ? 26 -1.192 -12.383 1 86.94 26 THR B N 1
ATOM 3371 C CA . THR B 1 26 ? 26.75 -0.916 -11.164 1 86.94 26 THR B CA 1
ATOM 3372 C C . THR B 1 26 ? 25.891 -0.175 -10.148 1 86.94 26 THR B C 1
ATOM 3374 O O . THR B 1 26 ? 24.828 0.353 -10.492 1 86.94 26 THR B O 1
ATOM 3377 N N . ASP B 1 27 ? 26.406 -0.221 -8.906 1 81.5 27 ASP B N 1
ATOM 3378 C CA . ASP B 1 27 ? 25.703 0.51 -7.859 1 81.5 27 ASP B CA 1
ATOM 3379 C C . ASP B 1 27 ? 25.625 1.999 -8.188 1 81.5 27 ASP B C 1
ATOM 3381 O O . ASP B 1 27 ? 24.609 2.654 -7.887 1 81.5 27 ASP B O 1
ATOM 3385 N N . GLU B 1 28 ? 26.625 2.477 -8.758 1 83.62 28 GLU B N 1
ATOM 3386 C CA . GLU B 1 28 ? 26.672 3.887 -9.141 1 83.62 28 GLU B CA 1
ATOM 3387 C C . GLU B 1 28 ? 25.625 4.199 -10.211 1 83.62 28 GLU B C 1
ATOM 3389 O O . GLU B 1 28 ? 24.953 5.227 -10.148 1 83.62 28 GLU B O 1
ATOM 3394 N N . GLU B 1 29 ? 25.531 3.305 -11.102 1 83.69 29 GLU B N 1
ATOM 3395 C CA . GLU B 1 29 ? 24.547 3.488 -12.156 1 83.69 29 GLU B CA 1
ATOM 3396 C C . GLU B 1 29 ? 23.125 3.473 -11.602 1 83.69 29 GLU B C 1
ATOM 3398 O O . GLU B 1 29 ? 22.281 4.266 -12.016 1 83.69 29 GLU B O 1
ATOM 3403 N N . ILE B 1 30 ? 22.984 2.631 -10.641 1 81.62 30 ILE B N 1
ATOM 3404 C CA . ILE B 1 30 ? 21.672 2.51 -10.031 1 81.62 30 ILE B CA 1
ATOM 3405 C C . ILE B 1 30 ? 21.312 3.809 -9.312 1 81.62 30 ILE B C 1
ATOM 3407 O O . ILE B 1 30 ? 20.203 4.328 -9.461 1 81.62 30 ILE B O 1
ATOM 3411 N N . LYS B 1 31 ? 22.219 4.316 -8.531 1 79.06 31 LYS B N 1
ATOM 3412 C CA . LYS B 1 31 ? 22 5.555 -7.793 1 79.06 31 LYS B CA 1
ATOM 3413 C C . LYS B 1 31 ? 21.719 6.719 -8.734 1 79.06 31 LYS B C 1
ATOM 3415 O O . LYS B 1 31 ? 20.828 7.539 -8.477 1 79.06 31 LYS B O 1
ATOM 3420 N N . HIS B 1 32 ? 22.391 6.711 -9.828 1 77.19 32 HIS B N 1
ATOM 3421 C CA . HIS B 1 32 ? 22.234 7.777 -10.812 1 77.19 32 HIS B CA 1
ATOM 3422 C C . HIS B 1 32 ? 20.859 7.711 -11.469 1 77.19 32 HIS B C 1
ATOM 3424 O O . HIS B 1 32 ? 20.219 8.75 -11.703 1 77.19 32 HIS B O 1
ATOM 3430 N N . GLU B 1 33 ? 20.531 6.523 -11.727 1 76.31 33 GLU B N 1
ATOM 3431 C CA . GLU B 1 33 ? 19.219 6.332 -12.336 1 76.31 33 GLU B CA 1
ATOM 3432 C C . GLU B 1 33 ? 18.109 6.762 -11.391 1 76.31 33 GLU B C 1
ATOM 3434 O O . GLU B 1 33 ? 17.125 7.375 -11.812 1 76.31 33 GLU B O 1
ATOM 3439 N N . GLU B 1 34 ? 18.266 6.426 -10.188 1 72.31 34 GLU B N 1
ATOM 3440 C CA . GLU B 1 34 ? 17.281 6.801 -9.18 1 72.31 34 GLU B CA 1
ATOM 3441 C C . GLU B 1 34 ? 17.188 8.32 -9.047 1 72.31 34 GLU B C 1
ATOM 3443 O O . GLU B 1 34 ? 16.078 8.867 -8.953 1 72.31 34 GLU B O 1
ATOM 3448 N N . GLU B 1 35 ? 18.281 8.977 -9.008 1 66.25 35 GLU B N 1
ATOM 3449 C CA . GLU B 1 35 ? 18.328 10.422 -8.859 1 66.25 35 GLU B CA 1
ATOM 3450 C C . GLU B 1 35 ? 17.688 11.125 -10.047 1 66.25 35 GLU B C 1
ATOM 3452 O O . GLU B 1 35 ? 17.094 12.203 -9.891 1 66.25 35 GLU B O 1
ATOM 3457 N N . ARG B 1 36 ? 17.812 10.438 -11.211 1 64.44 36 ARG B N 1
ATOM 3458 C CA . ARG B 1 36 ? 17.281 11.055 -12.422 1 64.44 36 ARG B CA 1
ATOM 3459 C C . ARG B 1 36 ? 15.836 10.617 -12.664 1 64.44 36 ARG B C 1
ATOM 3461 O O . ARG B 1 36 ? 15.219 11.023 -13.656 1 64.44 36 ARG B O 1
ATOM 3468 N N . GLY B 1 37 ? 15.367 9.766 -11.805 1 67.75 37 GLY B N 1
ATOM 3469 C CA . GLY B 1 37 ? 14.008 9.273 -12 1 67.75 37 GLY B CA 1
ATOM 3470 C C . GLY B 1 37 ? 13.875 8.359 -13.203 1 67.75 37 GLY B C 1
ATOM 3471 O O . GLY B 1 37 ? 12.812 8.297 -13.828 1 67.75 37 GLY B O 1
ATOM 3472 N N . GLN B 1 38 ? 14.953 7.914 -13.688 1 70.5 38 GLN B N 1
ATOM 3473 C CA . GLN B 1 38 ? 14.969 7.043 -14.859 1 70.5 38 GLN B CA 1
ATOM 3474 C C . GLN B 1 38 ? 15.297 5.605 -14.477 1 70.5 38 GLN B C 1
ATOM 3476 O O . GLN B 1 38 ? 16.188 4.984 -15.07 1 70.5 38 GLN B O 1
ATOM 3481 N N . ARG B 1 39 ? 14.547 5.078 -13.656 1 75.69 39 ARG B N 1
ATOM 3482 C CA . ARG B 1 39 ? 14.82 3.717 -13.211 1 75.69 39 ARG B CA 1
ATOM 3483 C C . ARG B 1 39 ? 14.5 2.707 -14.305 1 75.69 39 ARG B C 1
ATOM 3485 O O . ARG B 1 39 ? 13.438 2.771 -14.93 1 75.69 39 ARG B O 1
ATOM 3492 N N . LYS B 1 40 ? 15.516 1.84 -14.617 1 79.44 40 LYS B N 1
ATOM 3493 C CA . LYS B 1 40 ? 15.273 0.739 -15.547 1 79.44 40 LYS B CA 1
ATOM 3494 C C . LYS B 1 40 ? 14.234 -0.228 -15 1 79.44 40 LYS B C 1
ATOM 3496 O O . LYS B 1 40 ? 14.086 -0.365 -13.781 1 79.44 40 LYS B O 1
ATOM 3501 N N . THR B 1 41 ? 13.57 -0.816 -15.977 1 88.25 41 THR B N 1
ATOM 3502 C CA . THR B 1 41 ? 12.586 -1.818 -15.602 1 88.25 41 THR B CA 1
ATOM 3503 C C . THR B 1 41 ? 13.258 -3.109 -15.148 1 88.25 41 THR B C 1
ATOM 3505 O O . THR B 1 41 ? 14.398 -3.385 -15.531 1 88.25 41 THR B O 1
ATOM 3508 N N . GLN B 1 42 ? 12.633 -3.818 -14.383 1 94.56 42 GLN B N 1
ATOM 3509 C CA . GLN B 1 42 ? 13.102 -5.117 -13.914 1 94.56 42 GLN B CA 1
ATOM 3510 C C . GLN B 1 42 ? 12.781 -6.215 -14.922 1 94.56 42 GLN B C 1
ATOM 3512 O O . GLN B 1 42 ? 11.906 -6.043 -15.781 1 94.56 42 GLN B O 1
ATOM 3517 N N . VAL B 1 43 ? 13.555 -7.23 -14.883 1 97.19 43 VAL B N 1
ATOM 3518 C CA . VAL B 1 43 ? 13.227 -8.43 -15.648 1 97.19 43 VAL B CA 1
ATOM 3519 C C . VAL B 1 43 ? 12.297 -9.32 -14.828 1 97.19 43 VAL B C 1
ATOM 3521 O O . VAL B 1 43 ? 12.57 -9.617 -13.664 1 97.19 43 VAL B O 1
ATOM 3524 N N . LYS B 1 44 ? 11.219 -9.719 -15.422 1 97.81 44 LYS B N 1
ATOM 3525 C CA . LYS B 1 44 ? 10.203 -10.523 -14.758 1 97.81 44 LYS B CA 1
ATOM 3526 C C . LYS B 1 44 ? 10.031 -11.875 -15.445 1 97.81 44 LYS B C 1
ATOM 3528 O O . LYS B 1 44 ? 10.078 -11.953 -16.672 1 97.81 44 LYS B O 1
ATOM 3533 N N . ILE B 1 45 ? 9.859 -12.844 -14.688 1 98.19 45 ILE B N 1
ATOM 3534 C CA . ILE B 1 45 ? 9.578 -14.188 -15.18 1 98.19 45 ILE B CA 1
ATOM 3535 C C . ILE B 1 45 ? 8.281 -14.703 -14.578 1 98.19 45 ILE B C 1
ATOM 3537 O O . ILE B 1 45 ? 8.078 -14.633 -13.359 1 98.19 45 ILE B O 1
ATOM 3541 N N . PHE B 1 46 ? 7.422 -15.156 -15.383 1 98.19 46 PHE B N 1
ATOM 3542 C CA . PHE B 1 46 ? 6.164 -15.766 -14.969 1 98.19 46 PHE B CA 1
ATOM 3543 C C . PHE B 1 46 ? 6.145 -17.25 -15.305 1 98.19 46 PHE B C 1
ATOM 3545 O O . PHE B 1 46 ? 6.555 -17.641 -16.406 1 98.19 46 PHE B O 1
ATOM 3552 N N . LEU B 1 47 ? 5.711 -18 -14.367 1 97.88 47 LEU B N 1
ATOM 3553 C CA . LEU B 1 47 ? 5.648 -19.453 -14.586 1 97.88 47 LEU B CA 1
ATOM 3554 C C . LEU B 1 47 ? 4.203 -19.938 -14.633 1 97.88 47 LEU B C 1
ATOM 3556 O O . LEU B 1 47 ? 3.371 -19.5 -13.836 1 97.88 47 LEU B O 1
ATOM 3560 N N . ALA B 1 48 ? 3.977 -20.766 -15.562 1 97.31 48 ALA B N 1
ATOM 3561 C CA . ALA B 1 48 ? 2.662 -21.391 -15.703 1 97.31 48 ALA B CA 1
ATOM 3562 C C . ALA B 1 48 ? 2.793 -22.891 -15.961 1 97.31 48 ALA B C 1
ATOM 3564 O O . ALA B 1 48 ? 3.686 -23.328 -16.703 1 97.31 48 ALA B O 1
ATOM 3565 N N . ASN B 1 49 ? 2.006 -23.625 -15.273 1 95.88 49 ASN B N 1
ATOM 3566 C CA . ASN B 1 49 ? 1.862 -25.031 -15.609 1 95.88 49 ASN B CA 1
ATOM 3567 C C . ASN B 1 49 ? 1.202 -25.219 -16.969 1 95.88 49 ASN B C 1
ATOM 3569 O O . ASN B 1 49 ? 0.192 -24.578 -17.266 1 95.88 49 ASN B O 1
ATOM 3573 N N . ASN B 1 50 ? 1.842 -26.016 -17.797 1 94.62 50 ASN B N 1
ATOM 3574 C CA . ASN B 1 50 ? 1.424 -26.203 -19.188 1 94.62 50 ASN B CA 1
ATOM 3575 C C . ASN B 1 50 ? 0.545 -27.438 -19.359 1 94.62 50 ASN B C 1
ATOM 3577 O O . ASN B 1 50 ? 1.013 -28.562 -19.188 1 94.62 50 ASN B O 1
ATOM 3581 N N . HIS B 1 51 ? -0.713 -27.234 -19.719 1 90.06 51 HIS B N 1
ATOM 3582 C CA . HIS B 1 51 ? -1.679 -28.312 -19.922 1 90.06 51 HIS B CA 1
ATOM 3583 C C . HIS B 1 51 ? -1.979 -28.5 -21.406 1 90.06 51 HIS B C 1
ATOM 3585 O O . HIS B 1 51 ? -3.145 -28.562 -21.797 1 90.06 51 HIS B O 1
ATOM 3591 N N . GLY B 1 52 ? -0.88 -28.438 -22.188 1 91.31 52 GLY B N 1
ATOM 3592 C CA . GLY B 1 52 ? -1.047 -28.734 -23.609 1 91.31 52 GLY B CA 1
ATOM 3593 C C . GLY B 1 52 ? -0.827 -27.531 -24.5 1 91.31 52 GLY B C 1
ATOM 3594 O O . GLY B 1 52 ? -1.105 -27.594 -25.703 1 91.31 52 GLY B O 1
ATOM 3595 N N . PHE B 1 53 ? -0.421 -26.422 -23.922 1 95.19 53 PHE B N 1
ATOM 3596 C CA . PHE B 1 53 ? -0.095 -25.266 -24.734 1 95.19 53 PHE B CA 1
ATOM 3597 C C . PHE B 1 53 ? 1.15 -25.516 -25.578 1 95.19 53 PHE B C 1
ATOM 3599 O O . PHE B 1 53 ? 2.16 -26.016 -25.062 1 95.19 53 PHE B O 1
ATOM 3606 N N . LYS B 1 54 ? 1.062 -25.234 -26.797 1 95.81 54 LYS B N 1
ATOM 3607 C CA . LYS B 1 54 ? 2.199 -25.375 -27.703 1 95.81 54 LYS B CA 1
ATOM 3608 C C . LYS B 1 54 ? 2.617 -24.016 -28.266 1 95.81 54 LYS B C 1
ATOM 3610 O O . LYS B 1 54 ? 1.768 -23.219 -28.656 1 95.81 54 LYS B O 1
ATOM 3615 N N . LEU B 1 55 ? 3.855 -23.859 -28.281 1 96.88 55 LEU B N 1
ATOM 3616 C CA . LEU B 1 55 ? 4.332 -22.625 -28.906 1 96.88 55 LEU B CA 1
ATOM 3617 C C . LEU B 1 55 ? 3.891 -22.547 -30.375 1 96.88 55 LEU B C 1
ATOM 3619 O O . LEU B 1 55 ? 3.902 -23.562 -31.078 1 96.88 55 LEU B O 1
ATOM 3623 N N . GLY B 1 56 ? 3.506 -21.422 -30.781 1 96.12 56 GLY B N 1
ATOM 3624 C CA . GLY B 1 56 ? 3.012 -21.234 -32.125 1 96.12 56 GLY B CA 1
ATOM 3625 C C . GLY B 1 56 ? 1.501 -21.328 -32.219 1 96.12 56 GLY B C 1
ATOM 3626 O O . GLY B 1 56 ? 0.922 -21 -33.281 1 96.12 56 GLY B O 1
ATOM 3627 N N . SER B 1 57 ? 0.881 -21.688 -31.156 1 96.31 57 SER B N 1
ATOM 3628 C CA . SER B 1 57 ? -0.559 -21.922 -31.203 1 96.31 57 SER B CA 1
ATOM 3629 C C . SER B 1 57 ? -1.326 -20.766 -30.547 1 96.31 57 SER B C 1
ATOM 3631 O O . SER B 1 57 ? -2.545 -20.859 -30.375 1 96.31 57 SER B O 1
ATOM 3633 N N . LEU B 1 58 ? -0.667 -19.734 -30.141 1 96.88 58 LEU B N 1
ATOM 3634 C CA . LEU B 1 58 ? -1.287 -18.688 -29.328 1 96.88 58 LEU B CA 1
ATOM 3635 C C . LEU B 1 58 ? -2.518 -18.125 -30.031 1 96.88 58 LEU B C 1
ATOM 3637 O O . LEU B 1 58 ? -3.582 -18 -29.422 1 96.88 58 LEU B O 1
ATOM 3641 N N . ASN B 1 59 ? -2.408 -17.828 -31.297 1 94.06 59 ASN B N 1
ATOM 3642 C CA . ASN B 1 59 ? -3.527 -17.25 -32.031 1 94.06 59 ASN B CA 1
ATOM 3643 C C . ASN B 1 59 ? -4.723 -18.188 -32.062 1 94.06 59 ASN B C 1
ATOM 3645 O O . ASN B 1 59 ? -5.863 -17.766 -31.891 1 94.06 59 ASN B O 1
ATOM 3649 N N . THR B 1 60 ? -4.406 -19.422 -32.312 1 95.44 60 THR B N 1
ATOM 3650 C CA . THR B 1 60 ? -5.457 -20.438 -32.344 1 95.44 60 THR B CA 1
ATOM 3651 C C . THR B 1 60 ? -6.129 -20.562 -30.969 1 95.44 60 THR B C 1
ATOM 3653 O O . THR B 1 60 ? -7.352 -20.703 -30.891 1 95.44 60 THR B O 1
ATOM 3656 N N . GLU B 1 61 ? -5.336 -20.531 -29.969 1 95.12 61 GLU B N 1
ATOM 3657 C CA . GLU B 1 61 ? -5.859 -20.625 -28.609 1 95.12 61 GLU B CA 1
ATOM 3658 C C . GLU B 1 61 ? -6.773 -19.453 -28.281 1 95.12 61 GLU B C 1
ATOM 3660 O O . GLU B 1 61 ? -7.805 -19.625 -27.625 1 95.12 61 GLU B O 1
ATOM 3665 N N . ILE B 1 62 ? -6.371 -18.312 -28.703 1 95.06 62 ILE B N 1
ATOM 3666 C CA . ILE B 1 62 ? -7.16 -17.109 -28.438 1 95.06 62 ILE B CA 1
ATOM 3667 C C . ILE B 1 62 ? -8.477 -17.188 -29.219 1 95.06 62 ILE B C 1
ATOM 3669 O O . ILE B 1 62 ? -9.531 -16.812 -28.688 1 95.06 62 ILE B O 1
ATOM 3673 N N . GLU B 1 63 ? -8.453 -17.641 -30.422 1 93.69 63 GLU B N 1
ATOM 3674 C CA . GLU B 1 63 ? -9.656 -17.797 -31.219 1 93.69 63 GLU B CA 1
ATOM 3675 C C . GLU B 1 63 ? -10.625 -18.781 -30.578 1 93.69 63 GLU B C 1
ATOM 3677 O O . GLU B 1 63 ? -11.828 -18.531 -30.516 1 93.69 63 GLU B O 1
ATOM 3682 N N . ARG B 1 64 ? -10.047 -19.828 -30.125 1 92.5 64 ARG B N 1
ATOM 3683 C CA . ARG B 1 64 ? -10.867 -20.828 -29.438 1 92.5 64 ARG B CA 1
ATOM 3684 C C . ARG B 1 64 ? -11.508 -20.234 -28.188 1 92.5 64 ARG B C 1
ATOM 3686 O O . ARG B 1 64 ? -12.68 -20.5 -27.906 1 92.5 64 ARG B O 1
ATOM 3693 N N . LEU B 1 65 ? -10.695 -19.531 -27.469 1 90.69 65 LEU B N 1
ATOM 3694 C CA . LEU B 1 65 ? -11.203 -18.891 -26.266 1 90.69 65 LEU B CA 1
ATOM 3695 C C . LEU B 1 65 ? -12.344 -17.938 -26.609 1 90.69 65 LEU B C 1
ATOM 3697 O O . LEU B 1 65 ? -13.359 -17.891 -25.906 1 90.69 65 LEU B O 1
ATOM 3701 N N . ALA B 1 66 ? -12.203 -17.234 -27.625 1 90.62 66 ALA B N 1
ATOM 3702 C CA . ALA B 1 66 ? -13.195 -16.25 -28.047 1 90.62 66 ALA B CA 1
ATOM 3703 C C . ALA B 1 66 ? -14.5 -16.922 -28.469 1 90.62 66 ALA B C 1
ATOM 3705 O O . ALA B 1 66 ? -15.578 -16.328 -28.344 1 90.62 66 ALA B O 1
ATOM 3706 N N . GLU B 1 67 ? -14.398 -18.141 -28.875 1 90.12 67 GLU B N 1
ATOM 3707 C CA . GLU B 1 67 ? -15.555 -18.859 -29.391 1 90.12 67 GLU B CA 1
ATOM 3708 C C . GLU B 1 67 ? -16.25 -19.656 -28.281 1 90.12 67 GLU B C 1
ATOM 3710 O O . GLU B 1 67 ? -17.328 -20.219 -28.5 1 90.12 67 GLU B O 1
ATOM 3715 N N . THR B 1 68 ? -15.602 -19.656 -27.203 1 85.88 68 THR B N 1
ATOM 3716 C CA . THR B 1 68 ? -16.172 -20.422 -26.094 1 85.88 68 THR B CA 1
ATOM 3717 C C . THR B 1 68 ? -17.516 -19.812 -25.656 1 85.88 68 THR B C 1
ATOM 3719 O O . THR B 1 68 ? -17.625 -18.594 -25.516 1 85.88 68 THR B O 1
ATOM 3722 N N . GLU B 1 69 ? -18.547 -20.625 -25.453 1 81.75 69 GLU B N 1
ATOM 3723 C CA . GLU B 1 69 ? -19.859 -20.156 -25 1 81.75 69 GLU B CA 1
ATOM 3724 C C . GLU B 1 69 ? -19.844 -19.812 -23.516 1 81.75 69 GLU B C 1
ATOM 3726 O O . GLU B 1 69 ? -19.203 -20.5 -22.719 1 81.75 69 GLU B O 1
ATOM 3731 N N . GLY B 1 70 ? -20.453 -18.766 -23.172 1 77.06 70 GLY B N 1
ATOM 3732 C CA . GLY B 1 70 ? -20.609 -18.375 -21.781 1 77.06 70 GLY B CA 1
ATOM 3733 C C . GLY B 1 70 ? -19.375 -17.734 -21.203 1 77.06 70 GLY B C 1
ATOM 3734 O O . GLY B 1 70 ? -19.109 -17.844 -20 1 77.06 70 GLY B O 1
ATOM 3735 N N . LEU B 1 71 ? -18.562 -17.203 -22.047 1 80.19 71 LEU B N 1
ATOM 3736 C CA . LEU B 1 71 ? -17.344 -16.547 -21.594 1 80.19 71 LEU B CA 1
ATOM 3737 C C . LEU B 1 71 ? -17.656 -15.32 -20.734 1 80.19 71 LEU B C 1
ATOM 3739 O O . LEU B 1 71 ? -18.609 -14.586 -21.031 1 80.19 71 LEU B O 1
ATOM 3743 N N . SER B 1 72 ? -16.953 -15.188 -19.688 1 79.56 72 SER B N 1
ATOM 3744 C CA . SER B 1 72 ? -17.172 -14.023 -18.828 1 79.56 72 SER B CA 1
ATOM 3745 C C . SER B 1 72 ? -16.938 -12.727 -19.578 1 79.56 72 SER B C 1
ATOM 3747 O O . SER B 1 72 ? -16.203 -12.703 -20.562 1 79.56 72 SER B O 1
ATOM 3749 N N . ASP B 1 73 ? -17.562 -11.664 -19.078 1 81.19 73 ASP B N 1
ATOM 3750 C CA . ASP B 1 73 ? -17.391 -10.336 -19.672 1 81.19 73 ASP B CA 1
ATOM 3751 C C . ASP B 1 73 ? -15.945 -9.867 -19.578 1 81.19 73 ASP B C 1
ATOM 3753 O O . ASP B 1 73 ? -15.445 -9.188 -20.469 1 81.19 73 ASP B O 1
ATOM 3757 N N . TYR B 1 74 ? -15.305 -10.281 -18.578 1 82.19 74 TYR B N 1
ATOM 3758 C CA . TYR B 1 74 ? -13.93 -9.852 -18.359 1 82.19 74 TYR B CA 1
ATOM 3759 C C . TYR B 1 74 ? -13 -10.453 -19.422 1 82.19 74 TYR B C 1
ATOM 3761 O O . TYR B 1 74 ? -12.133 -9.766 -19.953 1 82.19 74 TYR B O 1
ATOM 3769 N N . ILE B 1 75 ? -13.242 -11.68 -19.688 1 88.62 75 ILE B N 1
ATOM 3770 C CA . ILE B 1 75 ? -12.391 -12.359 -20.656 1 88.62 75 ILE B CA 1
ATOM 3771 C C . ILE B 1 75 ? -12.688 -11.82 -22.062 1 88.62 75 ILE B C 1
ATOM 3773 O O . ILE B 1 75 ? -11.766 -11.57 -22.844 1 88.62 75 ILE B O 1
ATOM 3777 N N . GLN B 1 76 ? -13.922 -11.594 -22.359 1 89.38 76 GLN B N 1
ATOM 3778 C CA . GLN B 1 76 ? -14.312 -11.062 -23.656 1 89.38 76 GLN B CA 1
ATOM 3779 C C . GLN B 1 76 ? -13.703 -9.68 -23.891 1 89.38 76 GLN B C 1
ATOM 3781 O O . GLN B 1 76 ? -13.18 -9.398 -24.969 1 89.38 76 GLN B O 1
ATOM 3786 N N . ARG B 1 77 ? -13.797 -8.867 -22.891 1 90.06 77 ARG B N 1
ATOM 3787 C CA . ARG B 1 77 ? -13.219 -7.531 -23 1 90.06 77 ARG B CA 1
ATOM 3788 C C . ARG B 1 77 ? -11.711 -7.605 -23.219 1 90.06 77 ARG B C 1
ATOM 3790 O O . ARG B 1 77 ? -11.164 -6.848 -24.016 1 90.06 77 ARG B O 1
ATOM 3797 N N . TYR B 1 78 ? -11.117 -8.523 -22.484 1 94.69 78 TYR B N 1
ATOM 3798 C CA . TYR B 1 78 ? -9.672 -8.68 -22.609 1 94.69 78 TYR B CA 1
ATOM 3799 C C . TYR B 1 78 ? -9.297 -9.055 -24.031 1 94.69 78 TYR B C 1
ATOM 3801 O O . TYR B 1 78 ? -8.375 -8.477 -24.625 1 94.69 78 TYR B O 1
ATOM 3809 N N . ILE B 1 79 ? -10 -9.898 -24.641 1 94.12 79 ILE B N 1
ATOM 3810 C CA . ILE B 1 79 ? -9.719 -10.391 -25.984 1 94.12 79 ILE B CA 1
ATOM 3811 C C . ILE B 1 79 ? -10 -9.289 -27.016 1 94.12 79 ILE B C 1
ATOM 3813 O O . ILE B 1 79 ? -9.266 -9.141 -27.984 1 94.12 79 ILE B O 1
ATOM 3817 N N . THR B 1 80 ? -11.023 -8.492 -26.719 1 93.44 80 THR B N 1
ATOM 3818 C CA . THR B 1 80 ? -11.422 -7.461 -27.656 1 93.44 80 THR B CA 1
ATOM 3819 C C . THR B 1 80 ? -10.5 -6.254 -27.562 1 93.44 80 THR B C 1
ATOM 3821 O O . THR B 1 80 ? -10.258 -5.57 -28.562 1 93.44 80 THR B O 1
ATOM 3824 N N . GLU B 1 81 ? -9.945 -6.098 -26.422 1 95.12 81 GLU B N 1
ATOM 3825 C CA . GLU B 1 81 ? -9.156 -4.891 -26.188 1 95.12 81 GLU B CA 1
ATOM 3826 C C . GLU B 1 81 ? -7.695 -5.102 -26.562 1 95.12 81 GLU B C 1
ATOM 3828 O O . GLU B 1 81 ? -6.91 -4.152 -26.578 1 95.12 81 GLU B O 1
ATOM 3833 N N . HIS B 1 82 ? -7.352 -6.367 -26.859 1 96.94 82 HIS B N 1
ATOM 3834 C CA . HIS B 1 82 ? -5.945 -6.641 -27.141 1 96.94 82 HIS B CA 1
ATOM 3835 C C . HIS B 1 82 ? -5.785 -7.414 -28.438 1 96.94 82 HIS B C 1
ATOM 3837 O O . HIS B 1 82 ? -6.699 -8.125 -28.859 1 96.94 82 HIS B O 1
ATOM 3843 N N . ASN B 1 83 ? -4.637 -7.176 -29.078 1 97 83 ASN B N 1
ATOM 3844 C CA . ASN B 1 83 ? -4.191 -7.996 -30.203 1 97 83 ASN B CA 1
ATOM 3845 C C . ASN B 1 83 ? -2.959 -8.82 -29.828 1 97 83 ASN B C 1
ATOM 3847 O O . ASN B 1 83 ? -2.117 -8.375 -29.047 1 97 83 ASN B O 1
ATOM 3851 N N . PHE B 1 84 ? -2.918 -9.992 -30.422 1 97.38 84 PHE B N 1
ATOM 3852 C CA . PHE B 1 84 ? -1.865 -10.93 -30.062 1 97.38 84 PHE B CA 1
ATOM 3853 C C . PHE B 1 84 ? -1.075 -11.367 -31.297 1 97.38 84 PHE B C 1
ATOM 3855 O O . PHE B 1 84 ? -1.648 -11.57 -32.375 1 97.38 84 PHE B O 1
ATOM 3862 N N . HIS B 1 85 ? 0.237 -11.438 -31.109 1 95.75 85 HIS B N 1
ATOM 3863 C CA . HIS B 1 85 ? 1.131 -11.922 -32.156 1 95.75 85 HIS B CA 1
ATOM 3864 C C . HIS B 1 85 ? 2.207 -12.836 -31.578 1 95.75 85 HIS B C 1
ATOM 3866 O O . HIS B 1 85 ? 2.789 -12.539 -30.531 1 95.75 85 HIS B O 1
ATOM 3872 N N . GLU B 1 86 ? 2.393 -13.945 -32.188 1 97.31 86 GLU B N 1
ATOM 3873 C CA . GLU B 1 86 ? 3.434 -14.898 -31.797 1 97.31 86 GLU B CA 1
ATOM 3874 C C . GLU B 1 86 ? 4.344 -15.234 -32.969 1 97.31 86 GLU B C 1
ATOM 3876 O O . GLU B 1 86 ? 3.867 -15.461 -34.094 1 97.31 86 GLU B O 1
ATOM 3881 N N . GLU B 1 87 ? 5.617 -15.203 -32.688 1 95.81 87 GLU B N 1
ATOM 3882 C CA . GLU B 1 87 ? 6.621 -15.617 -33.656 1 95.81 87 GLU B CA 1
ATOM 3883 C C . GLU B 1 87 ? 7.543 -16.688 -33.094 1 95.81 87 GLU B C 1
ATOM 3885 O O . GLU B 1 87 ? 8.188 -16.469 -32.062 1 95.81 87 GLU B O 1
ATOM 3890 N N . ARG B 1 88 ? 7.617 -17.812 -33.781 1 95.62 88 ARG B N 1
ATOM 3891 C CA . ARG B 1 88 ? 8.508 -18.891 -33.344 1 95.62 88 ARG B CA 1
ATOM 3892 C C . ARG B 1 88 ? 9.969 -18.531 -33.625 1 95.62 88 ARG B C 1
ATOM 3894 O O . ARG B 1 88 ? 10.32 -18.141 -34.719 1 95.62 88 ARG B O 1
ATOM 3901 N N . LEU B 1 89 ? 10.719 -18.625 -32.656 1 94.69 89 LEU B N 1
ATOM 3902 C CA . LEU B 1 89 ? 12.133 -18.312 -32.812 1 94.69 89 LEU B CA 1
ATOM 3903 C C . LEU B 1 89 ? 12.977 -19.578 -32.781 1 94.69 89 LEU B C 1
ATOM 3905 O O . LEU B 1 89 ? 14.094 -19.594 -33.312 1 94.69 89 LEU B O 1
ATOM 3909 N N . GLY B 1 90 ? 12.547 -20.609 -32.125 1 92.06 90 GLY B N 1
ATOM 3910 C CA . GLY B 1 90 ? 13.211 -21.891 -32.031 1 92.06 90 GLY B CA 1
ATOM 3911 C C . GLY B 1 90 ? 12.281 -23 -31.578 1 92.06 90 GLY B C 1
ATOM 3912 O O . GLY B 1 90 ? 11.055 -22.844 -31.609 1 92.06 90 GLY B O 1
ATOM 3913 N N . GLU B 1 91 ? 12.859 -24.078 -31.266 1 92.19 91 GLU B N 1
ATOM 3914 C CA . GLU B 1 91 ? 12.07 -25.234 -30.859 1 92.19 91 GLU B CA 1
ATOM 3915 C C . GLU B 1 91 ? 11.312 -24.953 -29.562 1 92.19 91 GLU B C 1
ATOM 3917 O O . GLU B 1 91 ? 10.148 -25.328 -29.422 1 92.19 91 GLU B O 1
ATOM 3922 N N . ASP B 1 92 ? 12.008 -24.219 -28.703 1 95 92 ASP B N 1
ATOM 3923 C CA . ASP B 1 92 ? 11.414 -24.047 -27.391 1 95 92 ASP B CA 1
ATOM 3924 C C . ASP B 1 92 ? 11.234 -22.562 -27.062 1 95 92 ASP B C 1
ATOM 3926 O O . ASP B 1 92 ? 11.062 -22.203 -25.891 1 95 92 ASP B O 1
ATOM 3930 N N . VAL B 1 93 ? 11.289 -21.703 -28.062 1 96.5 93 VAL B N 1
ATOM 3931 C CA . VAL B 1 93 ? 11.242 -20.281 -27.781 1 96.5 93 VAL B CA 1
ATOM 3932 C C . VAL B 1 93 ? 10.32 -19.578 -28.781 1 96.5 93 VAL B C 1
ATOM 3934 O O . VAL B 1 93 ? 10.406 -19.828 -29.984 1 96.5 93 VAL B O 1
ATOM 3937 N N . SER B 1 94 ? 9.461 -18.766 -28.281 1 96.94 94 SER B N 1
ATOM 3938 C CA . SER B 1 94 ? 8.633 -17.906 -29.125 1 96.94 94 SER B CA 1
ATOM 3939 C C . SER B 1 94 ? 8.672 -16.453 -28.641 1 96.94 94 SER B C 1
ATOM 3941 O O . SER B 1 94 ? 8.805 -16.188 -27.438 1 96.94 94 SER B O 1
ATOM 3943 N N . TYR B 1 95 ? 8.641 -15.578 -29.547 1 96.69 95 TYR B N 1
ATOM 3944 C CA . TYR B 1 95 ? 8.406 -14.156 -29.297 1 96.69 95 TYR B CA 1
ATOM 3945 C C . TYR B 1 95 ? 6.918 -13.836 -29.328 1 96.69 95 TYR B C 1
ATOM 3947 O O . TYR B 1 95 ? 6.203 -14.266 -30.234 1 96.69 95 TYR B O 1
ATOM 3955 N N . VAL B 1 96 ? 6.438 -13.102 -28.312 1 97.38 96 VAL B N 1
ATOM 3956 C CA . VAL B 1 96 ? 5.02 -12.781 -28.234 1 97.38 96 VAL B CA 1
ATOM 3957 C C . VAL B 1 96 ? 4.844 -11.281 -27.984 1 97.38 96 VAL B C 1
ATOM 3959 O O . VAL B 1 96 ? 5.582 -10.688 -27.203 1 97.38 96 VAL B O 1
ATOM 3962 N N . GLU B 1 97 ? 3.895 -10.695 -28.672 1 96.75 97 GLU B N 1
ATOM 3963 C CA . GLU B 1 97 ? 3.502 -9.305 -28.484 1 96.75 97 GLU B CA 1
ATOM 3964 C C . GLU B 1 97 ? 2.02 -9.188 -28.141 1 96.75 97 GLU B C 1
ATOM 3966 O O . GLU B 1 97 ? 1.19 -9.898 -28.719 1 96.75 97 GLU B O 1
ATOM 3971 N N . ILE B 1 98 ? 1.749 -8.398 -27.172 1 97.62 98 ILE B N 1
ATOM 3972 C CA . ILE B 1 98 ? 0.372 -8.016 -26.875 1 97.62 98 ILE B CA 1
ATOM 3973 C C . ILE B 1 98 ? 0.191 -6.516 -27.078 1 97.62 98 ILE B C 1
ATOM 3975 O O . ILE B 1 98 ? 0.789 -5.707 -26.375 1 97.62 98 ILE B O 1
ATOM 3979 N N . ASP B 1 99 ? -0.653 -6.215 -28.016 1 96.88 99 ASP B N 1
ATOM 3980 C CA . ASP B 1 99 ? -0.907 -4.828 -28.375 1 96.88 99 ASP B CA 1
ATOM 3981 C C . ASP B 1 99 ? -2.176 -4.305 -27.703 1 96.88 99 ASP B C 1
ATOM 3983 O O . ASP B 1 99 ? -3.215 -4.969 -27.734 1 96.88 99 ASP B O 1
ATOM 3987 N N . THR B 1 100 ? -2.037 -3.201 -27.078 1 96.12 100 THR B N 1
ATOM 3988 C CA . THR B 1 100 ? -3.172 -2.471 -26.531 1 96.12 100 THR B CA 1
ATOM 3989 C C . THR B 1 100 ? -3.449 -1.207 -27.328 1 96.12 100 THR B C 1
ATOM 3991 O O . THR B 1 100 ? -2.967 -0.125 -26.984 1 96.12 100 THR B O 1
ATOM 3994 N N . PRO B 1 101 ? -4.336 -1.288 -28.281 1 94.81 101 PRO B N 1
ATOM 3995 C CA . PRO B 1 101 ? -4.527 -0.197 -29.25 1 94.81 101 PRO B CA 1
ATOM 3996 C C . PRO B 1 101 ? -4.996 1.096 -28.578 1 94.81 101 PRO B C 1
ATOM 3998 O O . PRO B 1 101 ? -4.52 2.18 -28.922 1 94.81 101 PRO B O 1
ATOM 4001 N N . LYS B 1 102 ? -5.895 1.031 -27.688 1 91 102 LYS B N 1
ATOM 4002 C CA . LYS B 1 102 ? -6.449 2.207 -27.016 1 91 102 LYS B CA 1
ATOM 4003 C C . LYS B 1 102 ? -5.348 3.057 -26.391 1 91 102 LYS B C 1
ATOM 4005 O O . LYS B 1 102 ? -5.52 4.262 -26.203 1 91 102 LYS B O 1
ATOM 4010 N N . ARG B 1 103 ? -4.238 2.426 -26.094 1 89.88 103 ARG B N 1
ATOM 4011 C CA . ARG B 1 103 ? -3.139 3.131 -25.438 1 89.88 103 ARG B CA 1
ATOM 4012 C C . ARG B 1 103 ? -1.938 3.246 -26.375 1 89.88 103 ARG B C 1
ATOM 4014 O O . ARG B 1 103 ? -0.857 3.668 -25.953 1 89.88 103 ARG B O 1
ATOM 4021 N N . ALA B 1 104 ? -2.059 2.826 -27.547 1 92.31 104 ALA B N 1
ATOM 4022 C CA . ALA B 1 104 ? -0.968 2.803 -28.516 1 92.31 104 ALA B CA 1
ATOM 4023 C C . ALA B 1 104 ? 0.289 2.18 -27.922 1 92.31 104 ALA B C 1
ATOM 4025 O O . ALA B 1 104 ? 1.375 2.758 -28 1 92.31 104 ALA B O 1
ATOM 4026 N N . ARG B 1 105 ? 0.095 1.059 -27.281 1 95.19 105 ARG B N 1
ATOM 4027 C CA . ARG B 1 105 ? 1.193 0.411 -26.562 1 95.19 105 ARG B CA 1
ATOM 4028 C C . ARG B 1 105 ? 1.315 -1.056 -26.969 1 95.19 105 ARG B C 1
ATOM 4030 O O . ARG B 1 105 ? 0.307 -1.748 -27.125 1 95.19 105 ARG B O 1
ATOM 4037 N N . THR B 1 106 ? 2.566 -1.486 -27.141 1 95.5 106 THR B N 1
ATOM 4038 C CA . THR B 1 106 ? 2.865 -2.885 -27.438 1 95.5 106 THR B CA 1
ATOM 4039 C C . THR B 1 106 ? 3.818 -3.459 -26.391 1 95.5 106 THR B C 1
ATOM 4041 O O . THR B 1 106 ? 4.922 -2.947 -26.203 1 95.5 106 THR B O 1
ATOM 4044 N N . ASP B 1 107 ? 3.357 -4.461 -25.734 1 96.94 107 ASP B N 1
ATOM 4045 C CA . ASP B 1 107 ? 4.191 -5.148 -24.75 1 96.94 107 ASP B CA 1
ATOM 4046 C C . ASP B 1 107 ? 4.832 -6.398 -25.359 1 96.94 107 ASP B C 1
ATOM 4048 O O . ASP B 1 107 ? 4.199 -7.109 -26.141 1 96.94 107 ASP B O 1
ATOM 4052 N N . GLN B 1 108 ? 6.098 -6.633 -24.984 1 97.5 108 GLN B N 1
ATOM 4053 C CA . GLN B 1 108 ? 6.871 -7.715 -25.578 1 97.5 108 GLN B CA 1
ATOM 4054 C C . GLN B 1 108 ? 7.223 -8.773 -24.547 1 97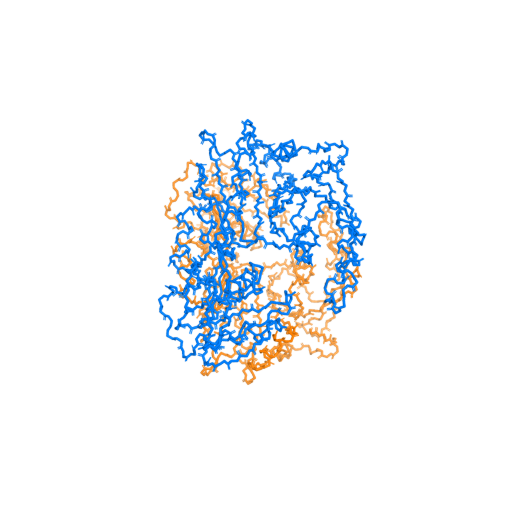.5 108 GLN B C 1
ATOM 4056 O O . GLN B 1 108 ? 7.559 -8.453 -23.406 1 97.5 108 GLN B O 1
ATOM 4061 N N . PHE B 1 109 ? 7.121 -10.055 -25 1 97.69 109 PHE B N 1
ATOM 4062 C CA . PHE B 1 109 ? 7.387 -11.188 -24.125 1 97.69 109 PHE B CA 1
ATOM 4063 C C . PHE B 1 109 ? 8.125 -12.289 -24.875 1 97.69 109 PHE B C 1
ATOM 4065 O O . PHE B 1 109 ? 8.031 -12.375 -26.109 1 97.69 109 PHE B O 1
ATOM 4072 N N . VAL B 1 110 ? 8.898 -13.047 -24.172 1 97.38 110 VAL B N 1
ATOM 4073 C CA . VAL B 1 110 ? 9.469 -14.273 -24.703 1 97.38 110 VAL B CA 1
ATOM 4074 C C . VAL B 1 110 ? 8.914 -15.477 -23.953 1 97.38 110 VAL B C 1
ATOM 4076 O O . VAL B 1 110 ? 8.977 -15.531 -22.719 1 97.38 110 VAL B O 1
ATOM 4079 N N . PHE B 1 111 ? 8.336 -16.359 -24.672 1 97.88 111 PHE B N 1
ATOM 4080 C CA . PHE B 1 111 ? 7.812 -17.609 -24.125 1 97.88 111 PHE B CA 1
ATOM 4081 C C . PHE B 1 111 ? 8.836 -18.734 -24.281 1 97.88 111 PHE B C 1
ATOM 4083 O O . PHE B 1 111 ? 9.375 -18.938 -25.375 1 97.88 111 PHE B O 1
ATOM 4090 N N . ILE B 1 112 ? 9.086 -19.375 -23.25 1 97.31 112 ILE B N 1
ATOM 4091 C CA . ILE B 1 112 ? 10.016 -20.5 -23.266 1 97.31 112 ILE B CA 1
ATOM 4092 C C . ILE B 1 112 ? 9.305 -21.766 -22.797 1 97.31 112 ILE B C 1
ATOM 4094 O O . ILE B 1 112 ? 8.812 -21.844 -21.672 1 97.31 112 ILE B O 1
ATOM 4098 N N . ASP B 1 113 ? 9.273 -22.734 -23.609 1 95.88 113 ASP B N 1
ATOM 4099 C CA . ASP B 1 113 ? 8.664 -24.031 -23.297 1 95.88 113 ASP B CA 1
ATOM 4100 C C . ASP B 1 113 ? 9.648 -24.938 -22.562 1 95.88 113 ASP B C 1
ATOM 4102 O O . ASP B 1 113 ? 10.68 -25.312 -23.125 1 95.88 113 ASP B O 1
ATOM 4106 N N . ASP B 1 114 ? 9.305 -25.25 -21.391 1 92.06 114 ASP B N 1
ATOM 4107 C CA . ASP B 1 114 ? 10.125 -26.156 -20.594 1 92.06 114 ASP B CA 1
ATOM 4108 C C . ASP B 1 114 ? 9.391 -27.453 -20.297 1 92.06 114 ASP B C 1
ATOM 4110 O O . ASP B 1 114 ? 9.469 -27.984 -19.188 1 92.06 114 ASP B O 1
ATOM 4114 N N . GLY B 1 115 ? 8.547 -27.891 -21.266 1 91.44 115 GLY B N 1
ATOM 4115 C CA . GLY B 1 115 ? 7.785 -29.125 -21.125 1 91.44 115 GLY B CA 1
ATOM 4116 C C . GLY B 1 115 ? 6.508 -28.938 -20.328 1 91.44 115 GLY B C 1
ATOM 4117 O O . GLY B 1 115 ? 5.512 -28.422 -20.844 1 91.44 115 GLY B O 1
ATOM 4118 N N . ASP B 1 116 ? 6.645 -29.281 -19 1 93.56 116 ASP B N 1
ATOM 4119 C CA . ASP B 1 116 ? 5.457 -29.234 -18.156 1 93.56 116 ASP B CA 1
ATOM 4120 C C . ASP B 1 116 ? 5.141 -27.812 -17.719 1 93.56 116 ASP B C 1
ATOM 4122 O O . ASP B 1 116 ? 4.062 -27.531 -17.188 1 93.56 116 ASP B O 1
ATOM 4126 N N . TYR B 1 117 ? 6.062 -26.922 -18.078 1 97.19 117 TYR B N 1
ATOM 4127 C CA . TYR B 1 117 ? 5.855 -25.531 -17.672 1 97.19 117 TYR B CA 1
ATOM 4128 C C . TYR B 1 117 ? 6.199 -24.578 -18.797 1 97.19 117 TYR B C 1
ATOM 4130 O O . TYR B 1 117 ? 6.973 -24.922 -19.703 1 97.19 117 TYR B O 1
ATOM 4138 N N . LEU B 1 118 ? 5.59 -23.5 -18.828 1 97.88 118 LEU B N 1
ATOM 4139 C CA . LEU B 1 118 ? 5.918 -22.359 -19.672 1 97.88 118 LEU B CA 1
ATOM 4140 C C . LEU B 1 118 ? 6.527 -21.219 -18.859 1 97.88 118 LEU B C 1
ATOM 4142 O O . LEU B 1 118 ? 6.008 -20.875 -17.797 1 97.88 118 LEU B O 1
ATOM 4146 N N . ARG B 1 119 ? 7.613 -20.734 -19.281 1 97.44 119 ARG B N 1
ATOM 4147 C CA . ARG B 1 119 ? 8.234 -19.547 -18.688 1 97.44 119 ARG B CA 1
ATOM 4148 C C . ARG B 1 119 ? 8.07 -18.344 -19.594 1 97.44 119 ARG B C 1
ATOM 4150 O O . ARG B 1 119 ? 8.344 -18.422 -20.797 1 97.44 119 ARG B O 1
ATOM 4157 N N . VAL B 1 120 ? 7.582 -17.297 -19.047 1 98.19 120 VAL B N 1
ATOM 4158 C CA . VAL B 1 120 ? 7.449 -16.047 -19.781 1 98.19 120 VAL B CA 1
ATOM 4159 C C . VAL B 1 120 ? 8.414 -15.008 -19.219 1 98.19 120 VAL B C 1
ATOM 4161 O O . VAL B 1 120 ? 8.383 -14.711 -18.031 1 98.19 120 VAL B O 1
ATOM 4164 N N . ILE B 1 121 ? 9.258 -14.477 -20.031 1 97.5 121 ILE B N 1
ATOM 4165 C CA . ILE B 1 121 ? 10.242 -13.484 -19.594 1 97.5 121 ILE B CA 1
ATOM 4166 C C . ILE B 1 121 ? 9.93 -12.141 -20.25 1 97.5 121 ILE B C 1
ATOM 4168 O O . ILE B 1 121 ? 9.578 -12.086 -21.438 1 97.5 121 ILE B O 1
ATOM 4172 N N . THR B 1 122 ? 10.016 -11.055 -19.5 1 97.62 122 THR B N 1
ATOM 4173 C CA . THR B 1 122 ? 9.766 -9.727 -20.062 1 97.62 122 THR B CA 1
ATOM 4174 C C . THR B 1 122 ? 10.461 -8.656 -19.219 1 97.62 122 THR B C 1
ATOM 4176 O O . THR B 1 122 ? 10.867 -8.906 -18.094 1 97.62 122 THR B O 1
ATOM 4179 N N . ALA B 1 123 ? 10.672 -7.559 -19.781 1 96.25 123 ALA B N 1
ATOM 4180 C CA . ALA B 1 123 ? 11.172 -6.379 -19.078 1 96.25 123 ALA B CA 1
ATOM 4181 C C . ALA B 1 123 ? 10.125 -5.27 -19.062 1 96.25 123 ALA B C 1
ATOM 4183 O O . ALA B 1 123 ? 10.445 -4.105 -18.812 1 96.25 123 ALA B O 1
ATOM 4184 N N . GLU B 1 124 ? 8.867 -5.672 -19.359 1 95.69 124 GLU B N 1
ATOM 4185 C CA . GLU B 1 124 ? 7.797 -4.684 -19.359 1 95.69 124 GLU B CA 1
ATOM 4186 C C . GLU B 1 124 ? 7.477 -4.219 -17.938 1 95.69 124 GLU B C 1
ATOM 4188 O O . GLU B 1 124 ? 7.809 -4.898 -16.969 1 95.69 124 GLU B O 1
ATOM 4193 N N . ARG B 1 125 ? 6.871 -3.125 -17.891 1 93.5 125 ARG B N 1
ATOM 4194 C CA . ARG B 1 125 ? 6.461 -2.594 -16.594 1 93.5 125 ARG B CA 1
ATOM 4195 C C . ARG B 1 125 ? 5.41 -3.486 -15.938 1 93.5 125 ARG B C 1
ATOM 4197 O O . ARG B 1 125 ? 4.543 -4.031 -16.625 1 93.5 125 ARG B O 1
ATOM 4204 N N . ARG B 1 126 ? 5.496 -3.531 -14.664 1 92.25 126 ARG B N 1
ATOM 4205 C CA . ARG B 1 126 ? 4.613 -4.402 -13.898 1 92.25 126 ARG B CA 1
ATOM 4206 C C . ARG B 1 126 ? 3.15 -4.047 -14.125 1 92.25 126 ARG B C 1
ATOM 4208 O O . ARG B 1 126 ? 2.305 -4.934 -14.266 1 92.25 126 ARG B O 1
ATOM 4215 N N . LYS B 1 127 ? 2.867 -2.762 -14.133 1 90.12 127 LYS B N 1
ATOM 4216 C CA . LYS B 1 127 ? 1.488 -2.312 -14.305 1 90.12 127 LYS B CA 1
ATOM 4217 C C . LYS B 1 127 ? 0.909 -2.809 -15.633 1 90.12 127 LYS B C 1
ATOM 4219 O O . LYS B 1 127 ? -0.296 -3.049 -15.734 1 90.12 127 LYS B O 1
ATOM 4224 N N . TRP B 1 128 ? 1.749 -3.043 -16.578 1 92.56 128 TRP B N 1
ATOM 4225 C CA . TRP B 1 128 ? 1.291 -3.48 -17.891 1 92.56 128 TRP B CA 1
ATOM 4226 C C . TRP B 1 128 ? 1.159 -5 -17.938 1 92.56 128 TRP B C 1
ATOM 4228 O O . TRP B 1 128 ? 0.202 -5.527 -18.516 1 92.56 128 TRP B O 1
ATOM 4238 N N . THR B 1 129 ? 2.115 -5.656 -17.344 1 96.31 129 THR B N 1
ATOM 4239 C CA . THR B 1 129 ? 2.062 -7.117 -17.375 1 96.31 129 THR B CA 1
ATOM 4240 C C . THR B 1 129 ? 0.792 -7.629 -16.703 1 96.31 129 THR B C 1
ATOM 4242 O O . THR B 1 129 ? 0.237 -8.648 -17.125 1 96.31 129 THR B O 1
ATOM 4245 N N . LYS B 1 130 ? 0.355 -6.863 -15.719 1 94.31 130 LYS B N 1
ATOM 4246 C CA . LYS B 1 130 ? -0.858 -7.25 -15 1 94.31 130 LYS B CA 1
ATOM 4247 C C . LYS B 1 130 ? -2.07 -7.23 -15.93 1 94.31 130 LYS B C 1
ATOM 4249 O O . LYS B 1 130 ? -3.002 -8.016 -15.75 1 94.31 130 LYS B O 1
ATOM 4254 N N . LYS B 1 131 ? -2.008 -6.41 -16.922 1 92.94 131 LYS B N 1
ATOM 4255 C CA . LYS B 1 131 ? -3.158 -6.211 -17.797 1 92.94 131 LYS B CA 1
ATOM 4256 C C . LYS B 1 131 ? -3.006 -7.004 -19.094 1 92.94 131 LYS B C 1
ATOM 4258 O O . LYS B 1 131 ? -3.947 -7.098 -19.875 1 92.94 131 LYS B O 1
ATOM 4263 N N . THR B 1 132 ? -1.837 -7.531 -19.297 1 96.69 132 THR B N 1
ATOM 4264 C CA . THR B 1 132 ? -1.595 -8.195 -20.578 1 96.69 132 THR B CA 1
ATOM 4265 C C . THR B 1 132 ? -1.275 -9.672 -20.359 1 96.69 132 THR B C 1
ATOM 4267 O O . THR B 1 132 ? -2.184 -10.5 -20.266 1 96.69 132 THR B O 1
ATOM 4270 N N . VAL B 1 133 ? -0.033 -9.945 -20.062 1 97.44 133 VAL B N 1
ATOM 4271 C CA . VAL B 1 133 ? 0.415 -11.336 -20.125 1 97.44 133 VAL B CA 1
ATOM 4272 C C . VAL B 1 133 ? -0.132 -12.102 -18.922 1 97.44 133 VAL B C 1
ATOM 4274 O O . VAL B 1 133 ? -0.45 -13.289 -19.031 1 97.44 133 VAL B O 1
ATOM 4277 N N . GLU B 1 134 ? -0.21 -11.453 -17.766 1 95.75 134 GLU B N 1
ATOM 4278 C CA . GLU B 1 134 ? -0.719 -12.164 -16.594 1 95.75 134 GLU B CA 1
ATOM 4279 C C . GLU B 1 134 ? -2.178 -12.57 -16.781 1 95.75 134 GLU B C 1
ATOM 4281 O O . GLU B 1 134 ? -2.584 -13.656 -16.359 1 95.75 134 GLU B O 1
ATOM 4286 N N . LYS B 1 135 ? -2.955 -11.727 -17.359 1 93.94 135 LYS B N 1
ATOM 4287 C CA . LYS B 1 135 ? -4.332 -12.086 -17.703 1 93.94 135 LYS B CA 1
ATOM 4288 C C . LYS B 1 135 ? -4.375 -13.18 -18.766 1 93.94 135 LYS B C 1
ATOM 4290 O O . LYS B 1 135 ? -5.207 -14.086 -18.688 1 93.94 135 LYS B O 1
ATOM 4295 N N . LEU B 1 136 ? -3.496 -13.055 -19.734 1 96.06 136 LEU B N 1
ATOM 4296 C CA . LEU B 1 136 ? -3.42 -14.094 -20.766 1 96.06 136 LEU B CA 1
ATOM 4297 C C . LEU B 1 136 ? -3.209 -15.461 -20.125 1 96.06 136 LEU B C 1
ATOM 4299 O O . LEU B 1 136 ? -3.928 -16.406 -20.438 1 96.06 136 LEU B O 1
ATOM 4303 N N . LEU B 1 137 ? -2.248 -15.516 -19.234 1 94.94 137 LEU B N 1
ATOM 4304 C CA . LEU B 1 137 ? -1.908 -16.766 -18.562 1 94.94 137 LEU B CA 1
ATOM 4305 C C . LEU B 1 137 ? -3.066 -17.266 -17.703 1 94.94 137 LEU B C 1
ATOM 4307 O O . LEU B 1 137 ? -3.258 -18.469 -17.547 1 94.94 137 LEU B O 1
ATOM 4311 N N . GLN B 1 138 ? -3.787 -16.344 -17.172 1 88.12 138 GLN B N 1
ATOM 4312 C CA . GLN B 1 138 ? -4.922 -16.672 -16.328 1 88.12 138 GLN B CA 1
ATOM 4313 C C . GLN B 1 138 ? -6.102 -17.172 -17.141 1 88.12 138 GLN B C 1
ATOM 4315 O O . GLN B 1 138 ? -6.848 -18.047 -16.703 1 88.12 138 GLN B O 1
ATOM 4320 N N . TYR B 1 139 ? -6.273 -16.672 -18.344 1 89.94 139 TYR B N 1
ATOM 4321 C CA . TYR B 1 139 ? -7.508 -16.891 -19.078 1 89.94 139 TYR B CA 1
ATOM 4322 C C . TYR B 1 139 ? -7.371 -18.094 -20.016 1 89.94 139 TYR B C 1
ATOM 4324 O O . TYR B 1 139 ? -8.367 -18.734 -20.375 1 89.94 139 TYR B O 1
ATOM 4332 N N . LEU B 1 140 ? -6.148 -18.391 -20.516 1 92.75 140 LEU B N 1
ATOM 4333 C CA . LEU B 1 140 ? -5.973 -19.531 -21.406 1 92.75 140 LEU B CA 1
ATOM 4334 C C . LEU B 1 140 ? -6.152 -20.844 -20.656 1 92.75 140 LEU B C 1
ATOM 4336 O O . LEU B 1 140 ? -5.422 -21.125 -19.703 1 92.75 140 LEU B O 1
ATOM 4340 N N . PRO B 1 141 ? -7.023 -21.672 -21.109 1 87.5 141 PRO B N 1
ATOM 4341 C CA . PRO B 1 141 ? -7.285 -22.938 -20.422 1 87.5 141 PRO B CA 1
ATOM 4342 C C . PRO B 1 141 ? -6.086 -23.875 -20.438 1 87.5 141 PRO B C 1
ATOM 4344 O O . PRO B 1 141 ? -5.945 -24.719 -19.547 1 87.5 141 PRO B O 1
ATOM 4347 N N . SER B 1 142 ? -5.246 -23.734 -21.422 1 93 142 SER B N 1
ATOM 4348 C CA . SER B 1 142 ? -4.113 -24.641 -21.594 1 93 142 SER B CA 1
ATOM 4349 C C . SER B 1 142 ? -2.959 -24.25 -20.672 1 93 142 SER B C 1
ATOM 4351 O O . SER B 1 142 ? -1.936 -24.938 -20.625 1 93 142 SER B O 1
ATOM 4353 N N . LEU B 1 143 ? -3.164 -23.125 -19.953 1 93.75 143 LEU B N 1
ATOM 4354 C CA . LEU B 1 143 ? -2.131 -22.641 -19.047 1 93.75 143 LEU B CA 1
ATOM 4355 C C . LEU B 1 143 ? -2.709 -22.359 -17.656 1 93.75 143 LEU B C 1
ATOM 4357 O O . LEU B 1 143 ? -3.877 -21.984 -17.531 1 93.75 143 LEU B O 1
ATOM 4361 N N . GLU B 1 144 ? -1.842 -22.578 -16.672 1 92.81 144 GLU B N 1
ATOM 4362 C CA . GLU B 1 144 ? -2.229 -22.25 -15.305 1 92.81 144 GLU B CA 1
ATOM 4363 C C . GLU B 1 144 ? -1.067 -21.609 -14.539 1 92.81 144 GLU B C 1
ATOM 4365 O O . GLU B 1 144 ? -0.007 -22.219 -14.391 1 92.81 144 GLU B O 1
ATOM 4370 N N . ARG B 1 145 ? -1.343 -20.469 -14 1 93.88 145 ARG B N 1
ATOM 4371 C CA . ARG B 1 145 ? -0.29 -19.797 -13.242 1 93.88 145 ARG B CA 1
ATOM 4372 C C . ARG B 1 145 ? 0.092 -20.594 -12.008 1 93.88 145 ARG B C 1
ATOM 4374 O O . ARG B 1 145 ? -0.776 -21.125 -11.305 1 93.88 145 ARG B O 1
ATOM 4381 N N . VAL B 1 146 ? 1.348 -20.703 -11.789 1 96.62 146 VAL B N 1
ATOM 4382 C CA . VAL B 1 146 ? 1.865 -21.391 -10.609 1 96.62 146 VAL B CA 1
ATOM 4383 C C . VAL B 1 146 ? 1.51 -20.594 -9.352 1 96.62 146 VAL B C 1
ATOM 4385 O O . VAL B 1 146 ? 1.426 -19.359 -9.398 1 96.62 146 VAL B O 1
ATOM 4388 N N . PHE B 1 147 ? 1.24 -21.281 -8.305 1 97.31 147 PHE B N 1
ATOM 4389 C CA . PHE B 1 147 ? 1.003 -20.672 -7.004 1 97.31 147 PHE B CA 1
ATOM 4390 C C . PHE B 1 147 ? 1.746 -21.422 -5.906 1 97.31 147 PHE B C 1
ATOM 4392 O O . PHE B 1 147 ? 1.566 -22.625 -5.746 1 97.31 147 PHE B O 1
ATOM 4399 N N . LEU B 1 148 ? 2.529 -20.734 -5.18 1 97.81 148 LEU B N 1
ATOM 4400 C CA . LEU B 1 148 ? 3.297 -21.359 -4.105 1 97.81 148 LEU B CA 1
ATOM 4401 C C . LEU B 1 148 ? 2.854 -20.828 -2.746 1 97.81 148 LEU B C 1
ATOM 4403 O O . LEU B 1 148 ? 2.283 -19.734 -2.652 1 97.81 148 LEU B O 1
ATOM 4407 N N . THR B 1 149 ? 3.037 -21.594 -1.717 1 97 149 THR B N 1
ATOM 4408 C CA . THR B 1 149 ? 2.734 -21.172 -0.351 1 97 149 THR B CA 1
ATOM 4409 C C . THR B 1 149 ? 3.834 -20.266 0.195 1 97 149 THR B C 1
ATOM 4411 O O . THR B 1 149 ? 4.93 -20.203 -0.367 1 97 149 THR B O 1
ATOM 4414 N N . PRO B 1 150 ? 3.518 -19.547 1.271 1 96.19 150 PRO B N 1
ATOM 4415 C CA . PRO B 1 150 ? 4.562 -18.734 1.898 1 96.19 150 PRO B CA 1
ATOM 4416 C C . PRO B 1 150 ? 5.789 -19.562 2.297 1 96.19 150 PRO B C 1
ATOM 4418 O O . PRO B 1 150 ? 6.922 -19.109 2.102 1 96.19 150 PRO B O 1
ATOM 4421 N N . SER B 1 151 ? 5.562 -20.719 2.811 1 95.56 151 SER B N 1
ATOM 4422 C CA . SER B 1 151 ? 6.672 -21.578 3.213 1 95.56 151 SER B CA 1
ATOM 4423 C C . SER B 1 151 ? 7.523 -21.984 2.016 1 95.56 151 SER B C 1
ATOM 4425 O O . SER B 1 151 ? 8.742 -22.109 2.129 1 95.56 151 SER B O 1
ATOM 4427 N N . ASP B 1 152 ? 6.875 -22.25 0.901 1 97.56 152 ASP B N 1
ATOM 4428 C CA . ASP B 1 152 ? 7.613 -22.562 -0.317 1 97.56 152 ASP B CA 1
ATOM 4429 C C . ASP B 1 152 ? 8.586 -21.438 -0.674 1 97.56 152 ASP B C 1
ATOM 4431 O O . ASP B 1 152 ? 9.742 -21.703 -1.031 1 97.56 152 ASP B O 1
ATOM 4435 N N . LEU B 1 153 ? 8.07 -20.188 -0.622 1 97.56 153 LEU B N 1
ATOM 4436 C CA . LEU B 1 153 ? 8.898 -19.047 -0.973 1 97.56 153 LEU B CA 1
ATOM 4437 C C . LEU B 1 153 ? 10.141 -18.984 -0.086 1 97.56 153 LEU B C 1
ATOM 4439 O O . LEU B 1 153 ? 11.25 -18.766 -0.578 1 97.56 153 LEU B O 1
ATOM 4443 N N . GLU B 1 154 ? 9.938 -19.141 1.188 1 96.88 154 GLU B N 1
ATOM 4444 C CA . GLU B 1 154 ? 11.039 -19.094 2.137 1 96.88 154 GLU B CA 1
ATOM 4445 C C . GLU B 1 154 ? 12.062 -20.188 1.855 1 96.88 154 GLU B C 1
ATOM 4447 O O . GLU B 1 154 ? 13.273 -19.953 1.894 1 96.88 154 GLU B O 1
ATOM 4452 N N . GLU B 1 155 ? 11.594 -21.344 1.564 1 96.75 155 GLU B N 1
ATOM 4453 C CA . GLU B 1 155 ? 12.477 -22.469 1.281 1 96.75 155 GLU B CA 1
ATOM 4454 C C . GLU B 1 155 ? 13.273 -22.234 0 1 96.75 155 GLU B C 1
ATOM 4456 O O . GLU B 1 155 ? 14.477 -22.516 -0.05 1 96.75 155 GLU B O 1
ATOM 4461 N N . ILE B 1 156 ? 12.594 -21.734 -1.014 1 96.94 156 ILE B N 1
ATOM 4462 C CA . ILE B 1 156 ? 13.258 -21.484 -2.291 1 96.94 156 ILE B CA 1
ATOM 4463 C C . ILE B 1 156 ? 14.398 -20.484 -2.096 1 96.94 156 ILE B C 1
ATOM 4465 O O . ILE B 1 156 ? 15.508 -20.703 -2.596 1 96.94 156 ILE B O 1
ATOM 4469 N N . VAL B 1 157 ? 14.141 -19.406 -1.387 1 95.81 157 VAL B N 1
ATOM 4470 C CA . VAL B 1 157 ? 15.141 -18.359 -1.174 1 95.81 157 VAL B CA 1
ATOM 4471 C C . VAL B 1 157 ? 16.266 -18.906 -0.303 1 95.81 157 VAL B C 1
ATOM 4473 O O . VAL B 1 157 ? 17.453 -18.656 -0.573 1 95.81 157 VAL B O 1
ATOM 4476 N N . GLU B 1 158 ? 15.938 -19.688 0.704 1 93.56 158 GLU B N 1
ATOM 4477 C CA . GLU B 1 158 ? 16.922 -20.234 1.623 1 93.56 158 GLU B CA 1
ATOM 4478 C C . GLU B 1 158 ? 17.859 -21.203 0.907 1 93.56 158 GLU B C 1
ATOM 4480 O O . GLU B 1 158 ? 19.031 -21.344 1.285 1 93.56 158 GLU B O 1
ATOM 4485 N N . GLU B 1 159 ? 17.391 -21.859 -0.068 1 92.62 159 GLU B N 1
ATOM 4486 C CA . GLU B 1 159 ? 18.172 -22.875 -0.777 1 92.62 159 GLU B CA 1
ATOM 4487 C C . GLU B 1 159 ? 19.172 -22.234 -1.741 1 92.62 159 GLU B C 1
ATOM 4489 O O . GLU B 1 159 ? 20.109 -22.891 -2.189 1 92.62 159 GLU B O 1
ATOM 4494 N N . LEU B 1 160 ? 18.906 -20.969 -2.082 1 91.38 160 LEU B N 1
ATOM 4495 C CA . LEU B 1 160 ? 19.828 -20.281 -2.98 1 91.38 160 LEU B CA 1
ATOM 4496 C C . LEU B 1 160 ? 21.125 -19.938 -2.26 1 91.38 160 LEU B C 1
ATOM 4498 O O . LEU B 1 160 ? 21.109 -19.562 -1.082 1 91.38 160 LEU B O 1
ATOM 4502 N N . TYR B 1 161 ? 22.172 -20.062 -2.906 1 81.81 161 TYR B N 1
ATOM 4503 C CA . TYR B 1 161 ? 23.484 -19.797 -2.316 1 81.81 161 TYR B CA 1
ATOM 4504 C C . TYR B 1 161 ? 23.656 -18.312 -1.99 1 81.81 161 TYR B C 1
ATOM 4506 O O . TYR B 1 161 ? 23.375 -17.453 -2.826 1 81.81 161 TYR B O 1
ATOM 4514 N N . GLY B 1 162 ? 24.094 -18.062 -0.784 1 86.94 162 GLY B N 1
ATOM 4515 C CA . GLY B 1 162 ? 24.516 -16.734 -0.383 1 86.94 162 GLY B CA 1
ATOM 4516 C C . GLY B 1 162 ? 23.391 -15.711 -0.383 1 86.94 162 GLY B C 1
ATOM 4517 O O . GLY B 1 162 ? 23.578 -14.57 -0.791 1 86.94 162 GLY B O 1
ATOM 4518 N N . THR B 1 163 ? 22.281 -16.203 -0.055 1 91.25 163 THR B N 1
ATOM 4519 C CA . THR B 1 163 ? 21.141 -15.305 -0.143 1 91.25 163 THR B CA 1
ATOM 4520 C C . THR B 1 163 ? 20.75 -14.781 1.239 1 91.25 163 THR B C 1
ATOM 4522 O O . THR B 1 163 ? 20.953 -15.461 2.244 1 91.25 163 THR B O 1
ATOM 4525 N N . SER B 1 164 ? 20.297 -13.578 1.3 1 92.44 164 SER B N 1
ATOM 4526 C CA . SER B 1 164 ? 19.672 -12.969 2.475 1 92.44 164 SER B CA 1
ATOM 4527 C C . SER B 1 164 ? 18.453 -12.133 2.092 1 92.44 164 SER B C 1
ATOM 4529 O O . SER B 1 164 ? 18.453 -11.469 1.055 1 92.44 164 SER B O 1
ATOM 4531 N N . VAL B 1 165 ? 17.547 -12.234 2.92 1 95.12 165 VAL B N 1
ATOM 4532 C CA . VAL B 1 165 ? 16.344 -11.438 2.697 1 95.12 165 VAL B CA 1
ATOM 4533 C C . VAL B 1 165 ? 16.688 -9.953 2.801 1 95.12 165 VAL B C 1
ATOM 4535 O O . VAL B 1 165 ? 17.422 -9.539 3.701 1 95.12 165 VAL B O 1
ATOM 4538 N N . SER B 1 166 ? 16.203 -9.18 1.883 1 95.19 166 SER B N 1
ATOM 4539 C CA . SER B 1 166 ? 16.453 -7.742 1.878 1 95.19 166 SER B CA 1
ATOM 4540 C C . SER B 1 166 ? 15.141 -6.957 1.838 1 95.19 166 SER B C 1
ATOM 4542 O O . SER B 1 166 ? 15.148 -5.738 1.667 1 95.19 166 SER B O 1
ATOM 4544 N N . GLY B 1 167 ? 14.023 -7.57 1.948 1 97.5 167 GLY B N 1
ATOM 4545 C CA . GLY B 1 167 ? 12.688 -6.996 1.971 1 97.5 167 GLY B CA 1
ATOM 4546 C C . GLY B 1 167 ? 11.586 -8.031 1.804 1 97.5 167 GLY B C 1
ATOM 4547 O O . GLY B 1 167 ? 11.859 -9.188 1.471 1 97.5 167 GLY B O 1
ATOM 4548 N N . PHE B 1 168 ? 10.367 -7.645 2.059 1 98.44 168 PHE B N 1
ATOM 4549 C CA . PHE B 1 168 ? 9.266 -8.586 1.91 1 98.44 168 PHE B CA 1
ATOM 4550 C C . PHE B 1 168 ? 7.922 -7.871 2 1 98.44 168 PHE B C 1
ATOM 4552 O O . PHE B 1 168 ? 7.852 -6.734 2.473 1 98.44 168 PHE B O 1
ATOM 4559 N N . THR B 1 169 ? 6.98 -8.469 1.53 1 98.44 169 THR B N 1
ATOM 4560 C CA . THR B 1 169 ? 5.57 -8.203 1.815 1 98.44 169 THR B CA 1
ATOM 4561 C C . THR B 1 169 ? 4.934 -9.398 2.518 1 98.44 169 THR B C 1
ATOM 4563 O O . THR B 1 169 ? 5.039 -10.539 2.047 1 98.44 169 THR B O 1
ATOM 4566 N N . ALA B 1 170 ? 4.375 -9.172 3.621 1 98.12 170 ALA B N 1
ATOM 4567 C CA . ALA B 1 170 ? 3.699 -10.219 4.391 1 98.12 170 ALA B CA 1
ATOM 4568 C C . ALA B 1 170 ? 2.248 -9.836 4.672 1 98.12 170 ALA B C 1
ATOM 4570 O O . ALA B 1 170 ? 1.938 -8.664 4.891 1 98.12 170 ALA B O 1
ATOM 4571 N N . LYS B 1 171 ? 1.429 -10.773 4.645 1 97.75 171 LYS B N 1
ATOM 4572 C CA . LYS B 1 171 ? 0.006 -10.523 4.855 1 97.75 171 LYS B CA 1
ATOM 4573 C C . LYS B 1 171 ? -0.569 -11.469 5.906 1 97.75 171 LYS B C 1
ATOM 4575 O O . LYS B 1 171 ? -0.073 -12.586 6.082 1 97.75 171 LYS B O 1
ATOM 4580 N N . TYR B 1 172 ? -1.588 -10.969 6.574 1 96.06 172 TYR B N 1
ATOM 4581 C CA . TYR B 1 172 ? -2.371 -11.766 7.512 1 96.06 172 TYR B CA 1
ATOM 4582 C C . TYR B 1 172 ? -3.865 -11.555 7.293 1 96.06 172 TYR B C 1
ATOM 4584 O O . TYR B 1 172 ? -4.332 -10.414 7.234 1 96.06 172 TYR B O 1
ATOM 4592 N N . HIS B 1 173 ? -4.559 -12.586 7.242 1 93.88 173 HIS B N 1
ATOM 4593 C CA . HIS B 1 173 ? -6.012 -12.633 7.352 1 93.88 173 HIS B CA 1
ATOM 4594 C C . HIS B 1 173 ? -6.492 -14.023 7.754 1 93.88 173 HIS B C 1
ATOM 4596 O O . HIS B 1 173 ? -5.84 -15.023 7.445 1 93.88 173 HIS B O 1
ATOM 4602 N N . SER B 1 174 ? -7.527 -14.094 8.391 1 91.12 174 SER B N 1
ATOM 4603 C CA . SER B 1 174 ? -8.133 -15.344 8.844 1 91.12 174 SER B CA 1
ATOM 4604 C C . SER B 1 174 ? -9.656 -15.227 8.898 1 91.12 174 SER B C 1
ATOM 4606 O O . SER B 1 174 ? -10.188 -14.164 9.203 1 91.12 174 SER B O 1
ATOM 4608 N N . TYR B 1 175 ? -10.281 -16.359 8.594 1 89.44 175 TYR B N 1
ATOM 4609 C CA . TYR B 1 175 ? -11.742 -16.391 8.68 1 89.44 175 TYR B CA 1
ATOM 4610 C C . TYR B 1 175 ? -12.203 -16.234 10.125 1 89.44 175 TYR B C 1
ATOM 4612 O O . TYR B 1 175 ? -13.375 -15.938 10.375 1 89.44 175 TYR B O 1
ATOM 4620 N N . LYS B 1 176 ? -11.32 -16.359 11.023 1 87.12 176 LYS B N 1
ATOM 4621 C CA . LYS B 1 176 ? -11.648 -16.344 12.453 1 87.12 176 LYS B CA 1
ATOM 4622 C C . LYS B 1 176 ? -11.758 -14.922 12.977 1 87.12 176 LYS B C 1
ATOM 4624 O O . LYS B 1 176 ? -12.281 -14.695 14.07 1 87.12 176 LYS B O 1
ATOM 4629 N N . THR B 1 177 ? -11.25 -14.008 12.234 1 86.25 177 THR B N 1
ATOM 4630 C CA . THR B 1 177 ? -11.219 -12.625 12.703 1 86.25 177 THR B CA 1
ATOM 4631 C C . THR B 1 177 ? -11.438 -11.656 11.539 1 86.25 177 THR B C 1
ATOM 4633 O O . THR B 1 177 ? -11.352 -12.047 10.375 1 86.25 177 THR B O 1
ATOM 4636 N N . ASP B 1 178 ? -11.773 -10.477 11.883 1 84.31 178 ASP B N 1
ATOM 4637 C CA . ASP B 1 178 ? -11.922 -9.438 10.875 1 84.31 178 ASP B CA 1
ATOM 4638 C C . ASP B 1 178 ? -10.617 -8.664 10.695 1 84.31 178 ASP B C 1
ATOM 4640 O O . ASP B 1 178 ? -10.539 -7.746 9.875 1 84.31 178 ASP B O 1
ATOM 4644 N N . LYS B 1 179 ? -9.648 -9.148 11.359 1 91.19 179 LYS B N 1
ATOM 4645 C CA . LYS B 1 179 ? -8.352 -8.492 11.273 1 91.19 179 LYS B CA 1
ATOM 4646 C C . LYS B 1 179 ? -7.625 -8.859 9.984 1 91.19 179 LYS B C 1
ATOM 4648 O O . LYS B 1 179 ? -7.605 -10.031 9.594 1 91.19 179 LYS B O 1
ATOM 4653 N N . ARG B 1 180 ? -7.105 -7.875 9.289 1 95.69 180 ARG B N 1
ATOM 4654 C CA . ARG B 1 180 ? -6.238 -8.039 8.125 1 95.69 180 ARG B CA 1
ATOM 4655 C C . ARG B 1 180 ? -5.004 -7.148 8.234 1 95.69 180 ARG B C 1
ATOM 4657 O O . ARG B 1 180 ? -5.094 -6.008 8.695 1 95.69 180 ARG B O 1
ATOM 4664 N N . ALA B 1 181 ? -3.9 -7.684 7.902 1 97.19 181 ALA B N 1
ATOM 4665 C CA . ALA B 1 181 ? -2.66 -6.914 7.969 1 97.19 181 ALA B CA 1
ATOM 4666 C C . ALA B 1 181 ? -1.86 -7.051 6.676 1 97.19 181 ALA B C 1
ATOM 4668 O O . ALA B 1 181 ? -1.819 -8.125 6.074 1 97.19 181 ALA B O 1
ATOM 4669 N N . SER B 1 182 ? -1.339 -6.059 6.215 1 98.06 182 SER B N 1
ATOM 4670 C CA . SER B 1 182 ? -0.35 -6.004 5.141 1 98.06 182 SER B CA 1
ATOM 4671 C C . SER B 1 182 ? 0.915 -5.281 5.594 1 98.06 182 SER B C 1
ATOM 4673 O O . SER B 1 182 ? 0.865 -4.105 5.961 1 98.06 182 SER B O 1
ATOM 4675 N N . ILE B 1 183 ? 1.962 -5.969 5.57 1 98.25 183 ILE B N 1
ATOM 4676 C CA . ILE B 1 183 ? 3.225 -5.453 6.086 1 98.25 183 ILE B CA 1
ATOM 4677 C C . ILE B 1 183 ? 4.289 -5.504 4.992 1 98.25 183 ILE B C 1
ATOM 4679 O O . ILE B 1 183 ? 4.617 -6.578 4.484 1 98.25 183 ILE B O 1
ATOM 4683 N N . ARG B 1 184 ? 4.809 -4.383 4.684 1 98.19 184 ARG B N 1
ATOM 4684 C CA . ARG B 1 184 ? 5.828 -4.285 3.645 1 98.19 184 ARG B CA 1
ATOM 4685 C C . ARG B 1 184 ? 7.121 -3.703 4.199 1 98.19 184 ARG B C 1
ATOM 4687 O O . ARG B 1 184 ? 7.113 -2.639 4.82 1 98.19 184 ARG B O 1
ATOM 4694 N N . PHE B 1 185 ? 8.172 -4.379 4.02 1 97.56 185 PHE B N 1
ATOM 4695 C CA . PHE B 1 185 ? 9.5 -3.916 4.395 1 97.56 185 PHE B CA 1
ATOM 4696 C C . PHE B 1 185 ? 10.398 -3.812 3.168 1 97.56 185 PHE B C 1
ATOM 4698 O O . PHE B 1 185 ? 10.531 -4.773 2.404 1 97.56 185 PHE B O 1
ATOM 4705 N N . HIS B 1 186 ? 10.961 -2.701 2.984 1 94.88 186 HIS B N 1
ATOM 4706 C CA . HIS B 1 186 ? 12.125 -2.543 2.121 1 94.88 186 HIS B CA 1
ATOM 4707 C C . HIS B 1 186 ? 13.414 -2.467 2.939 1 94.88 186 HIS B C 1
ATOM 4709 O O . HIS B 1 186 ? 13.461 -1.779 3.963 1 94.88 186 HIS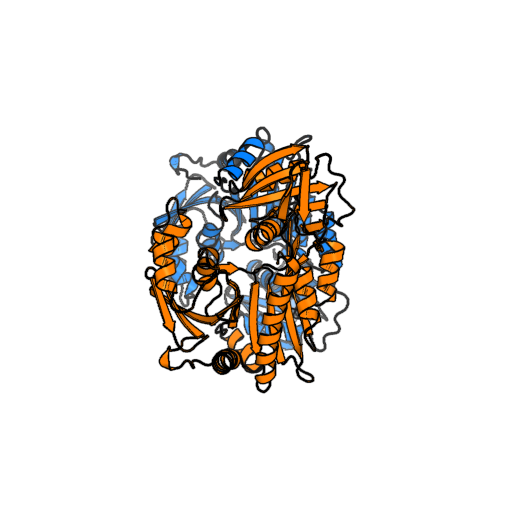 B O 1
ATOM 4715 N N . GLY B 1 187 ? 14.359 -3.184 2.576 1 93.06 187 GLY B N 1
ATOM 4716 C CA . GLY B 1 187 ? 15.562 -3.258 3.383 1 93.06 187 GLY B CA 1
ATOM 4717 C C . GLY B 1 187 ? 15.398 -4.113 4.625 1 93.06 187 GLY B C 1
ATOM 4718 O O . GLY B 1 187 ? 16.172 -3.994 5.574 1 93.06 187 GLY B O 1
ATOM 4719 N N . GLY B 1 188 ? 14.359 -4.879 4.676 1 93.12 188 GLY B N 1
ATOM 4720 C CA . GLY B 1 188 ? 14.117 -5.766 5.801 1 93.12 188 GLY B CA 1
ATOM 4721 C C . GLY B 1 188 ? 15.023 -6.98 5.809 1 93.12 188 GLY B C 1
ATOM 4722 O O . GLY B 1 188 ? 15.5 -7.414 4.758 1 93.12 188 GLY B O 1
ATOM 4723 N N . THR B 1 189 ? 15.211 -7.559 6.98 1 94.38 189 THR B N 1
ATOM 4724 C CA . THR B 1 189 ? 16.094 -8.703 7.168 1 94.38 189 THR B CA 1
ATOM 4725 C C . THR B 1 189 ? 15.281 -9.961 7.48 1 94.38 189 THR B C 1
ATOM 4727 O O . THR B 1 189 ? 14.062 -9.898 7.621 1 94.38 189 THR B O 1
ATOM 4730 N N . ASP B 1 190 ? 16.016 -11.086 7.535 1 95.25 190 ASP B N 1
ATOM 4731 C CA . ASP B 1 190 ? 15.414 -12.344 7.969 1 95.25 190 ASP B CA 1
ATOM 4732 C C . ASP B 1 190 ? 14.812 -12.211 9.367 1 95.25 190 ASP B C 1
ATOM 4734 O O . ASP B 1 190 ? 13.75 -12.766 9.648 1 95.25 190 ASP B O 1
ATOM 4738 N N . GLU B 1 191 ? 15.461 -11.484 10.164 1 95.5 191 GLU B N 1
ATOM 4739 C CA . GLU B 1 191 ? 14.984 -11.273 11.531 1 95.5 191 GLU B CA 1
ATOM 4740 C C . GLU B 1 191 ? 13.672 -10.5 11.539 1 95.5 191 GLU B C 1
ATOM 4742 O O . GLU B 1 191 ? 12.766 -10.805 12.32 1 95.5 191 GLU B O 1
ATOM 4747 N N . ASP B 1 192 ? 13.602 -9.461 10.711 1 95.75 192 ASP B N 1
ATOM 4748 C CA . ASP B 1 192 ? 12.359 -8.703 10.609 1 95.75 192 ASP B CA 1
ATOM 4749 C C . ASP B 1 192 ? 11.195 -9.602 10.188 1 95.75 192 ASP B C 1
ATOM 4751 O O . ASP B 1 192 ? 10.094 -9.492 10.719 1 95.75 192 ASP B O 1
ATOM 4755 N N . LEU B 1 193 ? 11.484 -10.391 9.164 1 97.25 193 LEU B N 1
ATOM 4756 C CA . LEU B 1 193 ? 10.461 -11.32 8.688 1 97.25 193 LEU B CA 1
ATOM 4757 C C . LEU B 1 193 ? 10.008 -12.25 9.805 1 97.25 193 LEU B C 1
ATOM 4759 O O . LEU B 1 193 ? 8.805 -12.469 9.992 1 97.25 193 LEU B O 1
ATOM 4763 N N . GLN B 1 194 ? 10.945 -12.781 10.555 1 96.75 194 GLN B N 1
ATOM 4764 C CA . GLN B 1 194 ? 10.625 -13.664 11.672 1 96.75 194 GLN B CA 1
ATOM 4765 C C . GLN B 1 194 ? 9.766 -12.945 12.711 1 96.75 194 GLN B C 1
ATOM 4767 O O . GLN B 1 194 ? 8.82 -13.523 13.258 1 96.75 194 GLN B O 1
ATOM 4772 N N . LYS B 1 195 ? 10.094 -11.695 12.992 1 96.38 195 LYS B N 1
ATOM 4773 C CA . LYS B 1 195 ? 9.312 -10.906 13.938 1 96.38 195 LYS B CA 1
ATOM 4774 C C . LYS B 1 195 ? 7.875 -10.734 13.461 1 96.38 195 LYS B C 1
ATOM 4776 O O . LYS B 1 195 ? 6.934 -10.875 14.242 1 96.38 195 LYS B O 1
ATOM 4781 N N . VAL B 1 196 ? 7.75 -10.438 12.18 1 96.44 196 VAL B N 1
ATOM 4782 C CA . VAL B 1 196 ? 6.426 -10.234 11.602 1 96.44 196 VAL B CA 1
ATOM 4783 C C . VAL B 1 196 ? 5.609 -11.523 11.711 1 96.44 196 VAL B C 1
ATOM 4785 O O . VAL B 1 196 ? 4.422 -11.484 12.031 1 96.44 196 VAL B O 1
ATOM 4788 N N . GLU B 1 197 ? 6.242 -12.625 11.445 1 95.69 197 GLU B N 1
ATOM 4789 C CA . GLU B 1 197 ? 5.57 -13.922 11.516 1 95.69 197 GLU B CA 1
ATOM 4790 C C . GLU B 1 197 ? 5.203 -14.273 12.953 1 95.69 197 GLU B C 1
ATOM 4792 O O . GLU B 1 197 ? 4.098 -14.742 13.219 1 95.69 197 GLU B O 1
ATOM 4797 N N . ASN B 1 198 ? 6.082 -13.961 13.914 1 93.81 198 ASN B N 1
ATOM 4798 C CA . ASN B 1 198 ? 5.891 -14.352 15.312 1 93.81 198 ASN B CA 1
ATOM 4799 C C . ASN B 1 198 ? 4.891 -13.438 16.016 1 93.81 198 ASN B C 1
ATOM 4801 O O . ASN B 1 198 ? 4.082 -13.898 16.828 1 93.81 198 ASN B O 1
ATOM 4805 N N . VAL B 1 199 ? 4.93 -12.164 15.656 1 93.88 199 VAL B N 1
ATOM 4806 C CA . VAL B 1 199 ? 4.152 -11.188 16.406 1 93.88 199 VAL B CA 1
ATOM 4807 C C . VAL B 1 199 ? 2.77 -11.023 15.773 1 93.88 199 VAL B C 1
ATOM 4809 O O . VAL B 1 199 ? 1.772 -10.859 16.484 1 93.88 199 VAL B O 1
ATOM 4812 N N . PHE B 1 200 ? 2.658 -11.141 14.43 1 93.75 200 PHE B N 1
ATOM 4813 C CA . PHE B 1 200 ? 1.396 -10.805 13.781 1 93.75 200 PHE B CA 1
ATOM 4814 C C . PHE B 1 200 ? 0.861 -11.992 12.984 1 93.75 200 PHE B C 1
ATOM 4816 O O . PHE B 1 200 ? -0.184 -11.891 12.344 1 93.75 200 PHE B O 1
ATOM 4823 N N . ASP B 1 201 ? 1.627 -13.086 12.938 1 92.12 201 ASP B N 1
ATOM 4824 C CA . ASP B 1 201 ? 1.262 -14.281 12.18 1 92.12 201 ASP B CA 1
ATOM 4825 C C . ASP B 1 201 ? 1.141 -13.961 10.688 1 92.12 201 ASP B C 1
ATOM 4827 O O . ASP B 1 201 ? 0.372 -14.609 9.977 1 92.12 201 ASP B O 1
ATOM 4831 N N . ALA B 1 202 ? 1.746 -12.867 10.266 1 96 202 ALA B N 1
ATOM 4832 C CA . ALA B 1 202 ? 1.738 -12.516 8.852 1 96 202 ALA B CA 1
ATOM 4833 C C . ALA B 1 202 ? 2.752 -13.344 8.07 1 96 202 ALA B C 1
ATOM 4835 O O . ALA B 1 202 ? 3.883 -13.539 8.523 1 96 202 ALA B O 1
ATOM 4836 N N . LYS B 1 203 ? 2.354 -13.867 6.949 1 96.69 203 LYS B N 1
ATOM 4837 C CA . LYS B 1 203 ? 3.199 -14.734 6.137 1 96.69 203 LYS B CA 1
ATOM 4838 C C . LYS B 1 203 ? 3.623 -14.039 4.844 1 96.69 203 LYS B C 1
ATOM 4840 O O . LYS B 1 203 ? 2.848 -13.281 4.258 1 96.69 203 LYS B O 1
ATOM 4845 N N . PRO B 1 204 ? 4.828 -14.336 4.414 1 97.81 204 PRO B N 1
ATOM 4846 C CA . PRO B 1 204 ? 5.324 -13.625 3.234 1 97.81 204 PRO B CA 1
ATOM 4847 C C . PRO B 1 204 ? 4.598 -14.031 1.954 1 97.81 204 PRO B C 1
ATOM 4849 O O . PRO B 1 204 ? 4.461 -15.219 1.667 1 97.81 204 PRO B O 1
ATOM 4852 N N . THR B 1 205 ? 4.109 -13.055 1.271 1 97.94 205 THR B N 1
ATOM 4853 C CA . THR B 1 205 ? 3.547 -13.273 -0.056 1 97.94 205 THR B CA 1
ATOM 4854 C C . THR B 1 205 ? 4.562 -12.922 -1.141 1 97.94 205 THR B C 1
ATOM 4856 O O . THR B 1 205 ? 4.402 -13.312 -2.299 1 97.94 205 THR B O 1
ATOM 4859 N N . ARG B 1 206 ? 5.52 -12.141 -0.762 1 98.25 206 ARG B N 1
ATOM 4860 C CA . ARG B 1 206 ? 6.629 -11.742 -1.623 1 98.25 206 ARG B CA 1
ATOM 4861 C C . ARG B 1 206 ? 7.918 -11.594 -0.821 1 98.25 206 ARG B C 1
ATOM 4863 O O . ARG B 1 206 ? 7.906 -11.055 0.287 1 98.25 206 ARG B O 1
ATOM 4870 N N . LEU B 1 207 ? 9.031 -12.086 -1.319 1 98.19 207 LEU B N 1
ATOM 4871 C CA . LEU B 1 207 ? 10.336 -11.961 -0.682 1 98.19 207 LEU B CA 1
ATOM 4872 C C . LEU B 1 207 ? 11.336 -11.305 -1.623 1 98.19 207 LEU B C 1
ATOM 4874 O O . LEU B 1 207 ? 11.422 -11.672 -2.799 1 98.19 207 LEU B O 1
ATOM 4878 N N . GLU B 1 208 ? 11.953 -10.289 -1.156 1 97.38 208 GLU B N 1
ATOM 4879 C CA . GLU B 1 208 ? 13.117 -9.703 -1.813 1 97.38 208 GLU B CA 1
ATOM 4880 C C . GLU B 1 208 ? 14.414 -10.219 -1.2 1 97.38 208 GLU B C 1
ATOM 4882 O O . GLU B 1 208 ? 14.516 -10.375 0.019 1 97.38 208 GLU B O 1
ATOM 4887 N N . PHE B 1 209 ? 15.422 -10.5 -2.041 1 95.62 209 PHE B N 1
ATOM 4888 C CA . PHE B 1 209 ? 16.672 -11.023 -1.491 1 95.62 209 PHE B CA 1
ATOM 4889 C C . PHE B 1 209 ? 17.859 -10.57 -2.326 1 95.62 209 PHE B C 1
ATOM 4891 O O . PHE B 1 209 ? 17.703 -10.141 -3.469 1 95.62 209 PHE B O 1
ATOM 4898 N N . LYS B 1 210 ? 18.953 -10.586 -1.666 1 93.69 210 LYS B N 1
ATOM 4899 C CA . LYS B 1 210 ? 20.25 -10.328 -2.283 1 93.69 210 LYS B CA 1
ATOM 4900 C C . LYS B 1 210 ? 21.125 -11.578 -2.26 1 93.69 210 LYS B C 1
ATOM 4902 O O . LYS B 1 210 ? 21.094 -12.344 -1.294 1 93.69 210 LYS B O 1
ATOM 4907 N N . GLN B 1 211 ? 21.75 -11.719 -3.383 1 91.38 211 GLN B N 1
ATOM 4908 C CA . GLN B 1 211 ? 22.734 -12.805 -3.461 1 91.38 211 GLN B CA 1
ATOM 4909 C C . GLN B 1 211 ? 24.156 -12.258 -3.557 1 91.38 211 GLN B C 1
ATOM 4911 O O . GLN B 1 211 ? 24.438 -11.398 -4.387 1 91.38 211 GLN B O 1
ATOM 4916 N N . ARG B 1 212 ? 24.984 -12.734 -2.717 1 82.94 212 ARG B N 1
ATOM 4917 C CA . ARG B 1 212 ? 26.359 -12.258 -2.684 1 82.94 212 ARG B CA 1
ATOM 4918 C C . ARG B 1 212 ? 27.266 -13.125 -3.555 1 82.94 212 ARG B C 1
ATOM 4920 O O . ARG B 1 212 ? 27.047 -14.336 -3.658 1 82.94 212 ARG B O 1
ATOM 4927 N N . ASN B 1 213 ? 27.797 -12.344 -4.492 1 68 213 ASN B N 1
ATOM 4928 C CA . ASN B 1 213 ? 28.906 -12.945 -5.223 1 68 213 ASN B CA 1
ATOM 4929 C C . ASN B 1 213 ? 30.234 -12.289 -4.859 1 68 213 ASN B C 1
ATOM 4931 O O . ASN B 1 213 ? 30.531 -11.18 -5.309 1 68 213 ASN B O 1
ATOM 4935 N N . SER B 1 214 ? 30.953 -12.703 -3.902 1 66 214 SER B N 1
ATOM 4936 C CA . SER B 1 214 ? 32.094 -12.055 -3.26 1 66 214 SER B CA 1
ATOM 4937 C C . SER B 1 214 ? 31.641 -11.062 -2.195 1 66 214 SER B C 1
ATOM 4939 O O . SER B 1 214 ? 30.438 -10.938 -1.924 1 66 214 SER B O 1
ATOM 4941 N N . PRO B 1 215 ? 32.312 -10.078 -1.623 1 61.19 215 PRO B N 1
ATOM 4942 C CA . PRO B 1 215 ? 31.969 -9.25 -0.466 1 61.19 215 PRO B CA 1
ATOM 4943 C C . PRO B 1 215 ? 30.734 -8.398 -0.703 1 61.19 215 PRO B C 1
ATOM 4945 O O . PRO B 1 215 ? 30.047 -8.016 0.251 1 61.19 215 PRO B O 1
ATOM 4948 N N . ASP B 1 216 ? 30.266 -8.258 -2.094 1 68.69 216 ASP B N 1
ATOM 4949 C CA . ASP B 1 216 ? 29.156 -7.34 -2.352 1 68.69 216 ASP B CA 1
ATOM 4950 C C . ASP B 1 216 ? 27.953 -8.07 -2.939 1 68.69 216 ASP B C 1
ATOM 4952 O O . ASP B 1 216 ? 28.094 -9.172 -3.48 1 68.69 216 ASP B O 1
ATOM 4956 N N . ALA B 1 217 ? 26.812 -7.508 -2.717 1 75.62 217 ALA B N 1
ATOM 4957 C CA . ALA B 1 217 ? 25.609 -8.055 -3.326 1 75.62 217 ALA B CA 1
ATOM 4958 C C . ALA B 1 217 ? 25.719 -8.07 -4.848 1 75.62 217 ALA B C 1
ATOM 4960 O O . ALA B 1 217 ? 25.953 -7.027 -5.469 1 75.62 217 ALA B O 1
ATOM 4961 N N . ALA B 1 218 ? 25.562 -9.281 -5.461 1 85.88 218 ALA B N 1
ATOM 4962 C CA . ALA B 1 218 ? 25.75 -9.461 -6.898 1 85.88 218 ALA B CA 1
ATOM 4963 C C . ALA B 1 218 ? 24.406 -9.477 -7.625 1 85.88 218 ALA B C 1
ATOM 4965 O O . ALA B 1 218 ? 24.312 -9.039 -8.773 1 85.88 218 ALA B O 1
ATOM 4966 N N . ILE B 1 219 ? 23.422 -9.977 -6.977 1 93.25 219 ILE B N 1
ATOM 4967 C CA . ILE B 1 219 ? 22.109 -10.125 -7.613 1 93.25 219 ILE B CA 1
ATOM 4968 C C . ILE B 1 219 ? 21.016 -9.648 -6.66 1 93.25 219 ILE B C 1
ATOM 4970 O O . ILE B 1 219 ? 21.047 -9.969 -5.469 1 93.25 219 ILE B O 1
ATOM 4974 N N . ARG B 1 220 ? 20.156 -8.867 -7.074 1 94.12 220 ARG B N 1
ATOM 4975 C CA . ARG B 1 220 ? 18.953 -8.453 -6.355 1 94.12 220 ARG B CA 1
ATOM 4976 C C . ARG B 1 220 ? 17.703 -8.961 -7.059 1 94.12 220 ARG B C 1
ATOM 4978 O O . ARG B 1 220 ? 17.469 -8.672 -8.234 1 94.12 220 ARG B O 1
ATOM 4985 N N . SER B 1 221 ? 16.906 -9.734 -6.336 1 96 221 SER B N 1
ATOM 4986 C CA . SER B 1 221 ? 15.758 -10.414 -6.93 1 96 221 SER B CA 1
ATOM 4987 C C . SER B 1 221 ? 14.602 -10.5 -5.938 1 96 221 SER B C 1
ATOM 4989 O O . SER B 1 221 ? 14.75 -10.148 -4.766 1 96 221 SER B O 1
ATOM 4991 N N . SER B 1 222 ? 13.477 -10.859 -6.449 1 97.69 222 SER B N 1
ATOM 4992 C CA . SER B 1 222 ? 12.312 -11.109 -5.594 1 97.69 222 SER B CA 1
ATOM 4993 C C . SER B 1 222 ? 11.469 -12.25 -6.129 1 97.69 222 SER B C 1
ATOM 4995 O O . SER B 1 222 ? 11.531 -12.578 -7.316 1 97.69 222 SER B O 1
ATOM 4997 N N . VAL B 1 223 ? 10.805 -12.922 -5.234 1 98.12 223 VAL B N 1
ATOM 4998 C CA . VAL B 1 223 ? 9.891 -14.008 -5.582 1 98.12 223 VAL B CA 1
ATOM 4999 C C . VAL B 1 223 ? 8.516 -13.742 -4.973 1 98.12 223 VAL B C 1
ATOM 5001 O O . VAL B 1 223 ? 8.414 -13.141 -3.9 1 98.12 223 VAL B O 1
ATOM 5004 N N . ALA B 1 224 ? 7.48 -14.195 -5.629 1 98 224 ALA B N 1
ATOM 5005 C CA . ALA B 1 224 ? 6.105 -14.008 -5.164 1 98 224 ALA B CA 1
ATOM 5006 C C . ALA B 1 224 ? 5.301 -15.297 -5.305 1 98 224 ALA B C 1
ATOM 5008 O O . ALA B 1 224 ? 5.645 -16.172 -6.113 1 98 224 ALA B O 1
ATOM 5009 N N . GLN B 1 225 ? 4.219 -15.383 -4.531 1 97.31 225 GLN B N 1
ATOM 5010 C CA . GLN B 1 225 ? 3.412 -16.594 -4.449 1 97.31 225 GLN B CA 1
ATOM 5011 C C . GLN B 1 225 ? 2.768 -16.922 -5.797 1 97.31 225 GLN B C 1
ATOM 5013 O O . GLN B 1 225 ? 2.521 -18.094 -6.109 1 97.31 225 GLN B O 1
ATOM 5018 N N . GLU B 1 226 ? 2.504 -15.875 -6.605 1 94.62 226 GLU B N 1
ATOM 5019 C CA . GLU B 1 226 ? 1.713 -16.047 -7.82 1 94.62 226 GLU B CA 1
ATOM 5020 C C . GLU B 1 226 ? 2.594 -16.453 -9 1 94.62 226 GLU B C 1
ATOM 5022 O O . GLU B 1 226 ? 2.344 -16.047 -10.133 1 94.62 226 GLU B O 1
ATOM 5027 N N . GLY B 1 227 ? 3.654 -17.141 -8.711 1 94.62 227 GLY B N 1
ATOM 5028 C CA . GLY B 1 227 ? 4.469 -17.766 -9.742 1 94.62 227 GLY B CA 1
ATOM 5029 C C . GLY B 1 227 ? 5.297 -16.781 -10.539 1 94.62 227 GLY B C 1
ATOM 5030 O O . GLY B 1 227 ? 5.457 -16.938 -11.75 1 94.62 227 GLY B O 1
ATOM 5031 N N . HIS B 1 228 ? 5.695 -15.758 -9.961 1 95.44 228 HIS B N 1
ATOM 5032 C CA . HIS B 1 228 ? 6.57 -14.852 -10.703 1 95.44 228 HIS B CA 1
ATOM 5033 C C . HIS B 1 228 ? 7.734 -14.383 -9.836 1 95.44 228 HIS B C 1
ATOM 5035 O O . HIS B 1 228 ? 7.617 -14.32 -8.609 1 95.44 228 HIS B O 1
ATOM 5041 N N . PHE B 1 229 ? 8.836 -14.227 -10.391 1 97.25 229 PHE B N 1
ATOM 5042 C CA . PHE B 1 229 ? 9.984 -13.633 -9.719 1 97.25 229 PHE B CA 1
ATOM 5043 C C . PHE B 1 229 ? 10.664 -12.609 -10.617 1 97.25 229 PHE B C 1
ATOM 5045 O O . PHE B 1 229 ? 10.398 -12.547 -11.82 1 97.25 229 PHE B O 1
ATOM 5052 N N . THR B 1 230 ? 11.438 -11.727 -10.047 1 97.62 230 THR B N 1
ATOM 5053 C CA . THR B 1 230 ? 12 -10.586 -10.766 1 97.62 230 THR B CA 1
ATOM 5054 C C . THR B 1 230 ? 13.492 -10.453 -10.492 1 97.62 230 THR B C 1
ATOM 5056 O O . THR B 1 230 ? 13.992 -10.938 -9.477 1 97.62 230 THR B O 1
ATOM 5059 N N . PHE B 1 231 ? 14.188 -9.922 -11.445 1 96.81 231 PHE B N 1
ATOM 5060 C CA . PHE B 1 231 ? 15.562 -9.469 -11.297 1 96.81 231 PHE B CA 1
ATOM 5061 C C . PHE B 1 231 ? 15.641 -7.949 -11.398 1 96.81 231 PHE B C 1
ATOM 5063 O O . PHE B 1 231 ? 15.383 -7.379 -12.461 1 96.81 231 PHE B O 1
ATOM 5070 N N . SER B 1 232 ? 16.047 -7.371 -10.297 1 94.44 232 SER B N 1
ATOM 5071 C CA . SER B 1 232 ? 16.172 -5.918 -10.281 1 94.44 232 SER B CA 1
ATOM 5072 C C . SER B 1 232 ? 17.547 -5.469 -10.773 1 94.44 232 SER B C 1
ATOM 5074 O O . SER B 1 232 ? 17.656 -4.488 -11.508 1 94.44 232 SER B O 1
ATOM 5076 N N . SER B 1 233 ? 18.547 -6.23 -10.336 1 93.75 233 SER B N 1
ATOM 5077 C CA . SER B 1 233 ? 19.875 -5.844 -10.781 1 93.75 233 SER B CA 1
ATOM 5078 C C . SER B 1 233 ? 20.859 -7.004 -10.641 1 93.75 233 SER B C 1
ATOM 5080 O O . SER B 1 233 ? 20.688 -7.867 -9.773 1 93.75 233 SER B O 1
ATOM 5082 N N . VAL B 1 234 ? 21.766 -6.961 -11.539 1 94.5 234 VAL B N 1
ATOM 5083 C CA . VAL B 1 234 ? 22.922 -7.848 -11.516 1 94.5 234 VAL B CA 1
ATOM 5084 C C . VAL B 1 234 ? 24.203 -7.031 -11.625 1 94.5 234 VAL B C 1
ATOM 5086 O O . VAL B 1 234 ? 24.312 -6.156 -12.492 1 94.5 234 VAL B O 1
ATOM 5089 N N . ARG B 1 235 ? 25.125 -7.285 -10.805 1 92.88 235 ARG B N 1
ATOM 5090 C CA . ARG B 1 235 ? 26.391 -6.566 -10.859 1 92.88 235 ARG B CA 1
ATOM 5091 C C . ARG B 1 235 ? 27.234 -7.035 -12.047 1 92.88 235 ARG B C 1
ATOM 5093 O O . ARG B 1 235 ? 27.281 -8.227 -12.352 1 92.88 235 ARG B O 1
ATOM 5100 N N . PRO B 1 236 ? 27.938 -6.008 -12.586 1 92.56 236 PRO B N 1
ATOM 5101 C CA . PRO B 1 236 ? 28.828 -6.426 -13.672 1 92.56 236 PRO B CA 1
ATOM 5102 C C . PRO B 1 236 ? 29.828 -7.492 -13.234 1 92.56 236 PRO B C 1
ATOM 5104 O O . PRO B 1 236 ? 30.422 -7.387 -12.164 1 92.56 236 PRO B O 1
ATOM 5107 N N . GLY B 1 237 ? 29.922 -8.484 -14.07 1 90.5 237 GLY B N 1
ATOM 5108 C CA . GLY B 1 237 ? 30.812 -9.586 -13.734 1 90.5 237 GLY B CA 1
ATOM 5109 C C . GLY B 1 237 ? 30.094 -10.766 -13.125 1 90.5 237 GLY B C 1
ATOM 5110 O O . GLY B 1 237 ? 30.656 -11.859 -13.008 1 90.5 237 GLY B O 1
ATOM 5111 N N . SER B 1 238 ? 28.844 -10.562 -12.75 1 92.62 238 SER B N 1
ATOM 5112 C CA . SER B 1 238 ? 28.078 -11.625 -12.109 1 92.62 238 SER B CA 1
ATOM 5113 C C . SER B 1 238 ? 26.953 -12.133 -13.016 1 92.62 238 SER B C 1
ATOM 5115 O O . SER B 1 238 ? 25.938 -12.641 -12.539 1 92.62 238 SER B O 1
ATOM 5117 N N . GLU B 1 239 ? 27.109 -11.938 -14.305 1 93.88 239 GLU B N 1
ATOM 5118 C CA . GLU B 1 239 ? 26.078 -12.328 -15.258 1 93.88 239 GLU B CA 1
ATOM 5119 C C . GLU B 1 239 ? 25.859 -13.836 -15.242 1 93.88 239 GLU B C 1
ATOM 5121 O O . GLU B 1 239 ? 24.719 -14.305 -15.328 1 93.88 239 GLU B O 1
ATOM 5126 N N . GLU B 1 240 ? 26.922 -14.562 -15.133 1 92.75 240 GLU B N 1
ATOM 5127 C CA . GLU B 1 240 ? 26.797 -16.016 -15.086 1 92.75 240 GLU B CA 1
ATOM 5128 C C . GLU B 1 240 ? 26 -16.469 -13.875 1 92.75 240 GLU B C 1
ATOM 5130 O O . GLU B 1 240 ? 25.156 -17.359 -13.977 1 92.75 240 GLU B O 1
ATOM 5135 N N . ARG B 1 241 ? 26.281 -15.867 -12.781 1 92.31 241 ARG B N 1
ATOM 5136 C CA . ARG B 1 241 ? 25.516 -16.188 -11.578 1 92.31 241 ARG B CA 1
ATOM 5137 C C . ARG B 1 241 ? 24.047 -15.805 -11.734 1 92.31 241 ARG B C 1
ATOM 5139 O O . ARG B 1 241 ? 23.172 -16.5 -11.227 1 92.31 241 ARG B O 1
ATOM 5146 N N . GLY B 1 242 ? 23.859 -14.641 -12.352 1 94.62 242 GLY B N 1
ATOM 5147 C CA . GLY B 1 242 ? 22.5 -14.242 -12.641 1 94.62 242 GLY B CA 1
ATOM 5148 C C . GLY B 1 242 ? 21.719 -15.281 -13.43 1 94.62 242 GLY B C 1
ATOM 5149 O O . GLY B 1 242 ? 20.578 -15.602 -13.086 1 94.62 242 GLY B O 1
ATOM 5150 N N . ARG B 1 243 ? 22.359 -15.859 -14.422 1 95.69 243 ARG B N 1
ATOM 5151 C CA . ARG B 1 243 ? 21.734 -16.891 -15.242 1 95.69 243 ARG B CA 1
ATOM 5152 C C . ARG B 1 243 ? 21.453 -18.141 -14.414 1 95.69 243 ARG B C 1
ATOM 5154 O O . ARG B 1 243 ? 20.391 -18.75 -14.547 1 95.69 243 ARG B O 1
ATOM 5161 N N . GLN B 1 244 ? 22.375 -18.453 -13.641 1 94 244 GLN B N 1
ATOM 5162 C CA . GLN B 1 244 ? 22.203 -19.625 -12.781 1 94 244 GLN B CA 1
ATOM 5163 C C . GLN B 1 244 ? 21.062 -19.438 -11.805 1 94 244 GLN B C 1
ATOM 5165 O O . GLN B 1 244 ? 20.266 -20.359 -11.578 1 94 244 GLN B O 1
ATOM 5170 N N . THR B 1 245 ? 21.031 -18.266 -11.219 1 95.19 245 THR B N 1
ATOM 5171 C CA . THR B 1 245 ? 19.969 -17.969 -10.273 1 95.19 245 THR B CA 1
ATOM 5172 C C . THR B 1 245 ? 18.594 -18.062 -10.945 1 95.19 245 THR B C 1
ATOM 5174 O O . THR B 1 245 ? 17.656 -18.578 -10.367 1 95.19 245 THR B O 1
ATOM 5177 N N . LEU B 1 246 ? 18.516 -17.516 -12.133 1 96.5 246 LEU B N 1
ATOM 5178 C CA . LEU B 1 246 ? 17.25 -17.578 -12.867 1 96.5 246 LEU B CA 1
ATOM 5179 C C . LEU B 1 246 ? 16.812 -19.031 -13.055 1 96.5 246 LEU B C 1
ATOM 5181 O O . LEU B 1 246 ? 15.648 -19.359 -12.844 1 96.5 246 LEU B O 1
ATOM 5185 N N . GLU B 1 247 ? 17.719 -19.844 -13.406 1 95.56 247 GLU B N 1
ATOM 5186 C CA . GLU B 1 247 ? 17.406 -21.25 -13.602 1 95.56 247 GLU B CA 1
ATOM 5187 C C . GLU B 1 247 ? 17.031 -21.922 -12.289 1 95.56 247 GLU B C 1
ATOM 5189 O O . GLU B 1 247 ? 16.094 -22.734 -12.242 1 95.56 247 GLU B O 1
ATOM 5194 N N . GLU B 1 248 ? 17.75 -21.625 -11.266 1 96.19 248 GLU B N 1
ATOM 5195 C CA . GLU B 1 248 ? 17.484 -22.219 -9.961 1 96.19 248 GLU B CA 1
ATOM 5196 C C . GLU B 1 248 ? 16.094 -21.797 -9.445 1 96.19 248 GLU B C 1
ATOM 5198 O O . GLU B 1 248 ? 15.375 -22.625 -8.883 1 96.19 248 GLU B O 1
ATOM 5203 N N . LEU B 1 249 ? 15.773 -20.562 -9.594 1 97.25 249 LEU B N 1
ATOM 5204 C CA . LEU B 1 249 ? 14.461 -20.094 -9.18 1 97.25 249 LEU B CA 1
ATOM 5205 C C . LEU B 1 249 ? 13.359 -20.781 -9.984 1 97.25 249 LEU B C 1
ATOM 5207 O O . LEU B 1 249 ? 12.359 -21.234 -9.422 1 97.25 249 LEU B O 1
ATOM 5211 N N . SER B 1 250 ? 13.555 -20.844 -11.297 1 96.75 250 SER B N 1
ATOM 5212 C CA . SER B 1 250 ? 12.57 -21.516 -12.148 1 96.75 250 SER B CA 1
ATOM 5213 C C . SER B 1 250 ? 12.344 -22.953 -11.711 1 96.75 250 SER B C 1
ATOM 5215 O O . SER B 1 250 ? 11.195 -23.375 -11.523 1 96.75 250 SER B O 1
ATOM 5217 N N . LYS B 1 251 ? 13.398 -23.609 -11.5 1 96.06 251 LYS B N 1
ATOM 5218 C CA . LYS B 1 251 ? 13.312 -25 -11.086 1 96.06 251 LYS B CA 1
ATOM 5219 C C . LYS B 1 251 ? 12.703 -25.125 -9.695 1 96.06 251 LYS B C 1
ATOM 5221 O O . LYS B 1 251 ? 11.961 -26.078 -9.414 1 96.06 251 LYS B O 1
ATOM 5226 N N . GLY B 1 252 ? 13.086 -24.219 -8.805 1 97.12 252 GLY B N 1
ATOM 5227 C CA . GLY B 1 252 ? 12.477 -24.219 -7.48 1 97.12 252 GLY B CA 1
ATOM 5228 C C . GLY B 1 252 ? 10.969 -24.078 -7.516 1 97.12 252 GLY B C 1
ATOM 5229 O O . GLY B 1 252 ? 10.25 -24.812 -6.828 1 97.12 252 GLY B O 1
ATOM 5230 N N . PHE B 1 253 ? 10.484 -23.172 -8.32 1 97.88 253 PHE B N 1
ATOM 5231 C CA . PHE B 1 253 ? 9.047 -22.953 -8.469 1 97.88 253 PHE B CA 1
ATOM 5232 C C . PHE B 1 253 ? 8.375 -24.203 -9.031 1 97.88 253 PHE B C 1
ATOM 5234 O O . PHE B 1 253 ? 7.34 -24.641 -8.523 1 97.88 253 PHE B O 1
ATOM 5241 N N . GLU B 1 254 ? 8.992 -24.734 -10.062 1 97.06 254 GLU B N 1
ATOM 5242 C CA . GLU B 1 254 ? 8.438 -25.922 -10.703 1 97.06 254 GLU B CA 1
ATOM 5243 C C . GLU B 1 254 ? 8.398 -27.109 -9.742 1 97.06 254 GLU B C 1
ATOM 5245 O O . GLU B 1 254 ? 7.383 -27.797 -9.641 1 97.06 254 GLU B O 1
ATOM 5250 N N . SER B 1 255 ? 9.445 -27.281 -9.062 1 97 255 SER B N 1
ATOM 5251 C CA . SER B 1 255 ? 9.555 -28.422 -8.148 1 97 255 SER B CA 1
ATOM 5252 C C . SER B 1 255 ? 8.531 -28.312 -7.016 1 97 255 SER B C 1
ATOM 5254 O O . SER B 1 255 ? 7.859 -29.297 -6.695 1 97 255 SER B O 1
ATOM 5256 N N . HIS B 1 256 ? 8.414 -27.172 -6.426 1 97.5 256 HIS B N 1
ATOM 5257 C CA . HIS B 1 256 ? 7.465 -27 -5.336 1 97.5 256 HIS B CA 1
ATOM 5258 C C . HIS B 1 256 ? 6.027 -27.094 -5.836 1 97.5 256 HIS B C 1
ATOM 5260 O O . HIS B 1 256 ? 5.152 -27.609 -5.133 1 97.5 256 HIS B O 1
ATOM 5266 N N . ASP B 1 257 ? 5.785 -26.578 -7.02 1 97.06 257 ASP B N 1
ATOM 5267 C CA . ASP B 1 257 ? 4.461 -26.734 -7.613 1 97.06 257 ASP B CA 1
ATOM 5268 C C . ASP B 1 257 ? 4.09 -28.203 -7.773 1 97.06 257 ASP B C 1
ATOM 5270 O O . ASP B 1 257 ? 2.977 -28.609 -7.434 1 97.06 257 ASP B O 1
ATOM 5274 N N . GLN B 1 258 ? 5.008 -28.969 -8.289 1 95.06 258 GLN B N 1
ATOM 5275 C CA . GLN B 1 258 ? 4.781 -30.391 -8.461 1 95.06 258 GLN B CA 1
ATOM 5276 C C . GLN B 1 258 ? 4.578 -31.094 -7.121 1 95.06 258 GLN B C 1
ATOM 5278 O O . GLN B 1 258 ? 3.666 -31.906 -6.969 1 95.06 258 GLN B O 1
ATOM 5283 N N . GLN B 1 259 ? 5.414 -30.75 -6.25 1 95.25 259 GLN B N 1
ATOM 5284 C CA . GLN B 1 259 ? 5.348 -31.359 -4.93 1 95.25 259 GLN B CA 1
ATOM 5285 C C . GLN B 1 259 ? 4.012 -31.062 -4.254 1 95.25 259 GLN B C 1
ATOM 5287 O O . GLN B 1 259 ? 3.465 -31.922 -3.557 1 95.25 259 GLN B O 1
ATOM 5292 N N . ASN B 1 260 ? 3.533 -29.906 -4.426 1 96.5 260 ASN B N 1
ATOM 5293 C CA . ASN B 1 260 ? 2.32 -29.484 -3.734 1 96.5 260 ASN B CA 1
ATOM 5294 C C . ASN B 1 260 ? 1.067 -30.031 -4.41 1 96.5 260 ASN B C 1
ATOM 5296 O O . ASN B 1 260 ? 0.133 -30.469 -3.732 1 96.5 260 ASN B O 1
ATOM 5300 N N . TYR B 1 261 ? 1.039 -30.031 -5.781 1 96.12 261 TYR B N 1
ATOM 5301 C CA . TYR B 1 261 ? -0.292 -30.125 -6.371 1 96.12 261 TYR B CA 1
ATOM 5302 C C . TYR B 1 261 ? -0.392 -31.312 -7.316 1 96.12 261 TYR B C 1
ATOM 5304 O O . TYR B 1 261 ? -1.492 -31.719 -7.695 1 96.12 261 TYR B O 1
ATOM 5312 N N . LYS B 1 262 ? 0.747 -31.812 -7.793 1 92.62 262 LYS B N 1
ATOM 5313 C CA . LYS B 1 262 ? 0.682 -32.938 -8.734 1 92.62 262 LYS B CA 1
ATOM 5314 C C . LYS B 1 262 ? -0.077 -34.094 -8.133 1 92.62 262 LYS B C 1
ATOM 5316 O O . LYS B 1 262 ? 0.16 -34.5 -6.98 1 92.62 262 LYS B O 1
ATOM 5321 N N . ILE B 1 263 ? -1.049 -34.562 -8.891 1 92.25 263 ILE B N 1
ATOM 5322 C CA . ILE B 1 263 ? -1.79 -35.75 -8.469 1 92.25 263 ILE B CA 1
ATOM 5323 C C . ILE B 1 263 ? -1.098 -37 -8.984 1 92.25 263 ILE B C 1
ATOM 5325 O O . ILE B 1 263 ? -1.318 -37.438 -10.133 1 92.25 263 ILE B O 1
ATOM 5329 N N . GLU B 1 264 ? -0.366 -37.625 -8.18 1 88.06 264 GLU B N 1
ATOM 5330 C CA . GLU B 1 264 ? 0.445 -38.781 -8.594 1 88.06 264 GLU B CA 1
ATOM 5331 C C . GLU B 1 264 ? -0.401 -40.031 -8.719 1 88.06 264 GLU B C 1
ATOM 5333 O O . GLU B 1 264 ? -0.201 -40.844 -9.633 1 88.06 264 GLU B O 1
ATOM 5338 N N . HIS B 1 265 ? -1.259 -40.188 -7.77 1 87.31 265 HIS B N 1
ATOM 5339 C CA . HIS B 1 265 ? -2.119 -41.344 -7.754 1 87.31 265 HIS B CA 1
ATOM 5340 C C . HIS B 1 265 ? -3.594 -40.969 -7.738 1 87.31 265 HIS B C 1
ATOM 5342 O O . HIS B 1 265 ? -4.082 -40.406 -6.75 1 87.31 265 HIS B O 1
ATOM 5348 N N . LYS B 1 266 ? -4.223 -41.188 -8.75 1 83.88 266 LYS B N 1
ATOM 5349 C CA . LYS B 1 266 ? -5.664 -41 -8.844 1 83.88 266 LYS B CA 1
ATOM 5350 C C . LYS B 1 266 ? -6.434 -42.188 -8.312 1 83.88 266 LYS B C 1
ATOM 5352 O O . LYS B 1 266 ? -5.992 -43.344 -8.469 1 83.88 266 LYS B O 1
ATOM 5357 N N . PRO B 1 267 ? -7.527 -41.812 -7.645 1 83.69 267 PRO B N 1
ATOM 5358 C CA . PRO B 1 267 ? -8.336 -42.938 -7.215 1 83.69 267 PRO B CA 1
ATOM 5359 C C . PRO B 1 267 ? -9.008 -43.656 -8.383 1 83.69 267 PRO B C 1
ATOM 5361 O O . PRO B 1 267 ? -9.648 -43.031 -9.227 1 83.69 267 PRO B O 1
ATOM 5364 N N . ILE B 1 268 ? -8.711 -44.969 -8.43 1 78.69 268 ILE B N 1
ATOM 5365 C CA . ILE B 1 268 ? -9.328 -45.781 -9.469 1 78.69 268 ILE B CA 1
ATOM 5366 C C . ILE B 1 268 ? -10.258 -46.812 -8.828 1 78.69 268 ILE B C 1
ATOM 5368 O O . ILE B 1 268 ? -9.844 -47.594 -7.949 1 78.69 268 ILE B O 1
ATOM 5372 N N . ARG B 1 269 ? -11.531 -46.625 -9.18 1 75.25 269 ARG B N 1
ATOM 5373 C CA . ARG B 1 269 ? -12.523 -47.562 -8.664 1 75.25 269 ARG B CA 1
ATOM 5374 C C . ARG B 1 269 ? -12.672 -48.75 -9.594 1 75.25 269 ARG B C 1
ATOM 5376 O O . ARG B 1 269 ? -12.883 -48.594 -10.797 1 75.25 269 ARG B O 1
ATOM 5383 N N . GLU B 1 270 ? -12.375 -49.875 -9.156 1 70.56 270 GLU B N 1
ATOM 5384 C CA . GLU B 1 270 ? -12.594 -51.125 -9.891 1 70.56 270 GLU B CA 1
ATOM 5385 C C . GLU B 1 270 ? -13.734 -51.938 -9.273 1 70.56 270 GLU B C 1
ATOM 5387 O O . GLU B 1 270 ? -13.695 -52.281 -8.094 1 70.56 270 GLU B O 1
ATOM 5392 N N . SER B 1 271 ? -14.812 -52 -10.008 1 73.31 271 SER B N 1
ATOM 5393 C CA . SER B 1 271 ? -15.984 -52.75 -9.547 1 73.31 271 SER B CA 1
ATOM 5394 C C . SER B 1 271 ? -15.883 -54.219 -9.922 1 73.31 271 SER B C 1
ATOM 5396 O O . SER B 1 271 ? -15.414 -54.562 -11.008 1 73.31 271 SER B O 1
ATOM 5398 N N . PHE B 1 272 ? -16.078 -55.062 -8.953 1 72.75 272 PHE B N 1
ATOM 5399 C CA . PHE B 1 272 ? -16.203 -56.5 -9.164 1 72.75 272 PHE B CA 1
ATOM 5400 C C . PHE B 1 272 ? -17.594 -57 -8.766 1 72.75 272 PHE B C 1
ATOM 5402 O O . PHE B 1 272 ? -18.422 -56.219 -8.281 1 72.75 272 PHE B O 1
ATOM 5409 N N . LYS B 1 273 ? -17.938 -58.344 -9.062 1 76.5 273 LYS B N 1
ATOM 5410 C CA . LYS B 1 273 ? -19.25 -58.938 -8.836 1 76.5 273 LYS B CA 1
ATOM 5411 C C . LYS B 1 273 ? -19.75 -58.688 -7.422 1 76.5 273 LYS B C 1
ATOM 5413 O O . LYS B 1 273 ? -20.922 -58.344 -7.219 1 76.5 273 LYS B O 1
ATOM 5418 N N . ASP B 1 274 ? -18.969 -58.719 -6.457 1 73.94 274 ASP B N 1
ATOM 5419 C CA . ASP B 1 274 ? -19.422 -58.625 -5.07 1 73.94 274 ASP B CA 1
ATOM 5420 C C . ASP B 1 274 ? -18.875 -57.375 -4.391 1 73.94 274 ASP B C 1
ATOM 5422 O O . ASP B 1 274 ? -18.797 -57.312 -3.164 1 73.94 274 ASP B O 1
ATOM 5426 N N . GLY B 1 275 ? -18.391 -56.344 -5.152 1 71.75 275 GLY B N 1
ATOM 5427 C CA . GLY B 1 275 ? -17.875 -55.188 -4.445 1 71.75 275 GLY B CA 1
ATOM 5428 C C . GLY B 1 275 ? -16.984 -54.312 -5.305 1 71.75 275 GLY B C 1
ATOM 5429 O O . GLY B 1 275 ? -17.031 -54.375 -6.535 1 71.75 275 GLY B O 1
ATOM 5430 N N . PHE B 1 276 ? -16.453 -53.156 -4.828 1 72.56 276 PHE B N 1
ATOM 5431 C CA . PHE B 1 276 ? -15.531 -52.312 -5.574 1 72.56 276 PHE B CA 1
ATOM 5432 C C . PHE B 1 276 ? -14.281 -52.031 -4.746 1 72.56 276 PHE B C 1
ATOM 5434 O O . PHE B 1 276 ? -14.297 -52.156 -3.523 1 72.56 276 PHE B O 1
ATOM 5441 N N . THR B 1 277 ? -13.117 -51.969 -5.418 1 72.06 277 THR B N 1
ATOM 5442 C CA . THR B 1 277 ? -11.883 -51.5 -4.785 1 72.06 277 THR B CA 1
ATOM 5443 C C . THR B 1 277 ? -11.477 -50.125 -5.312 1 72.06 277 THR B C 1
ATOM 5445 O O . THR B 1 277 ? -11.805 -49.781 -6.449 1 72.06 277 THR B O 1
ATOM 5448 N N . ILE B 1 278 ? -11.062 -49.25 -4.449 1 74.38 278 ILE B N 1
ATOM 5449 C CA . ILE B 1 278 ? -10.469 -48 -4.852 1 74.38 278 ILE B CA 1
ATOM 5450 C C . ILE B 1 278 ? -8.953 -48.062 -4.66 1 74.38 278 ILE B C 1
ATOM 5452 O O . ILE B 1 278 ? -8.469 -48.375 -3.57 1 74.38 278 ILE B O 1
ATOM 5456 N N . GLU B 1 279 ? -8.266 -47.938 -5.812 1 75.44 279 GLU B N 1
ATOM 5457 C CA . GLU B 1 279 ? -6.809 -47.938 -5.77 1 75.44 279 GLU B CA 1
ATOM 5458 C C . GLU B 1 279 ? -6.258 -46.5 -5.953 1 75.44 279 GLU B C 1
ATOM 5460 O O . GLU B 1 279 ? -6.66 -45.781 -6.871 1 75.44 279 GLU B O 1
ATOM 5465 N N . GLY B 1 280 ? -5.5 -46.125 -4.953 1 78.19 280 GLY B N 1
ATOM 5466 C CA . GLY B 1 280 ? -4.766 -44.875 -5.074 1 78.19 280 GLY B CA 1
ATOM 5467 C C . GLY B 1 280 ? -5.516 -43.688 -4.512 1 78.19 280 GLY B C 1
ATOM 5468 O O . GLY B 1 280 ? -6.738 -43.719 -4.355 1 78.19 280 GLY B O 1
ATOM 5469 N N . GLY B 1 281 ? -4.781 -42.719 -4.062 1 88.94 281 GLY B N 1
ATOM 5470 C CA . GLY B 1 281 ? -5.406 -41.5 -3.568 1 88.94 281 GLY B CA 1
ATOM 5471 C C . GLY B 1 281 ? -4.414 -40.406 -3.287 1 88.94 281 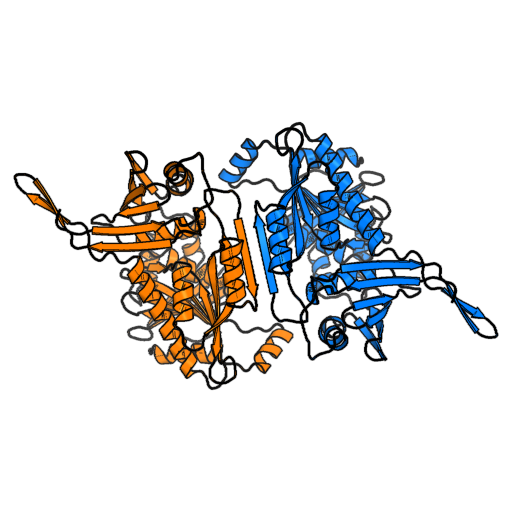GLY B C 1
ATOM 5472 O O . GLY B 1 281 ? -3.275 -40.656 -2.889 1 88.94 281 GLY B O 1
ATOM 5473 N N . THR B 1 282 ? -4.785 -39.219 -3.727 1 92.5 282 THR B N 1
ATOM 5474 C CA . THR B 1 282 ? -4.02 -38 -3.395 1 92.5 282 THR B CA 1
ATOM 5475 C C . THR B 1 282 ? -4.859 -37.031 -2.562 1 92.5 282 THR B C 1
ATOM 5477 O O . THR B 1 282 ? -6.012 -36.75 -2.902 1 92.5 282 THR B O 1
ATOM 5480 N N . THR B 1 283 ? -4.281 -36.688 -1.445 1 95.12 283 THR B N 1
ATOM 5481 C CA . THR B 1 283 ? -4.953 -35.75 -0.552 1 95.12 283 THR B CA 1
ATOM 5482 C C . THR B 1 283 ? -4.047 -34.562 -0.233 1 95.12 283 THR B C 1
ATOM 5484 O O . THR B 1 283 ? -2.852 -34.719 0.014 1 95.12 283 THR B O 1
ATOM 5487 N N . LEU B 1 284 ? -4.613 -33.375 -0.389 1 97.25 284 LEU B N 1
ATOM 5488 C CA . LEU B 1 284 ? -3.977 -32.156 0.126 1 97.25 284 LEU B CA 1
ATOM 5489 C C . LEU B 1 284 ? -4.566 -31.766 1.476 1 97.25 284 LEU B C 1
ATOM 5491 O O . LEU B 1 284 ? -5.785 -31.797 1.659 1 97.25 284 LEU B O 1
ATOM 5495 N N . ARG B 1 285 ? -3.701 -31.5 2.365 1 96.81 285 ARG B N 1
ATOM 5496 C CA . ARG B 1 285 ? -4.141 -31.078 3.693 1 96.81 285 ARG B CA 1
ATOM 5497 C C . ARG B 1 285 ? -3.715 -29.641 3.988 1 96.81 285 ARG B C 1
ATOM 5499 O O . ARG B 1 285 ? -2.529 -29.312 3.914 1 96.81 285 ARG B O 1
ATOM 5506 N N . LEU B 1 286 ? -4.66 -28.781 4.191 1 96.94 286 LEU B N 1
ATOM 5507 C CA . LEU B 1 286 ? -4.434 -27.453 4.73 1 96.94 286 LEU B CA 1
ATOM 5508 C C . LEU B 1 286 ? -4.562 -27.453 6.25 1 96.94 286 LEU B C 1
ATOM 5510 O O . LEU B 1 286 ? -5.66 -27.609 6.785 1 96.94 286 LEU B O 1
ATOM 5514 N N . ILE B 1 287 ? -3.471 -27.172 6.906 1 94.5 287 ILE B N 1
ATOM 5515 C CA . ILE B 1 287 ? -3.385 -27.359 8.352 1 94.5 287 ILE B CA 1
ATOM 5516 C C . ILE B 1 287 ? -3.361 -25.984 9.039 1 94.5 287 ILE B C 1
ATOM 5518 O O . ILE B 1 287 ? -2.561 -25.125 8.68 1 94.5 287 ILE B O 1
ATOM 5522 N N . ASP B 1 288 ? -4.258 -25.75 9.938 1 88.12 288 ASP B N 1
ATOM 5523 C CA . ASP B 1 288 ? -4.281 -24.531 10.742 1 88.12 288 ASP B CA 1
ATOM 5524 C C . ASP B 1 288 ? -3.467 -24.719 12.023 1 88.12 288 ASP B C 1
ATOM 5526 O O . ASP B 1 288 ? -3.889 -25.422 12.938 1 88.12 288 ASP B O 1
ATOM 5530 N N . ASP B 1 289 ? -2.414 -24.047 12.141 1 75.31 289 ASP B N 1
ATOM 5531 C CA . ASP B 1 289 ? -1.564 -24.172 13.32 1 75.31 289 ASP B CA 1
ATOM 5532 C C . ASP B 1 289 ? -1.757 -22.984 14.258 1 75.31 289 ASP B C 1
ATOM 5534 O O . ASP B 1 289 ? -0.963 -22.781 15.18 1 75.31 289 ASP B O 1
ATOM 5538 N N . SER B 1 290 ? -2.777 -22.25 13.914 1 69.81 290 SER B N 1
ATOM 5539 C CA . SER B 1 290 ? -2.955 -21.062 14.75 1 69.81 290 SER B CA 1
ATOM 5540 C C . SER B 1 290 ? -3.635 -21.422 16.062 1 69.81 290 SER B C 1
ATOM 5542 O O . SER B 1 290 ? -4.488 -22.312 16.109 1 69.81 290 SER B O 1
ATOM 5544 N N . GLU B 1 291 ? -3.059 -21.406 17.281 1 58.66 291 GLU B N 1
ATOM 5545 C CA . GLU B 1 291 ? -3.584 -21.766 18.594 1 58.66 291 GLU B CA 1
ATOM 5546 C C . GLU B 1 291 ? -4.797 -20.922 18.953 1 58.66 291 GLU B C 1
ATOM 5548 O O . GLU B 1 291 ? -5.66 -21.359 19.719 1 58.66 291 GLU B O 1
ATOM 5553 N N . GLU B 1 292 ? -4.965 -19.781 18.547 1 57.16 292 GLU B N 1
ATOM 5554 C CA . GLU B 1 292 ? -5.574 -18.797 19.438 1 57.16 292 GLU B CA 1
ATOM 5555 C C . GLU B 1 292 ? -7.086 -18.734 19.234 1 57.16 292 GLU B C 1
ATOM 5557 O O . GLU B 1 292 ? -7.812 -18.219 20.094 1 57.16 292 GLU B O 1
ATOM 5562 N N . TYR B 1 293 ? -7.73 -19.188 18.203 1 58.12 293 TYR B N 1
ATOM 5563 C CA . TYR B 1 293 ? -9.055 -18.578 18.156 1 58.12 293 TYR B CA 1
ATOM 5564 C C . TYR B 1 293 ? -10.141 -19.625 18.422 1 58.12 293 TYR B C 1
ATOM 5566 O O . TYR B 1 293 ? -10.07 -20.734 17.906 1 58.12 293 TYR B O 1
ATOM 5574 N N . THR B 1 294 ? -10.703 -19.609 19.641 1 56.22 294 THR B N 1
ATOM 5575 C CA . THR B 1 294 ? -11.922 -20.375 19.859 1 56.22 294 THR B CA 1
ATOM 5576 C C . THR B 1 294 ? -13.094 -19.766 19.109 1 56.22 294 THR B C 1
ATOM 5578 O O . THR B 1 294 ? -13.469 -18.609 19.359 1 56.22 294 THR B O 1
ATOM 5581 N N . LEU B 1 295 ? -13.383 -20.203 17.859 1 62.5 295 LEU B N 1
ATOM 5582 C CA . LEU B 1 295 ? -14.547 -19.672 17.156 1 62.5 295 LEU B CA 1
ATOM 5583 C C . LEU B 1 295 ? -15.812 -20.438 17.547 1 62.5 295 LEU B C 1
ATOM 5585 O O . LEU B 1 295 ? -15.766 -21.641 17.797 1 62.5 295 LEU B O 1
ATOM 5589 N N . ASP B 1 296 ? -16.828 -19.688 17.828 1 62.34 296 ASP B N 1
ATOM 5590 C CA . ASP B 1 296 ? -18.141 -20.281 18.047 1 62.34 296 ASP B CA 1
ATOM 5591 C C . ASP B 1 296 ? -18.625 -21.031 16.812 1 62.34 296 ASP B C 1
ATOM 5593 O O . ASP B 1 296 ? -19.312 -22.047 16.922 1 62.34 296 ASP B O 1
ATOM 5597 N N . GLN B 1 297 ? -18.266 -20.5 15.727 1 68.06 297 GLN B N 1
ATOM 5598 C CA . GLN B 1 297 ? -18.719 -21.094 14.469 1 68.06 297 GLN B CA 1
ATOM 5599 C C . GLN B 1 297 ? -17.688 -22.078 13.93 1 68.06 297 GLN B C 1
ATOM 5601 O O . GLN B 1 297 ? -16.484 -21.859 14.062 1 68.06 297 GLN B O 1
ATOM 5606 N N . ASP B 1 298 ? -18.266 -23.141 13.383 1 85.56 298 ASP B N 1
ATOM 5607 C CA . ASP B 1 298 ? -17.484 -24.25 12.828 1 85.56 298 ASP B CA 1
ATOM 5608 C C . ASP B 1 298 ? -16.766 -23.828 11.547 1 85.56 298 ASP B C 1
ATOM 5610 O O . ASP B 1 298 ? -17.312 -23.062 10.742 1 85.56 298 ASP B O 1
ATOM 5614 N N . THR B 1 299 ? -15.516 -24.219 11.398 1 90.69 299 THR B N 1
ATOM 5615 C CA . THR B 1 299 ? -14.703 -23.984 10.211 1 90.69 299 THR B CA 1
ATOM 5616 C C . THR B 1 299 ? -15.477 -24.312 8.945 1 90.69 299 THR B C 1
ATOM 5618 O O . THR B 1 299 ? -15.383 -23.594 7.945 1 90.69 299 THR B O 1
ATOM 5621 N N . ALA B 1 300 ? -16.234 -25.344 9 1 93.31 300 ALA B N 1
ATOM 5622 C CA . ALA B 1 300 ? -17.016 -25.781 7.848 1 93.31 300 ALA B CA 1
ATOM 5623 C C . ALA B 1 300 ? -18.031 -24.719 7.449 1 93.31 300 ALA B C 1
ATOM 5625 O O . ALA B 1 300 ? -18.234 -24.469 6.262 1 93.31 300 ALA B O 1
ATOM 5626 N N . ASP B 1 301 ? -18.625 -24.141 8.422 1 92.38 301 ASP B N 1
ATOM 5627 C CA . ASP B 1 301 ? -19.609 -23.094 8.148 1 92.38 301 ASP B CA 1
ATOM 5628 C C . ASP B 1 301 ? -18.953 -21.891 7.465 1 92.38 301 ASP B C 1
ATOM 5630 O O . ASP B 1 301 ? -19.516 -21.344 6.512 1 92.38 301 ASP B O 1
ATOM 5634 N N . PHE B 1 302 ? -17.844 -21.547 7.941 1 91.94 302 PHE B N 1
ATOM 5635 C CA . PHE B 1 302 ? -17.141 -20.422 7.355 1 91.94 302 PHE B CA 1
ATOM 5636 C C . PHE B 1 302 ? -16.703 -20.734 5.926 1 91.94 302 PHE B C 1
ATOM 5638 O O . PHE B 1 302 ? -16.75 -19.859 5.055 1 91.94 302 PHE B O 1
ATOM 5645 N N . LEU B 1 303 ? -16.219 -21.953 5.77 1 94 303 LEU B N 1
ATOM 5646 C CA . LEU B 1 303 ? -15.773 -22.359 4.441 1 94 303 LEU B CA 1
ATOM 5647 C C . LEU B 1 303 ? -16.922 -22.266 3.436 1 94 303 LEU B C 1
ATOM 5649 O O . LEU B 1 303 ? -16.719 -21.797 2.316 1 94 303 LEU B O 1
ATOM 5653 N N . GLU B 1 304 ? -18.062 -22.719 3.799 1 92.06 304 GLU B N 1
ATOM 5654 C CA . GLU B 1 304 ? -19.25 -22.641 2.938 1 92.06 304 GLU B CA 1
ATOM 5655 C C . GLU B 1 304 ? -19.578 -21.188 2.598 1 92.06 304 GLU B C 1
ATOM 5657 O O . GLU B 1 304 ? -19.75 -20.844 1.427 1 92.06 304 GLU B O 1
ATOM 5662 N N . GLU B 1 305 ? -19.562 -20.422 3.586 1 87.94 305 GLU B N 1
ATOM 5663 C CA . GLU B 1 305 ? -20.016 -19.047 3.441 1 87.94 305 GLU B CA 1
ATOM 5664 C C . GLU B 1 305 ? -19.016 -18.219 2.641 1 87.94 305 GLU B C 1
ATOM 5666 O O . GLU B 1 305 ? -19.406 -17.438 1.77 1 87.94 305 GLU B O 1
ATOM 5671 N N . ARG B 1 306 ? -17.766 -18.469 2.936 1 89.12 306 ARG B N 1
ATOM 5672 C CA . ARG B 1 306 ? -16.766 -17.531 2.436 1 89.12 306 ARG B CA 1
ATOM 5673 C C . ARG B 1 306 ? -16.141 -18.031 1.142 1 89.12 306 ARG B C 1
ATOM 5675 O O . ARG B 1 306 ? -15.586 -17.25 0.368 1 89.12 306 ARG B O 1
ATOM 5682 N N . VAL B 1 307 ? -16.141 -19.297 0.919 1 92 307 VAL B N 1
ATOM 5683 C CA . VAL B 1 307 ? -15.438 -19.828 -0.24 1 92 307 VAL B CA 1
ATOM 5684 C C . VAL B 1 307 ? -16.422 -20.516 -1.177 1 92 307 VAL B C 1
ATOM 5686 O O . VAL B 1 307 ? -16.625 -20.078 -2.314 1 92 307 VAL B O 1
ATOM 5689 N N . LEU B 1 308 ? -17.188 -21.422 -0.706 1 91.38 308 LEU B N 1
ATOM 5690 C CA . LEU B 1 308 ? -18 -22.266 -1.58 1 91.38 308 LEU B CA 1
ATOM 5691 C C . LEU B 1 308 ? -19.203 -21.5 -2.111 1 91.38 308 LEU B C 1
ATOM 5693 O O . LEU B 1 308 ? -19.531 -21.594 -3.297 1 91.38 308 LEU B O 1
ATOM 5697 N N . ASP B 1 309 ? -19.844 -20.656 -1.297 1 83.69 309 ASP B N 1
ATOM 5698 C CA . ASP B 1 309 ? -21.031 -19.906 -1.707 1 83.69 309 ASP B CA 1
ATOM 5699 C C . ASP B 1 309 ? -20.641 -18.578 -2.342 1 83.69 309 ASP B C 1
ATOM 5701 O O . ASP B 1 309 ? -21.359 -18.062 -3.203 1 83.69 309 ASP B O 1
ATOM 5705 N N . HIS B 1 310 ? -19.594 -18.078 -1.963 1 73.12 310 HIS B N 1
ATOM 5706 C CA . HIS B 1 310 ? -19.234 -16.719 -2.332 1 73.12 310 HIS B CA 1
ATOM 5707 C C . HIS B 1 310 ? -18.719 -16.641 -3.764 1 73.12 310 HIS B C 1
ATOM 5709 O O . HIS B 1 310 ? -19.078 -15.734 -4.516 1 73.12 310 HIS B O 1
ATOM 5715 N N . LYS B 1 311 ? -17.891 -17.469 -4.23 1 68.12 311 LYS B N 1
ATOM 5716 C CA . LYS B 1 311 ? -17.203 -17.406 -5.523 1 68.12 311 LYS B CA 1
ATOM 5717 C C . LYS B 1 311 ? -18.078 -17.969 -6.637 1 68.12 311 LYS B C 1
ATOM 5719 O O . LYS B 1 311 ? -17.75 -17.859 -7.816 1 68.12 311 LYS B O 1
ATOM 5724 N N . ARG B 1 312 ? -19.344 -18.219 -6.465 1 73.56 312 ARG B N 1
ATOM 5725 C CA . ARG B 1 312 ? -20.25 -18.812 -7.441 1 73.56 312 ARG B CA 1
ATOM 5726 C C . ARG B 1 312 ? -19.484 -19.703 -8.422 1 73.56 312 ARG B C 1
ATOM 5728 O O . ARG B 1 312 ? -19.906 -19.875 -9.562 1 73.56 312 ARG B O 1
ATOM 5735 N N . ARG B 1 313 ? -18.312 -20.125 -8.148 1 85.75 313 ARG B N 1
ATOM 5736 C CA . ARG B 1 313 ? -17.469 -21 -8.953 1 85.75 313 ARG B CA 1
ATOM 5737 C C . ARG B 1 313 ? -17.703 -22.469 -8.609 1 85.75 313 ARG B C 1
ATOM 5739 O O . ARG B 1 313 ? -17.578 -23.344 -9.461 1 85.75 313 ARG B O 1
ATOM 5746 N N . TYR B 1 314 ? -18.109 -22.672 -7.441 1 92.38 314 TYR B N 1
ATOM 5747 C CA . TYR B 1 314 ? -18.188 -24.047 -6.961 1 92.38 314 TYR B CA 1
ATOM 5748 C C . TYR B 1 314 ? -19.641 -24.469 -6.758 1 92.38 314 TYR B C 1
ATOM 5750 O O . TYR B 1 314 ? -20.438 -23.719 -6.191 1 92.38 314 TYR B O 1
ATOM 5758 N N . GLU B 1 315 ? -19.969 -25.547 -7.379 1 92.81 315 GLU B N 1
ATOM 5759 C CA . GLU B 1 315 ? -21.172 -26.281 -6.988 1 92.81 315 GLU B CA 1
ATOM 5760 C C . GLU B 1 315 ? -20.828 -27.406 -6.012 1 92.81 315 GLU B C 1
ATOM 5762 O O . GLU B 1 315 ? -19.812 -28.094 -6.168 1 92.81 315 GLU B O 1
ATOM 5767 N N . TYR B 1 316 ? -21.656 -27.438 -4.984 1 94.44 316 TYR B N 1
ATOM 5768 C CA . TYR B 1 316 ? -21.25 -28.469 -4.027 1 94.44 316 TYR B CA 1
ATOM 5769 C C . TYR B 1 316 ? -22.484 -29.125 -3.389 1 94.44 316 TYR B C 1
ATOM 5771 O O . TYR B 1 316 ? -23.562 -28.531 -3.381 1 94.44 316 TYR B O 1
ATOM 5779 N N . SER B 1 317 ? -22.344 -30.375 -3.053 1 94.75 317 SER B N 1
ATOM 5780 C CA . SER B 1 317 ? -23.312 -31.125 -2.258 1 94.75 317 SER B CA 1
ATOM 5781 C C . SER B 1 317 ? -22.734 -31.484 -0.893 1 94.75 317 SER B C 1
ATOM 5783 O O . SER B 1 317 ? -21.531 -31.656 -0.747 1 94.75 317 SER B O 1
ATOM 5785 N N . VAL B 1 318 ? -23.625 -31.516 0.132 1 93.81 318 VAL B N 1
ATOM 5786 C CA . VAL B 1 318 ? -23.219 -31.828 1.502 1 93.81 318 VAL B CA 1
ATOM 5787 C C . VAL B 1 318 ? -23.656 -33.25 1.866 1 93.81 318 VAL B C 1
ATOM 5789 O O . VAL B 1 318 ? -24.844 -33.562 1.84 1 93.81 318 VAL B O 1
ATOM 5792 N N . TRP B 1 319 ? -22.75 -34.125 2.154 1 91.31 319 TRP B N 1
ATOM 5793 C CA . TRP B 1 319 ? -23.062 -35.469 2.637 1 91.31 319 TRP B CA 1
ATOM 5794 C C . TRP B 1 319 ? -23.25 -35.469 4.148 1 91.31 319 TRP B C 1
ATOM 5796 O O . TRP B 1 319 ? -24.141 -36.125 4.66 1 91.31 319 TRP B O 1
ATOM 5806 N N . GLU B 1 320 ? -22.391 -34.906 4.762 1 92.44 320 GLU B N 1
ATOM 5807 C CA . GLU B 1 320 ? -22.391 -34.625 6.195 1 92.44 320 GLU B CA 1
ATOM 5808 C C . GLU B 1 320 ? -21.688 -33.312 6.488 1 92.44 320 GLU B C 1
ATOM 5810 O O . GLU B 1 320 ? -20.906 -32.812 5.672 1 92.44 320 GLU B O 1
ATOM 5815 N N . HIS B 1 321 ? -22.031 -32.781 7.625 1 92.56 321 HIS B N 1
ATOM 5816 C CA . HIS B 1 321 ? -21.422 -31.5 7.977 1 92.56 321 HIS B CA 1
ATOM 5817 C C . HIS B 1 321 ? -19.891 -31.578 7.895 1 92.56 321 HIS B C 1
ATOM 5819 O O . HIS B 1 321 ? -19.281 -32.469 8.508 1 92.56 321 HIS B O 1
ATOM 5825 N N . GLY B 1 322 ? -19.344 -30.781 7.086 1 94.44 322 GLY B N 1
ATOM 5826 C CA . GLY B 1 322 ? -17.891 -30.75 6.941 1 94.44 322 GLY B CA 1
ATOM 5827 C C . GLY B 1 322 ? -17.391 -31.641 5.816 1 94.44 322 GLY B C 1
ATOM 5828 O O . GLY B 1 322 ? -16.188 -31.703 5.562 1 94.44 322 GLY B O 1
ATOM 5829 N N . ASN B 1 323 ? -18.281 -32.344 5.137 1 96 323 ASN B N 1
ATOM 5830 C CA . ASN B 1 323 ? -17.953 -33.219 3.994 1 96 323 ASN B CA 1
ATOM 5831 C C . ASN B 1 323 ? -18.688 -32.75 2.73 1 96 323 ASN B C 1
ATOM 5833 O O . ASN B 1 323 ? -19.922 -32.781 2.672 1 96 323 ASN B O 1
ATOM 5837 N N . TYR B 1 324 ? -17.891 -32.406 1.765 1 96.56 324 TYR B N 1
ATOM 5838 C CA . TYR B 1 324 ? -18.469 -31.797 0.566 1 96.56 324 TYR B CA 1
ATOM 5839 C C . TYR B 1 324 ? -17.969 -32.5 -0.69 1 96.56 324 TYR B C 1
ATOM 5841 O O . TYR B 1 324 ? -16.797 -32.875 -0.784 1 96.56 324 TYR B O 1
ATOM 5849 N N . LEU B 1 325 ? -18.875 -32.812 -1.544 1 96.38 325 LEU B N 1
ATOM 5850 C CA . LEU B 1 325 ? -18.5 -33.094 -2.93 1 96.38 325 LEU B CA 1
ATOM 5851 C C . LEU B 1 325 ? -18.609 -31.812 -3.771 1 96.38 325 LEU B C 1
ATOM 5853 O O . LEU B 1 325 ? -19.688 -31.234 -3.887 1 96.38 325 LEU B O 1
ATOM 5857 N N . VAL B 1 326 ? -17.469 -31.391 -4.266 1 95.81 326 VAL B N 1
ATOM 5858 C CA . VAL B 1 326 ? -17.391 -30.094 -4.922 1 95.81 326 VAL B CA 1
ATOM 5859 C C . VAL B 1 326 ? -17.141 -30.281 -6.418 1 95.81 326 VAL B C 1
ATOM 5861 O O . VAL B 1 326 ? -16.375 -31.156 -6.82 1 95.81 326 VAL B O 1
ATOM 5864 N N . PHE B 1 327 ? -17.812 -29.547 -7.211 1 94.69 327 PHE B N 1
ATOM 5865 C CA . PHE B 1 327 ? -17.594 -29.469 -8.648 1 94.69 327 PHE B CA 1
ATOM 5866 C C . PHE B 1 327 ? -17.125 -28.062 -9.047 1 94.69 327 PHE B C 1
ATOM 5868 O O . PHE B 1 327 ? -17.859 -27.094 -8.891 1 94.69 327 PHE B O 1
ATOM 5875 N N . ASP B 1 328 ? -15.914 -28.016 -9.508 1 91.5 328 ASP B N 1
ATOM 5876 C CA . ASP B 1 328 ? -15.367 -26.75 -9.992 1 91.5 328 ASP B CA 1
ATOM 5877 C C . ASP B 1 328 ? -15.867 -26.438 -11.406 1 91.5 328 ASP B C 1
ATOM 5879 O O . ASP B 1 328 ? -15.43 -27.078 -12.367 1 91.5 328 ASP B O 1
ATOM 5883 N N . LYS B 1 329 ? -16.625 -25.391 -11.531 1 86.31 329 LYS B N 1
ATOM 5884 C CA . LYS B 1 329 ? -17.25 -25.062 -12.812 1 86.31 329 LYS B CA 1
ATOM 5885 C C . LYS B 1 329 ? -16.234 -24.516 -13.805 1 86.31 329 LYS B C 1
ATOM 5887 O O . LYS B 1 329 ? -16.391 -24.672 -15.016 1 86.31 329 LYS B O 1
ATOM 5892 N N . ASP B 1 330 ? -15.219 -23.922 -13.359 1 81.62 330 ASP B N 1
ATOM 5893 C CA . ASP B 1 330 ? -14.219 -23.344 -14.25 1 81.62 330 ASP B CA 1
ATOM 5894 C C . ASP B 1 330 ? -13.375 -24.438 -14.914 1 81.62 330 ASP B C 1
ATOM 5896 O O . ASP B 1 330 ? -13.023 -24.328 -16.094 1 81.62 330 ASP B O 1
ATOM 5900 N N . THR B 1 331 ? -13.047 -25.5 -14.172 1 84.62 331 THR B N 1
ATOM 5901 C CA . THR B 1 331 ? -12.195 -26.562 -14.695 1 84.62 331 THR B CA 1
ATOM 5902 C C . THR B 1 331 ? -13.031 -27.766 -15.102 1 84.62 331 THR B C 1
ATOM 5904 O O . THR B 1 331 ? -12.539 -28.672 -15.781 1 84.62 331 THR B O 1
ATOM 5907 N N . SER B 1 332 ? -14.266 -27.797 -14.688 1 88 332 SER B N 1
ATOM 5908 C CA . SER B 1 332 ? -15.18 -28.906 -14.906 1 88 332 SER B CA 1
ATOM 5909 C C . SER B 1 332 ? -14.656 -30.188 -14.266 1 88 332 SER B C 1
ATOM 5911 O O . SER B 1 332 ? -14.648 -31.25 -14.898 1 88 332 SER B O 1
ATOM 5913 N N . GLU B 1 333 ? -14.172 -30.031 -13.07 1 92.56 333 GLU B N 1
ATOM 5914 C CA . GLU B 1 333 ? -13.586 -31.156 -12.359 1 92.56 333 GLU B CA 1
ATOM 5915 C C . GLU B 1 333 ? -14.18 -31.297 -10.961 1 92.56 333 GLU B C 1
ATOM 5917 O O . GLU B 1 333 ? -14.469 -30.297 -10.305 1 92.56 333 GLU B O 1
ATOM 5922 N N . PRO B 1 334 ? -14.281 -32.5 -10.523 1 94.12 334 PRO B N 1
ATOM 5923 C CA . PRO B 1 334 ? -14.781 -32.719 -9.164 1 94.12 334 PRO B CA 1
ATOM 5924 C C . PRO B 1 334 ? -13.656 -33.031 -8.172 1 94.12 334 PRO B C 1
ATOM 5926 O O . PRO B 1 334 ? -12.602 -33.531 -8.562 1 94.12 334 PRO B O 1
ATOM 5929 N N . PHE B 1 335 ? -13.883 -32.719 -6.953 1 95.31 335 PHE B N 1
ATOM 5930 C CA . PHE B 1 335 ? -13.062 -33.156 -5.836 1 95.31 335 PHE B CA 1
ATOM 5931 C C . PHE B 1 335 ? -13.852 -33.125 -4.535 1 95.31 335 PHE B C 1
ATOM 5933 O O . PHE B 1 335 ? -14.984 -32.656 -4.504 1 95.31 335 PHE B O 1
ATOM 5940 N N . GLU B 1 336 ? -13.312 -33.75 -3.562 1 95.69 336 GLU B N 1
ATOM 5941 C CA . GLU B 1 336 ? -13.984 -33.844 -2.27 1 95.69 336 GLU B CA 1
ATOM 5942 C C . GLU B 1 336 ? -13.25 -33.031 -1.213 1 95.69 336 GLU B C 1
ATOM 5944 O O . GLU B 1 336 ? -12.016 -32.969 -1.205 1 95.69 336 GLU B O 1
ATOM 5949 N N . ILE B 1 337 ? -14.016 -32.312 -0.388 1 97.25 337 ILE B N 1
ATOM 5950 C CA . ILE B 1 337 ? -13.461 -31.547 0.721 1 97.25 337 ILE B CA 1
ATOM 5951 C C . ILE B 1 337 ? -13.969 -32.125 2.047 1 97.25 337 ILE B C 1
ATOM 5953 O O . ILE B 1 337 ? -15.164 -32.344 2.209 1 97.25 337 ILE B O 1
ATOM 5957 N N . THR B 1 338 ? -13.102 -32.438 2.969 1 96.81 338 THR B N 1
ATOM 5958 C CA . THR B 1 338 ? -13.461 -32.75 4.344 1 96.81 338 THR B CA 1
ATOM 5959 C C . THR B 1 338 ? -12.828 -31.75 5.316 1 96.81 338 THR B C 1
ATOM 5961 O O . THR B 1 338 ? -11.641 -31.438 5.199 1 96.81 338 THR B O 1
ATOM 5964 N N . VAL B 1 339 ? -13.656 -31.25 6.199 1 95.69 339 VAL B N 1
ATOM 5965 C CA . VAL B 1 339 ? -13.164 -30.359 7.242 1 95.69 339 VAL B CA 1
ATOM 5966 C C . VAL B 1 339 ? -13.094 -31.109 8.57 1 95.69 339 VAL B C 1
ATOM 5968 O O . VAL B 1 339 ? -14.094 -31.641 9.047 1 95.69 339 VAL B O 1
ATOM 5971 N N . GLU B 1 340 ? -11.93 -31.297 9.086 1 91.94 340 GLU B N 1
ATOM 5972 C CA . GLU B 1 340 ? -11.688 -31.891 10.398 1 91.94 340 GLU B CA 1
ATOM 5973 C C . GLU B 1 340 ? -11.141 -30.859 11.383 1 91.94 340 GLU B C 1
ATOM 5975 O O . GLU B 1 340 ? -9.953 -30.531 11.336 1 91.94 340 GLU B O 1
ATOM 5980 N N . ALA B 1 341 ? -12.039 -30.438 12.336 1 87.88 341 ALA B N 1
ATOM 5981 C CA . ALA B 1 341 ? -11.695 -29.312 13.219 1 87.88 341 ALA B CA 1
ATOM 5982 C C . ALA B 1 341 ? -11.352 -28.062 12.422 1 87.88 341 ALA B C 1
ATOM 5984 O O . ALA B 1 341 ? -12.18 -27.562 11.656 1 87.88 341 ALA B O 1
ATOM 5985 N N . GLU B 1 342 ? -10.133 -27.656 12.375 1 90.69 342 GLU B N 1
ATOM 5986 C CA . GLU B 1 342 ? -9.758 -26.438 11.648 1 90.69 342 GLU B CA 1
ATOM 5987 C C . GLU B 1 342 ? -9 -26.781 10.367 1 90.69 342 GLU B C 1
ATOM 5989 O O . GLU B 1 342 ? -8.719 -25.891 9.555 1 90.69 342 GLU B O 1
ATOM 5994 N N . ASP B 1 343 ? -8.805 -28.109 10.156 1 93.5 343 ASP B N 1
ATOM 5995 C CA . ASP B 1 343 ? -8.062 -28.516 8.977 1 93.5 343 ASP B CA 1
ATOM 5996 C C . ASP B 1 343 ? -9.008 -28.766 7.797 1 93.5 343 ASP B C 1
ATOM 5998 O O . ASP B 1 343 ? -10.141 -29.203 7.988 1 93.5 343 ASP B O 1
ATOM 6002 N N . ILE B 1 344 ? -8.523 -28.5 6.605 1 96.75 344 ILE B N 1
ATOM 6003 C CA . ILE B 1 344 ? -9.266 -28.734 5.375 1 96.75 344 ILE B CA 1
ATOM 6004 C C . ILE B 1 344 ? -8.531 -29.781 4.531 1 96.75 344 ILE B C 1
ATOM 6006 O O . ILE B 1 344 ? -7.344 -29.625 4.234 1 96.75 344 ILE B O 1
ATOM 6010 N N . HIS B 1 345 ? -9.18 -30.828 4.207 1 96.69 345 HIS B N 1
ATOM 6011 C CA . HIS B 1 345 ? -8.633 -31.891 3.371 1 96.69 345 HIS B CA 1
ATOM 6012 C C . HIS B 1 345 ? -9.281 -31.891 1.99 1 96.69 345 HIS B C 1
ATOM 6014 O O . HIS B 1 345 ? -10.508 -31.875 1.875 1 96.69 345 HIS B O 1
ATOM 6020 N N . LEU B 1 346 ? -8.461 -31.859 0.994 1 97.38 346 LEU B N 1
ATOM 6021 C CA . LEU B 1 346 ? -8.906 -32.031 -0.384 1 97.38 346 LEU B CA 1
ATOM 6022 C C . LEU B 1 346 ? -8.586 -33.438 -0.902 1 97.38 346 LEU B C 1
ATOM 6024 O O . LEU B 1 346 ? -7.422 -33.844 -0.878 1 97.38 346 LEU B O 1
ATOM 6028 N N . HIS B 1 347 ? -9.555 -34.094 -1.358 1 94.62 347 HIS B N 1
ATOM 6029 C CA . HIS B 1 347 ? -9.375 -35.438 -1.899 1 94.62 347 HIS B CA 1
ATOM 6030 C C . HIS B 1 347 ? -9.617 -35.469 -3.404 1 94.62 347 HIS B C 1
ATOM 6032 O O . HIS B 1 347 ? -10.711 -35.125 -3.865 1 94.62 347 HIS B O 1
ATOM 6038 N N . ALA B 1 348 ? -8.602 -35.938 -4.082 1 95.12 348 ALA B N 1
ATOM 6039 C CA . ALA B 1 348 ? -8.711 -36.031 -5.535 1 95.12 348 ALA B CA 1
ATOM 6040 C C . ALA B 1 348 ? -9.68 -37.125 -5.961 1 95.12 348 ALA B C 1
ATOM 6042 O O . ALA B 1 348 ? -9.711 -38.188 -5.352 1 95.12 348 ALA B O 1
ATOM 6043 N N . LYS B 1 349 ? -10.492 -36.781 -6.914 1 93.44 349 LYS B N 1
ATOM 6044 C CA . LYS B 1 349 ? -11.273 -37.781 -7.637 1 93.44 349 LYS B CA 1
ATOM 6045 C C . LYS B 1 349 ? -10.586 -38.188 -8.945 1 93.44 349 LYS B C 1
ATOM 6047 O O . LYS B 1 349 ? -9.5 -37.688 -9.258 1 93.44 349 LYS B O 1
ATOM 6052 N N . GLU B 1 350 ? -11.141 -39.062 -9.703 1 89.88 350 GLU B N 1
ATOM 6053 C CA . GLU B 1 350 ? -10.531 -39.594 -10.922 1 89.88 350 GLU B CA 1
ATOM 6054 C C . GLU B 1 350 ? -10.219 -38.5 -11.914 1 89.88 350 GLU B C 1
ATOM 6056 O O . GLU B 1 350 ? -9.18 -38.5 -12.578 1 89.88 350 GLU B O 1
ATOM 6061 N N . ALA B 1 351 ? -11.039 -37.531 -11.977 1 90.81 351 ALA B N 1
ATOM 6062 C CA . ALA B 1 351 ? -10.914 -36.5 -13 1 90.81 351 ALA B CA 1
ATOM 6063 C C . ALA B 1 351 ? -10.227 -35.25 -12.438 1 90.81 351 ALA B C 1
ATOM 6065 O O . ALA B 1 351 ? -9.984 -34.281 -13.164 1 90.81 351 ALA B O 1
ATOM 6066 N N . THR B 1 352 ? -9.875 -35.281 -11.148 1 92.69 352 THR B N 1
ATOM 6067 C CA . THR B 1 352 ? -9.258 -34.125 -10.516 1 92.69 352 THR B CA 1
ATOM 6068 C C . THR B 1 352 ? -7.836 -33.938 -11.031 1 92.69 352 THR B C 1
ATOM 6070 O O . THR B 1 352 ? -7.078 -34.875 -11.18 1 92.69 352 THR B O 1
ATOM 6073 N N . THR B 1 353 ? -7.488 -32.719 -11.383 1 90.94 353 THR B N 1
ATOM 6074 C CA . THR B 1 353 ? -6.125 -32.375 -11.781 1 90.94 353 THR B CA 1
ATOM 6075 C C . THR B 1 353 ? -5.496 -31.406 -10.781 1 90.94 353 THR B C 1
ATOM 6077 O O . THR B 1 353 ? -6.16 -30.938 -9.852 1 90.94 353 THR B O 1
ATOM 6080 N N . SER B 1 354 ? -4.246 -31.156 -11.031 1 91.75 354 SER B N 1
ATOM 6081 C CA . SER B 1 354 ? -3.504 -30.219 -10.188 1 91.75 354 SER B CA 1
ATOM 6082 C C . SER B 1 354 ? -4.102 -28.828 -10.258 1 91.75 354 SER B C 1
ATOM 6084 O O . SER B 1 354 ? -4.043 -28.062 -9.281 1 91.75 354 SER B O 1
ATOM 6086 N N . THR B 1 355 ? -4.746 -28.484 -11.344 1 90.88 355 THR B N 1
ATOM 6087 C CA . THR B 1 355 ? -5.312 -27.156 -11.555 1 90.88 355 THR B CA 1
ATOM 6088 C C . THR B 1 355 ? -6.387 -26.844 -10.516 1 90.88 355 THR B C 1
ATOM 6090 O O . THR B 1 355 ? -6.348 -25.797 -9.867 1 90.88 355 THR B O 1
ATOM 6093 N N . SER B 1 356 ? -7.273 -27.797 -10.359 1 91.44 356 SER B N 1
ATOM 6094 C CA . SER B 1 356 ? -8.359 -27.594 -9.406 1 91.44 356 SER B CA 1
ATOM 6095 C C . SER B 1 356 ? -7.832 -27.484 -7.98 1 91.44 356 SER B C 1
ATOM 6097 O O . SER B 1 356 ? -8.289 -26.641 -7.203 1 91.44 356 SER B O 1
ATOM 6099 N N . PHE B 1 357 ? -6.879 -28.359 -7.633 1 94.56 357 PHE B N 1
ATOM 6100 C CA . PHE B 1 357 ? -6.273 -28.328 -6.309 1 94.56 357 PHE B CA 1
ATOM 6101 C C . PHE B 1 357 ? -5.551 -27.016 -6.066 1 94.56 357 PHE B C 1
ATOM 6103 O O . PHE B 1 357 ? -5.738 -26.375 -5.027 1 94.56 357 PHE B O 1
ATOM 6110 N N . ARG B 1 358 ? -4.797 -26.609 -7.016 1 94.75 358 ARG B N 1
ATOM 6111 C CA . ARG B 1 358 ? -4.035 -25.375 -6.914 1 94.75 358 ARG B CA 1
ATOM 6112 C C . ARG B 1 358 ? -4.965 -24.172 -6.766 1 94.75 358 ARG B C 1
ATOM 6114 O O . ARG B 1 358 ? -4.742 -23.312 -5.914 1 94.75 358 ARG B O 1
ATOM 6121 N N . ASP B 1 359 ? -5.965 -24.125 -7.551 1 92.5 359 ASP B N 1
ATOM 6122 C CA . ASP B 1 359 ? -6.902 -23 -7.527 1 92.5 359 ASP B CA 1
ATOM 6123 C C . ASP B 1 359 ? -7.598 -22.891 -6.172 1 92.5 359 ASP B C 1
ATOM 6125 O O . ASP B 1 359 ? -7.75 -21.797 -5.629 1 92.5 359 ASP B O 1
ATOM 6129 N N . PHE B 1 360 ? -8.031 -24.031 -5.719 1 94.94 360 PHE B N 1
ATOM 6130 C CA . PHE B 1 360 ? -8.719 -24.016 -4.438 1 94.94 360 PHE B CA 1
ATOM 6131 C C . PHE B 1 360 ? -7.785 -23.562 -3.32 1 94.94 360 PHE B C 1
ATOM 6133 O O . PHE B 1 360 ? -8.164 -22.766 -2.469 1 94.94 360 PHE B O 1
ATOM 6140 N N . CYS B 1 361 ? -6.594 -24.078 -3.334 1 95.5 361 CYS B N 1
ATOM 6141 C CA . CYS B 1 361 ? -5.609 -23.703 -2.324 1 95.5 361 CYS B CA 1
ATOM 6142 C C . CYS B 1 361 ? -5.301 -22.219 -2.389 1 95.5 361 CYS B C 1
ATOM 6144 O O . CYS B 1 361 ? -5.254 -21.547 -1.359 1 95.5 361 CYS B O 1
ATOM 6146 N N . SER B 1 362 ? -5.07 -21.766 -3.564 1 94.88 362 SER B N 1
ATOM 6147 C CA . SER B 1 362 ? -4.809 -20.328 -3.74 1 94.88 362 SER B CA 1
ATOM 6148 C C . SER B 1 362 ? -5.938 -19.484 -3.166 1 94.88 362 SER B C 1
ATOM 6150 O O . SER B 1 362 ? -5.691 -18.484 -2.484 1 94.88 362 SER B O 1
ATOM 6152 N N . LEU B 1 363 ? -7.145 -19.891 -3.396 1 93.88 363 LEU B N 1
ATOM 6153 C CA . LEU B 1 363 ? -8.312 -19.188 -2.887 1 93.88 363 LEU B CA 1
ATOM 6154 C C . LEU B 1 363 ? -8.328 -19.188 -1.361 1 93.88 363 LEU B C 1
ATOM 6156 O O . LEU B 1 363 ? -8.648 -18.188 -0.733 1 93.88 363 LEU B O 1
ATOM 6160 N N . VAL B 1 364 ? -8.039 -20.344 -0.805 1 95 364 VAL B N 1
ATOM 6161 C CA . VAL B 1 364 ? -8.023 -20.469 0.648 1 95 364 VAL B CA 1
ATOM 6162 C C . VAL B 1 364 ? -6.977 -19.531 1.239 1 95 364 VAL B C 1
ATOM 6164 O O . VAL B 1 364 ? -7.262 -18.781 2.178 1 95 364 VAL B O 1
ATOM 6167 N N . PHE B 1 365 ? -5.805 -19.484 0.664 1 94.81 365 PHE B N 1
ATOM 6168 C CA . PHE B 1 365 ? -4.727 -18.641 1.157 1 94.81 365 PHE B CA 1
ATOM 6169 C C . PHE B 1 365 ? -5.066 -17.172 0.98 1 94.81 365 PHE B C 1
ATOM 6171 O O . PHE B 1 365 ? -4.73 -16.344 1.831 1 94.81 365 PHE B O 1
ATOM 6178 N N . GLU B 1 366 ? -5.734 -16.828 -0.052 1 92.5 366 GLU B N 1
ATOM 6179 C CA . GLU B 1 366 ? -5.953 -15.422 -0.404 1 92.5 366 GLU B CA 1
ATOM 6180 C C . GLU B 1 366 ? -7.184 -14.867 0.304 1 92.5 366 GLU B C 1
ATOM 6182 O O . GLU B 1 366 ? -7.23 -13.68 0.64 1 92.5 366 GLU B O 1
ATOM 6187 N N . GLU B 1 367 ? -8.172 -15.75 0.562 1 91.38 367 GLU B N 1
ATOM 6188 C CA . GLU B 1 367 ? -9.453 -15.172 0.94 1 91.38 367 GLU B CA 1
ATOM 6189 C C . GLU B 1 367 ? -9.969 -15.781 2.242 1 91.38 367 GLU B C 1
ATOM 6191 O O . GLU B 1 367 ? -10.898 -15.25 2.859 1 91.38 367 GLU B O 1
ATOM 6196 N N . PHE B 1 368 ? -9.422 -16.906 2.639 1 93.69 368 PHE B N 1
ATOM 6197 C CA . PHE B 1 368 ? -9.961 -17.609 3.795 1 93.69 368 PHE B CA 1
ATOM 6198 C C . PHE B 1 368 ? -9.023 -17.5 4.988 1 93.69 368 PHE B C 1
ATOM 6200 O O . PHE B 1 368 ? -9.383 -16.922 6.016 1 93.69 368 PHE B O 1
ATOM 6207 N N . ASP B 1 369 ? -7.84 -17.906 4.82 1 94 369 ASP B N 1
ATOM 6208 C CA . ASP B 1 369 ? -6.855 -17.875 5.898 1 94 369 ASP B CA 1
ATOM 6209 C C . ASP B 1 369 ? -5.434 -17.969 5.352 1 94 369 ASP B C 1
ATOM 6211 O O . ASP B 1 369 ? -5.062 -18.984 4.754 1 94 369 ASP B O 1
ATOM 6215 N N . SER B 1 370 ? -4.664 -16.969 5.641 1 94.56 370 SER B N 1
ATOM 6216 C CA . SER B 1 370 ? -3.324 -16.891 5.066 1 94.56 370 SER B CA 1
ATOM 6217 C C . SER B 1 370 ? -2.33 -17.734 5.863 1 94.56 370 SER B C 1
ATOM 6219 O O . SER B 1 370 ? -1.171 -17.875 5.469 1 94.56 370 SER B O 1
ATOM 6221 N N . THR B 1 371 ? -2.744 -18.328 6.938 1 92.62 371 THR B N 1
ATOM 6222 C CA . THR B 1 371 ? -1.785 -18.891 7.887 1 92.62 371 THR B CA 1
ATOM 6223 C C . THR B 1 371 ? -1.727 -20.406 7.762 1 92.62 371 THR B C 1
ATOM 6225 O O . THR B 1 371 ? -0.978 -21.062 8.484 1 92.62 371 THR B O 1
ATOM 6228 N N . TYR B 1 372 ? -2.508 -20.953 6.84 1 94.38 372 TYR B N 1
ATOM 6229 C CA . TYR B 1 372 ? -2.49 -22.391 6.656 1 94.38 372 TYR B CA 1
ATOM 6230 C C . TYR B 1 372 ? -1.118 -22.875 6.195 1 94.38 372 TYR B C 1
ATOM 6232 O O . TYR B 1 372 ? -0.365 -22.109 5.578 1 94.38 372 TYR B O 1
ATOM 6240 N N . THR B 1 373 ? -0.846 -24.078 6.551 1 94.62 373 THR B N 1
ATOM 6241 C CA . THR B 1 373 ? 0.246 -24.812 5.926 1 94.62 373 THR B CA 1
ATOM 6242 C C . THR B 1 373 ? -0.296 -25.922 5.027 1 94.62 373 THR B C 1
ATOM 6244 O O . THR B 1 373 ? -1.375 -26.469 5.277 1 94.62 373 THR B O 1
ATOM 6247 N N . LEU B 1 374 ? 0.469 -26.234 3.99 1 97.31 374 LEU B N 1
ATOM 6248 C CA . LEU B 1 374 ? 0.016 -27.219 3.01 1 97.31 374 LEU B CA 1
ATOM 6249 C C . LEU B 1 374 ? 0.864 -28.484 3.074 1 97.31 374 LEU B C 1
ATOM 6251 O O . LEU B 1 374 ? 2.094 -28.406 3.121 1 97.31 374 LEU B O 1
ATOM 6255 N N . GLU B 1 375 ? 0.186 -29.594 3.213 1 95.69 375 GLU B N 1
ATOM 6256 C CA . GLU B 1 375 ? 0.812 -30.906 3.129 1 95.69 375 GLU B CA 1
ATOM 6257 C C . GLU B 1 375 ? 0.11 -31.797 2.102 1 95.69 375 GLU B C 1
ATOM 6259 O O . GLU B 1 375 ? -1.114 -31.75 1.968 1 95.69 375 GLU B O 1
ATOM 6264 N N . LYS B 1 376 ? 0.888 -32.562 1.396 1 95.31 376 LYS B N 1
ATOM 6265 C CA . LYS B 1 376 ? 0.33 -33.5 0.422 1 95.31 376 LYS B CA 1
ATOM 6266 C C . LYS B 1 376 ? 0.64 -34.938 0.803 1 95.31 376 LYS B C 1
ATOM 6268 O O . LYS B 1 376 ? 1.741 -35.25 1.266 1 95.31 376 LYS B O 1
ATOM 6273 N N . ASN B 1 377 ? -0.341 -35.719 0.699 1 90.69 377 ASN B N 1
ATOM 6274 C CA . ASN B 1 377 ? -0.205 -37.188 0.853 1 90.69 377 ASN B CA 1
ATOM 6275 C C . ASN B 1 377 ? -0.75 -37.938 -0.363 1 90.69 377 ASN B C 1
ATOM 6277 O O . ASN B 1 377 ? -1.919 -37.781 -0.719 1 90.69 377 ASN B O 1
ATOM 6281 N N . SER B 1 378 ? 0.129 -38.562 -1.037 1 88.44 378 SER B N 1
ATOM 6282 C CA . SER B 1 378 ? -0.255 -39.344 -2.201 1 88.44 378 SER B CA 1
ATOM 6283 C C . SER B 1 378 ? 0.209 -40.781 -2.066 1 88.44 378 SER B C 1
ATOM 6285 O O . SER B 1 378 ? 1.401 -41.062 -1.896 1 88.44 378 SER B O 1
ATOM 6287 N N . ARG B 1 379 ? -0.743 -41.781 -1.951 1 83.19 379 ARG B N 1
ATOM 6288 C CA . ARG B 1 379 ? -0.41 -43.188 -1.758 1 83.19 379 ARG B CA 1
ATOM 6289 C C . ARG B 1 379 ? -1.173 -44.094 -2.74 1 83.19 379 ARG B C 1
ATOM 6291 O O . ARG B 1 379 ? -2.27 -43.719 -3.178 1 83.19 379 ARG B O 1
ATOM 6298 N N . LYS B 1 380 ? -0.434 -45.25 -3.135 1 77.75 380 LYS B N 1
ATOM 6299 C CA . LYS B 1 380 ? -1.088 -46.281 -3.918 1 77.75 380 LYS B CA 1
ATOM 6300 C C . LYS B 1 380 ? -1.831 -47.25 -3.018 1 77.75 380 LYS B C 1
ATOM 6302 O O . LYS B 1 380 ? -1.229 -48.188 -2.465 1 77.75 380 LYS B O 1
ATOM 6307 N N . LEU B 1 381 ? -2.857 -46.688 -2.283 1 63.41 381 LEU B N 1
ATOM 6308 C CA . LEU B 1 381 ? -3.531 -47.562 -1.33 1 63.41 381 LEU B CA 1
ATOM 6309 C C . LEU B 1 381 ? -4.672 -48.312 -1.999 1 63.41 381 LEU B C 1
ATOM 6311 O O . LEU B 1 381 ? -5.336 -47.781 -2.893 1 63.41 381 LEU B O 1
ATOM 6315 N N . LYS B 1 382 ? -4.641 -49.719 -1.896 1 63.88 382 LYS B N 1
ATOM 6316 C CA . LYS B 1 382 ? -5.777 -50.531 -2.324 1 63.88 382 LYS B CA 1
ATOM 6317 C C . LYS B 1 382 ? -6.758 -50.75 -1.175 1 63.88 382 LYS B C 1
ATOM 6319 O O . LYS B 1 382 ? -6.355 -51.156 -0.085 1 63.88 382 LYS B O 1
ATOM 6324 N N . VAL B 1 383 ? -7.914 -50 -1.213 1 59.16 383 VAL B N 1
ATOM 6325 C CA . VAL B 1 383 ? -8.961 -50.312 -0.24 1 59.16 383 VAL B CA 1
ATOM 6326 C C . VAL B 1 383 ? -10.078 -51.094 -0.906 1 59.16 383 VAL B C 1
ATOM 6328 O O . VAL B 1 383 ? -10.469 -50.812 -2.037 1 59.16 383 VAL B O 1
#

Solvent-accessible surface area (backbone atoms only — not comparable to full-atom values): 39899 Å² total; per-residue (Å²): 120,85,82,55,73,87,74,50,60,40,41,68,68,57,44,52,47,51,54,48,55,69,30,42,43,48,74,65,54,50,53,51,23,56,78,66,70,57,65,77,62,37,39,36,39,38,37,24,42,37,65,75,65,51,89,81,38,61,67,61,51,50,53,51,58,69,64,44,83,87,62,53,69,68,58,51,48,53,57,72,54,40,46,78,48,74,44,74,51,38,93,43,27,28,40,34,37,45,33,32,64,95,69,75,40,74,45,61,37,38,41,34,58,65,74,64,28,36,39,36,38,31,35,59,53,66,79,51,38,59,72,42,59,53,43,47,40,64,66,37,84,34,33,36,60,34,66,48,52,45,67,52,52,53,50,49,52,66,70,41,74,59,49,44,47,37,18,35,34,24,34,25,39,35,78,89,49,77,38,32,37,43,37,36,30,42,55,27,41,61,65,53,52,51,46,42,32,71,74,64,52,24,36,47,50,28,42,26,32,32,25,47,63,68,102,46,74,23,34,34,34,34,43,37,29,69,24,34,35,37,38,62,33,23,26,76,90,31,57,67,56,48,54,50,50,52,52,50,51,52,48,43,53,52,50,51,42,45,64,61,32,56,66,85,26,51,32,40,76,47,76,54,99,89,49,67,34,39,37,22,30,25,33,38,36,37,40,58,76,73,77,82,75,86,64,92,65,55,51,46,58,49,44,41,56,65,49,43,59,57,63,74,42,44,48,71,47,76,82,46,95,36,32,33,47,34,36,34,62,85,78,71,30,41,34,33,39,38,45,59,75,73,26,40,34,39,37,49,32,67,71,39,50,35,64,62,53,44,53,51,50,50,45,37,42,74,72,38,31,38,63,52,44,82,46,60,48,68,43,86,44,80,81,118,85,81,54,72,88,74,50,59,40,40,69,68,58,44,52,48,51,53,46,56,69,29,43,43,48,72,66,54,50,53,51,24,56,76,66,70,55,65,77,60,38,36,35,37,40,36,24,41,37,66,75,64,50,89,82,39,61,68,61,53,50,51,52,58,70,66,42,82,86,63,51,69,65,59,53,50,53,55,71,54,40,47,78,48,74,43,74,49,38,95,43,26,28,39,34,39,44,32,32,67,96,69,76,41,73,45,59,37,36,40,34,59,64,74,62,29,36,40,37,40,32,36,58,52,66,81,51,40,60,73,43,58,53,44,47,39,64,65,38,84,34,34,36,61,34,66,51,53,45,66,52,54,53,50,50,52,66,70,40,74,60,50,43,46,37,18,34,32,24,35,25,39,35,77,87,49,79,39,33,36,44,38,37,28,42,54,27,41,59,65,52,52,50,46,41,32,73,75,64,52,24,35,47,49,28,43,25,32,33,24,47,62,69,103,44,74,22,34,34,34,35,42,38,30,71,24,32,37,37,36,60,35,22,26,77,90,31,55,68,56,48,52,49,49,53,51,50,51,52,49,43,54,51,51,51,41,45,66,62,32,56,65,83,25,51,31,41,75,46,76,52,99,90,48,68,35,40,35,21,30,25,34,39,36,36,40,60,76,75,83,76,76,86,62,91,65,54,51,45,57,49,43,41,56,65,48,43,60,58,62,74,42,45,47,70,48,77,83,45,94,37,32,32,48,35,34,34,64,86,78,71,29,43,35,32,39,40,43,59,76,72,27,41,34,39,36,48,31,67,70,37,51,36,64,61,52,45,51,51,48,52,46,37,42,74,74,38,31,40,61,52,42,82,46,62,49,68,42,86,45,80,81

Sequence (766 aa):
MKFEPSQLSGNTEEIVSMFIEYVTRTDEEIKHEEERGQRKTQVKIFLANNHGFKLGSLNTEIERLAETEGLSDYIQRYITEHNFHEERLGEDVSYVEIDTPKRARTDQFVFIDDGDYLRVITAERRKWTKKTVEKLLQYLPSLERVFLTPSDLEEIVEELYGTSVSGFTAKYHSYKTDKRASIRFHGGTDEDLQKVENVFDAKPTRLEFKQRNSPDAAIRSSVAQEGHFTFSSVRPGSEERGRQTLEELSKGFESHDQQNYKIEHKPIRESFKDGFTIEGGTTLRLIDDSEEYTLDQDTADFLEERVLDHKRRYEYSVWEHGNYLVFDKDTSEPFEITVEAEDIHLHAKEATTSTSFRDFCSLVFEEFDSTYTLEKNSRKLKVMKFEPSQLSGNTEEIVSMFIEYVTRTDEEIKHEEERGQRKTQVKIFLANNHGFKLGSLNTEIERLAETEGLSDYIQRYITEHNFHEERLGEDVSYVEIDTPKRARTDQFVFIDDGDYLRVITAERRKWTKKTVEKLLQYLPSLERVFLTPSDLEEIVEELYGTSVSGFTAKYHSYKTDKRASIRFHGGTDEDLQKVENVFDAKPTRLEFKQRNSPDAAIRSSVAQEGHFTFSSVRPGSEERGRQTLEELSKGFESHDQQNYKIEHKPIRESFKDGFTIEGGTTLRLIDDSEEYTLDQDTADFLEERVLDHKRRYEYSVWEHGNYLVFDKDTSEPFEITVEAEDIHLHAKEATTSTSFRDFCSLVFEEFDSTYTLEKNSRKLKV